Protein AF-A0AAV6TPR7-F1 (afdb_monomer_lite)

InterPro domains:
  IPR000152 EGF-type aspartate/asparagine hydroxylation site [PS00010] (283-294)
  IPR000742 EGF-like domain [PS00022] (335-346)
  IPR000742 EGF-like domain [PS50026] (267-304)
  IPR000742 EGF-like domain [PS50026] (316-347)
  IPR000742 EGF-like domain [SM00181] (1-47)
  IPR000742 EGF-like domain [SM00181] (212-266)
  IPR000742 EGF-like domain [SM00181] (270-312)
  IPR000742 EGF-like domain [SM00181] (314-347)
  IPR001881 EGF-like calcium-binding domain [SM00179] (11-47)
  IPR001881 EGF-like calcium-binding domain [SM00179] (267-304)
  IPR018097 EGF-like calcium-binding, conserved site [PS01187] (267-292)
  IPR049883 NOTCH1, EGF-like calcium-binding domain [PF07645] (267-301)

Sequence (523 aa):
MCTDDNKKKSCSEIAALCEEDLDADNGFKCICDDGYDRDKSKNGTCTHKCNLESNIEKCSPSLSFCELDGDYNSKCTCPPIYLEESTKSCNKLAEYFFIDTFQILKKPYEVFRDPETLTSFVDYTKLGKSFKEAFSSVFKFYKSSKVFNCKEKGEYLNCTVELQFTKSPGEELNLIFTPSVCLPMINSKYCLIPPRLIFRNRQHGVFKKTNICDDIASTSMCGLSTNCELSNSKRDFQCTCKQGFIPSGAYLPFPGNSESVIQTCLDVDECQDDGVCPESTYCVNSIGSYDCYCAKGFRQNIGVDIKIEGCLGICNPNPCKHGSCNLTGSDGFVCNCDPSYTGLKCDELNLLVTDIQSSSRKFSFIIGGTLGSALFVVVLICIILIWKNRKHAFKVEEEGKAYELRRRQWIESKRERLETRNGRKTGGNHETVSNIYTEQENSMQRQYRQKDSKTICPTNLQVYPQDYIQRAHAKGNMGISYQRSPSIMTFSIPMRSSIGKAKNQLMMLTKMKTMKRSKKNIP

Foldseek 3Di:
DCPPPVNVVVLVVLPFGWDQDCPDPVRIDTHADQQWWQAVVVVGRTDRQQPHPVNCVVQVVQCFGWDQALRSHTDTHAPPQFDQDPVSHRFDGFPAKWKFKFWFFQVVQWDQPDPVVSDTDGNVNNVLNQVAVLVVVQADFWDGKDWDPWDDDPRTTGIMMMTGGPDHCPPSVFVCLDCVQFPQDPVSQWTDRPPGTITGRDNDIDTDRDDCQDPVNCCVPQNPQWHKDDDPPRPAIETHGDAQWDFPDKDDPHDPDPRHIHTDIDGDQCQVDPPQFDPQWHWAGDGNGIDTHGFAQWDCDPPDHCSPPNTHGNCVVHQAPAFHWDADPRRDIATDHDQQFDDRRRPHGPPVRVVVVVVVVVVVVVVVVVVVVVVVVVVVVVVVVVVVVVVVVVVPVVVVVVPVVVVVVVVVVVVVVPPPDDDDDDDDDDDDDPPPPPPPVPPPPPPPPPPPPDDDDDDDDDDDDDDDDDDDDDDDDDDDDDDDDDDDDDDDDDDDDDDDDDDDDDDDDDDDDDDDDDDDDDD

Organism: NCBI:txid931172

Structure (mmCIF, N/CA/C/O backbone):
data_AF-A0AAV6TPR7-F1
#
_entry.id   AF-A0AAV6TPR7-F1
#
loop_
_atom_site.group_PDB
_atom_site.id
_atom_site.type_symbol
_atom_site.label_atom_id
_atom_site.label_alt_id
_atom_site.label_comp_id
_atom_site.label_asym_id
_atom_site.label_entity_id
_atom_site.label_seq_id
_atom_site.pdbx_PDB_ins_code
_atom_site.Cartn_x
_atom_site.Cartn_y
_atom_site.Cartn_z
_atom_site.occupancy
_atom_site.B_iso_or_equiv
_atom_site.auth_seq_id
_atom_site.auth_comp_id
_atom_site.auth_asym_id
_atom_site.auth_atom_id
_atom_site.pdbx_PDB_model_num
ATOM 1 N N . MET A 1 1 ? -28.408 -31.308 -0.246 1.00 69.69 1 MET A N 1
ATOM 2 C CA . MET A 1 1 ? -28.870 -30.419 -1.340 1.00 69.69 1 MET A CA 1
ATOM 3 C C . MET A 1 1 ? -27.828 -29.380 -1.743 1.00 69.69 1 MET A C 1
ATOM 5 O O . MET A 1 1 ? -27.679 -29.173 -2.940 1.00 69.69 1 MET A O 1
ATOM 9 N N . CYS A 1 2 ? -27.075 -28.775 -0.818 1.00 72.06 2 CYS A N 1
ATOM 10 C CA . CYS A 1 2 ? -25.971 -27.862 -1.167 1.00 72.06 2 CYS A CA 1
ATOM 11 C C . CYS A 1 2 ? -24.675 -28.575 -1.608 1.00 72.06 2 CYS A C 1
ATOM 13 O O . CYS A 1 2 ? -23.730 -27.934 -2.059 1.00 72.06 2 CYS A O 1
ATOM 15 N N . THR A 1 3 ? -24.649 -29.906 -1.512 1.00 71.12 3 THR A N 1
ATOM 16 C CA . THR A 1 3 ? -23.610 -30.799 -2.050 1.00 71.12 3 THR A CA 1
ATOM 17 C C . THR A 1 3 ? -23.741 -31.071 -3.553 1.00 71.12 3 THR A C 1
ATOM 19 O O . THR A 1 3 ? -22.858 -31.692 -4.131 1.00 71.12 3 THR A O 1
ATOM 22 N N . ASP A 1 4 ? -24.832 -30.631 -4.190 1.00 75.62 4 ASP A N 1
ATOM 23 C CA . ASP A 1 4 ? -25.024 -30.714 -5.641 1.00 75.62 4 ASP A CA 1
ATOM 24 C C . ASP A 1 4 ? -24.296 -29.543 -6.324 1.00 75.62 4 ASP A C 1
ATOM 26 O O . ASP A 1 4 ? -24.625 -28.372 -6.087 1.00 75.62 4 ASP A O 1
ATOM 30 N N . ASP A 1 5 ? -23.315 -29.860 -7.174 1.00 70.12 5 ASP A N 1
ATOM 31 C CA . ASP A 1 5 ? -22.432 -28.894 -7.840 1.00 70.12 5 ASP A CA 1
ATOM 32 C C . ASP A 1 5 ? -23.203 -27.790 -8.570 1.00 70.12 5 ASP A C 1
ATOM 34 O O . ASP A 1 5 ? -22.793 -26.627 -8.560 1.00 70.12 5 ASP A O 1
ATOM 38 N N . ASN A 1 6 ? -24.358 -28.112 -9.157 1.00 71.06 6 ASN A N 1
ATOM 39 C CA . ASN A 1 6 ? -25.154 -27.133 -9.898 1.00 71.06 6 ASN A CA 1
ATOM 40 C C . ASN A 1 6 ? -25.800 -26.086 -8.978 1.00 71.06 6 ASN A C 1
ATOM 42 O O . ASN A 1 6 ? -25.885 -24.908 -9.332 1.00 71.06 6 ASN A O 1
ATOM 46 N N . LYS A 1 7 ? -26.224 -26.488 -7.776 1.00 71.31 7 LYS A N 1
ATOM 47 C CA . LYS A 1 7 ? -26.868 -25.596 -6.798 1.00 71.31 7 LYS A CA 1
ATOM 48 C C . LYS A 1 7 ? -25.837 -24.747 -6.063 1.00 71.31 7 LYS A C 1
ATOM 50 O O . LYS A 1 7 ? -26.025 -23.540 -5.910 1.00 71.31 7 LYS A O 1
ATOM 55 N N . LYS A 1 8 ? -24.694 -25.347 -5.716 1.00 74.25 8 LYS A N 1
ATOM 56 C CA . LYS A 1 8 ? -23.524 -24.633 -5.183 1.00 74.25 8 LYS A CA 1
ATOM 57 C C . LYS A 1 8 ? -23.026 -23.572 -6.169 1.00 74.25 8 LYS A C 1
ATOM 59 O O . LYS A 1 8 ? -22.727 -22.446 -5.765 1.00 74.25 8 LYS A O 1
ATOM 64 N N . LYS A 1 9 ? -23.015 -23.893 -7.467 1.00 79.38 9 LYS A N 1
ATOM 65 C CA . LYS A 1 9 ? -22.664 -22.951 -8.537 1.00 79.38 9 LYS A CA 1
ATOM 66 C C . LYS A 1 9 ? -23.638 -21.772 -8.620 1.00 79.38 9 LYS A C 1
ATOM 68 O O . LYS A 1 9 ? -23.180 -20.640 -8.710 1.00 79.38 9 LYS A O 1
ATOM 73 N N . SER A 1 10 ? -24.943 -22.010 -8.480 1.00 83.56 10 SER A N 1
ATOM 74 C CA . SER A 1 10 ? -25.958 -20.945 -8.497 1.00 83.56 10 SER A CA 1
ATOM 75 C C . SER A 1 10 ? -25.794 -19.923 -7.360 1.00 83.56 10 SER A C 1
ATOM 77 O O . SER A 1 10 ? -25.871 -18.724 -7.614 1.00 83.56 10 SER A O 1
ATOM 79 N N . CYS A 1 11 ? -25.500 -20.348 -6.123 1.00 85.31 11 CYS A N 1
ATOM 80 C CA . CYS A 1 11 ? -25.193 -19.390 -5.048 1.00 85.31 11 CYS A CA 1
ATOM 81 C C . CYS A 1 11 ? -23.829 -18.705 -5.249 1.00 85.31 11 CYS A C 1
ATOM 83 O O . CYS A 1 11 ? -23.677 -17.521 -4.948 1.00 85.31 11 CYS A O 1
ATOM 85 N N . SER A 1 12 ? -22.853 -19.414 -5.825 1.00 83.62 12 SER A N 1
ATOM 86 C CA . SER A 1 12 ? -21.522 -18.857 -6.107 1.00 83.62 12 SER A CA 1
ATOM 87 C C . SER A 1 12 ? -21.556 -17.735 -7.152 1.00 83.62 12 SER A C 1
ATOM 89 O O . SER A 1 12 ? -20.763 -16.801 -7.059 1.00 83.62 12 SER A O 1
ATOM 91 N N . GLU A 1 13 ? -22.489 -17.774 -8.110 1.00 86.44 13 GLU A N 1
ATOM 92 C CA . GLU A 1 13 ? -22.678 -16.717 -9.121 1.00 86.44 13 GLU A CA 1
ATOM 93 C C . GLU A 1 13 ? -23.030 -15.353 -8.508 1.00 86.44 13 GLU A C 1
ATOM 95 O O . GLU A 1 13 ? -22.695 -14.318 -9.080 1.00 86.44 13 GLU A O 1
ATOM 100 N N . ILE A 1 14 ? -23.646 -15.346 -7.324 1.00 88.75 14 ILE A N 1
ATOM 101 C CA . ILE A 1 14 ? -23.961 -14.134 -6.557 1.00 88.75 14 ILE A CA 1
ATOM 102 C C . ILE A 1 14 ? -23.054 -13.962 -5.331 1.00 88.75 14 ILE A C 1
ATOM 104 O O . ILE A 1 14 ? -23.386 -13.187 -4.438 1.00 88.75 14 ILE A O 1
ATOM 108 N N . ALA A 1 15 ? -21.921 -14.672 -5.274 1.00 86.69 15 ALA A N 1
ATOM 109 C CA . ALA A 1 15 ? -20.985 -14.666 -4.147 1.00 86.69 15 ALA A CA 1
ATOM 110 C C . ALA A 1 15 ? -21.640 -14.983 -2.782 1.00 86.69 15 ALA A C 1
ATOM 112 O O . ALA A 1 15 ? -21.244 -14.443 -1.751 1.00 86.69 15 ALA A O 1
ATOM 113 N N . ALA A 1 16 ? -22.655 -15.848 -2.782 1.00 88.00 16 ALA A N 1
ATOM 114 C CA . ALA A 1 16 ? -23.378 -16.290 -1.595 1.00 88.00 16 ALA A CA 1
ATOM 115 C C . ALA A 1 16 ? -23.012 -17.736 -1.227 1.00 88.00 16 ALA A C 1
ATOM 117 O O . ALA A 1 16 ? -22.683 -18.549 -2.096 1.00 88.00 16 ALA A O 1
ATOM 118 N N . LEU A 1 17 ? -23.146 -18.085 0.051 1.00 87.44 17 LEU A N 1
ATOM 119 C CA . LEU A 1 17 ? -23.068 -19.462 0.522 1.00 87.44 17 LEU A CA 1
ATOM 120 C C . LEU A 1 17 ? -24.408 -20.163 0.341 1.00 87.44 17 LEU A C 1
ATOM 122 O O . LEU A 1 17 ? -25.473 -19.580 0.539 1.00 87.44 17 LEU A O 1
ATOM 126 N N . CYS A 1 18 ? -24.337 -21.439 -0.021 1.00 86.56 18 CYS A N 1
ATOM 127 C CA . CYS A 1 18 ? -25.499 -22.311 -0.049 1.00 86.56 18 CYS A CA 1
ATOM 128 C C . CYS A 1 18 ? -25.735 -22.874 1.353 1.00 86.56 18 CYS A C 1
ATOM 130 O O . CYS A 1 18 ? -24.856 -23.539 1.903 1.00 86.56 18 CYS A O 1
ATOM 132 N N . GLU A 1 19 ? -26.924 -22.642 1.897 1.00 88.44 19 GLU A N 1
ATOM 133 C CA . GLU A 1 19 ? -27.398 -23.246 3.138 1.00 88.44 19 GLU A CA 1
ATOM 134 C C . GLU A 1 19 ? -28.613 -24.128 2.839 1.00 88.44 19 GLU A C 1
ATOM 136 O O . GLU A 1 19 ? -29.503 -23.749 2.071 1.00 88.44 19 GLU A O 1
ATOM 141 N N . GLU A 1 20 ? -28.639 -25.328 3.418 1.00 87.56 20 GLU A N 1
ATOM 142 C CA . GLU A 1 20 ? -29.775 -26.234 3.266 1.00 87.56 20 GLU A CA 1
ATOM 143 C C . GLU A 1 20 ? -30.958 -25.707 4.071 1.00 87.56 20 GLU A C 1
ATOM 145 O O . GLU A 1 20 ? -30.835 -25.410 5.256 1.00 87.56 20 GLU A O 1
ATOM 150 N N . ASP A 1 21 ? -32.105 -25.586 3.413 1.00 86.12 21 ASP A N 1
ATOM 151 C CA . ASP A 1 21 ? -33.312 -25.035 4.012 1.00 86.12 21 ASP A CA 1
ATOM 152 C C . ASP A 1 21 ? -34.500 -25.847 3.509 1.00 86.12 21 ASP A C 1
ATOM 154 O O . ASP A 1 21 ? -34.879 -25.751 2.342 1.00 86.12 21 ASP A O 1
ATOM 158 N N . LEU A 1 22 ? -35.031 -26.706 4.381 1.00 84.50 22 LEU A N 1
ATOM 159 C CA . LEU A 1 22 ? -36.103 -27.644 4.042 1.00 84.50 22 LEU A CA 1
ATOM 160 C C . LEU A 1 22 ? -37.443 -26.942 3.795 1.00 84.50 22 LEU A C 1
ATOM 162 O O . LEU A 1 22 ? -38.314 -27.531 3.158 1.00 84.50 22 LEU A O 1
ATOM 166 N N . ASP A 1 23 ? -37.585 -25.702 4.267 1.00 87.94 23 ASP A N 1
ATOM 167 C CA . ASP A 1 23 ? -38.787 -24.890 4.095 1.00 87.94 23 ASP A CA 1
ATOM 168 C C . ASP A 1 23 ? -38.737 -24.056 2.803 1.00 87.94 23 ASP A C 1
ATOM 170 O O . ASP A 1 23 ? -39.748 -23.496 2.378 1.00 87.94 23 ASP A O 1
ATOM 174 N N . ALA A 1 24 ? -37.572 -23.968 2.150 1.00 83.62 24 ALA A N 1
ATOM 175 C CA . ALA A 1 24 ? -37.436 -23.308 0.859 1.00 83.62 24 ALA A CA 1
ATOM 176 C C . ALA A 1 24 ? -37.962 -24.202 -0.276 1.00 83.62 24 ALA A C 1
ATOM 178 O O . ALA A 1 24 ? -37.660 -25.394 -0.324 1.00 83.62 24 ALA A O 1
ATOM 179 N N . ASP A 1 25 ? -38.637 -23.611 -1.270 1.00 80.12 25 ASP A N 1
ATOM 180 C CA . ASP A 1 25 ? -39.218 -24.331 -2.423 1.00 80.12 25 ASP A CA 1
ATOM 181 C C . ASP A 1 25 ? -38.213 -25.246 -3.152 1.00 80.12 25 ASP A C 1
ATOM 183 O O . ASP A 1 25 ? -38.569 -26.287 -3.702 1.00 80.12 25 ASP A O 1
ATOM 187 N N . ASN A 1 26 ? -36.931 -24.866 -3.141 1.00 78.50 26 ASN A N 1
ATOM 188 C CA . ASN A 1 26 ? -35.848 -25.591 -3.806 1.00 78.50 26 ASN A CA 1
ATOM 189 C C . ASN A 1 26 ? -35.004 -26.458 -2.849 1.00 78.50 26 ASN A C 1
ATOM 191 O O . ASN A 1 26 ? -34.043 -27.101 -3.299 1.00 78.50 26 ASN A O 1
ATOM 195 N N . GLY A 1 27 ? -35.341 -26.459 -1.554 1.00 83.19 27 GLY A N 1
ATOM 196 C CA . GLY A 1 27 ? -34.641 -27.148 -0.467 1.00 83.19 27 GLY A CA 1
ATOM 197 C C . GLY A 1 27 ? -33.295 -26.527 -0.060 1.00 83.19 27 GLY A C 1
ATOM 198 O O . GLY A 1 27 ? -32.471 -27.176 0.587 1.00 83.19 27 GLY A O 1
ATOM 199 N N . PHE A 1 28 ? -33.020 -25.297 -0.504 1.00 86.38 28 PHE A N 1
ATOM 200 C CA . PHE A 1 28 ? -31.833 -24.525 -0.136 1.00 86.38 28 PHE A CA 1
ATOM 201 C C . PHE A 1 28 ? -32.090 -23.022 -0.273 1.00 86.38 28 PHE A C 1
ATOM 203 O O . PHE A 1 28 ? -32.953 -22.596 -1.047 1.00 86.38 28 PHE A O 1
ATOM 210 N N . LYS A 1 29 ? -31.278 -22.219 0.416 1.00 90.12 29 LYS A N 1
ATOM 211 C CA . LYS A 1 29 ? -31.204 -20.764 0.252 1.00 90.12 29 LYS A CA 1
ATOM 212 C C . LYS A 1 29 ? -29.762 -20.311 0.049 1.00 90.12 29 LYS A C 1
ATOM 214 O O . LYS A 1 29 ? -28.824 -20.925 0.549 1.00 90.12 29 LYS A O 1
ATOM 219 N N . CYS A 1 30 ? -29.595 -19.209 -0.676 1.00 89.25 30 CYS A N 1
ATOM 220 C CA . CYS A 1 30 ? -28.303 -18.543 -0.795 1.00 89.25 30 CYS A CA 1
ATOM 221 C C . CYS A 1 30 ? -28.224 -17.398 0.224 1.00 89.25 30 CYS A C 1
ATOM 223 O O . CYS A 1 30 ? -28.998 -16.436 0.129 1.00 89.25 30 CYS A O 1
ATOM 225 N N . ILE A 1 31 ? -27.300 -17.491 1.172 1.00 90.62 31 ILE A N 1
ATOM 226 C CA . ILE A 1 31 ? -27.058 -16.490 2.216 1.00 90.62 31 ILE A CA 1
ATOM 227 C C . ILE A 1 31 ? -25.721 -15.790 1.978 1.00 90.62 31 ILE A C 1
ATOM 229 O O . ILE A 1 31 ? -24.752 -16.410 1.554 1.00 90.62 31 ILE A O 1
ATOM 233 N N . CYS A 1 32 ? -25.669 -14.481 2.208 1.00 90.56 32 CYS A N 1
ATOM 234 C CA . CYS A 1 32 ? -24.403 -13.761 2.145 1.00 90.56 32 CYS A CA 1
ATOM 235 C C . CYS A 1 32 ? -23.557 -14.072 3.382 1.00 90.56 32 CYS A C 1
ATOM 237 O O . CYS A 1 32 ? -24.106 -14.269 4.465 1.00 90.56 32 CYS A O 1
ATOM 239 N N . ASP A 1 33 ? -22.236 -14.076 3.205 1.00 88.31 33 ASP A N 1
ATOM 240 C CA . ASP A 1 33 ? -21.279 -14.123 4.313 1.00 88.31 33 ASP A CA 1
ATOM 241 C C . ASP A 1 33 ? -21.510 -12.973 5.309 1.00 88.31 33 ASP A C 1
ATOM 243 O O . ASP A 1 33 ? -22.004 -11.896 4.952 1.00 88.31 33 ASP A O 1
ATOM 247 N N . ASP A 1 34 ? -21.073 -13.169 6.554 1.00 88.69 34 ASP A N 1
ATOM 248 C CA . ASP A 1 34 ? -21.067 -12.115 7.565 1.00 88.69 34 ASP A CA 1
ATOM 249 C C . ASP A 1 34 ? -20.337 -10.862 7.051 1.00 88.69 34 ASP A C 1
ATOM 251 O O . ASP A 1 34 ? -19.226 -10.910 6.519 1.00 88.69 34 ASP A O 1
ATOM 255 N N . GLY A 1 35 ? -20.982 -9.703 7.198 1.00 87.38 35 GLY A N 1
ATOM 256 C CA . GLY A 1 35 ? -20.459 -8.426 6.698 1.00 87.38 35 GLY A CA 1
ATOM 257 C C . GLY A 1 35 ? -20.783 -8.128 5.233 1.00 87.38 35 GLY A C 1
ATOM 258 O O . GLY A 1 35 ? -20.447 -7.044 4.751 1.00 87.38 35 GLY A O 1
ATOM 259 N N . TYR A 1 36 ? -21.484 -9.029 4.545 1.00 91.69 36 TYR A N 1
ATOM 260 C CA . TYR A 1 36 ? -22.011 -8.834 3.198 1.00 91.69 36 TYR A CA 1
ATOM 261 C C . TYR A 1 36 ? -23.538 -8.732 3.234 1.00 91.69 36 TYR A C 1
ATOM 263 O O . TYR A 1 36 ? -24.195 -9.188 4.169 1.00 91.69 36 TYR A O 1
ATOM 271 N N . ASP A 1 37 ? -24.108 -8.082 2.226 1.00 94.25 37 ASP A N 1
ATOM 272 C CA . ASP A 1 37 ? -25.554 -8.015 2.023 1.00 94.25 37 ASP A CA 1
ATOM 273 C C . ASP A 1 37 ? -25.870 -7.964 0.522 1.00 94.25 37 ASP A C 1
ATOM 275 O O . ASP A 1 37 ? -24.991 -7.719 -0.312 1.00 94.25 37 ASP A O 1
ATOM 279 N N . ARG A 1 38 ? -27.127 -8.222 0.165 1.00 92.00 38 ARG A N 1
ATOM 280 C CA . ARG A 1 38 ? -27.572 -8.290 -1.227 1.00 92.00 38 ARG A CA 1
ATOM 281 C C . ARG A 1 38 ? -27.636 -6.901 -1.846 1.00 92.00 38 ARG A C 1
ATOM 283 O O . ARG A 1 38 ? -28.498 -6.084 -1.519 1.00 92.00 38 ARG A O 1
ATOM 290 N N . ASP A 1 39 ? -26.775 -6.671 -2.825 1.00 91.88 39 ASP A N 1
ATOM 291 C CA . ASP A 1 39 ? -26.753 -5.439 -3.595 1.00 91.88 39 ASP A CA 1
ATOM 292 C C . ASP A 1 39 ? -27.812 -5.470 -4.700 1.00 91.88 39 ASP A C 1
ATOM 294 O O . ASP A 1 39 ? -27.667 -6.135 -5.730 1.00 91.88 39 ASP A O 1
ATOM 298 N N . LYS A 1 40 ? -28.899 -4.723 -4.489 1.00 88.62 40 LYS A N 1
ATOM 299 C CA . LYS A 1 40 ? -30.005 -4.618 -5.452 1.00 88.62 40 LYS A CA 1
ATOM 300 C C . LYS A 1 40 ? -29.562 -4.023 -6.792 1.00 88.62 40 LYS A C 1
ATOM 302 O O . LYS A 1 40 ? -30.156 -4.366 -7.809 1.00 88.62 40 LYS A O 1
ATOM 307 N N . SER A 1 41 ? -28.518 -3.189 -6.810 1.00 86.94 41 SER A N 1
ATOM 308 C CA . SER A 1 41 ? -27.973 -2.613 -8.047 1.00 86.94 41 SER A CA 1
ATOM 309 C C . SER A 1 41 ? -27.212 -3.649 -8.887 1.00 86.94 41 SER A C 1
ATOM 311 O O . SER A 1 41 ? -27.137 -3.529 -10.108 1.00 86.94 41 SER A O 1
ATOM 313 N N . LYS A 1 42 ? -26.710 -4.716 -8.249 1.00 87.88 42 LYS A N 1
ATOM 314 C CA . LYS A 1 42 ? -25.941 -5.806 -8.871 1.00 87.88 42 LYS A CA 1
ATOM 315 C C . LYS A 1 42 ? -26.701 -7.128 -8.852 1.00 87.88 42 LYS A C 1
ATOM 317 O O . LYS A 1 42 ? -26.134 -8.171 -8.533 1.00 87.88 42 LYS A O 1
ATOM 322 N N . ASN A 1 43 ? -27.995 -7.090 -9.167 1.00 87.38 43 ASN A N 1
ATOM 323 C CA . ASN A 1 43 ? -28.841 -8.285 -9.274 1.00 87.38 43 ASN A CA 1
ATOM 324 C C . ASN A 1 43 ? -28.840 -9.171 -8.004 1.00 87.38 43 ASN A C 1
ATOM 326 O O . ASN A 1 43 ? -28.917 -10.394 -8.080 1.00 87.38 43 ASN A O 1
ATOM 330 N N . GLY A 1 44 ? -28.708 -8.563 -6.821 1.00 87.56 44 GLY A N 1
ATOM 331 C CA . GLY A 1 44 ? -28.691 -9.279 -5.544 1.00 87.56 44 GLY A CA 1
ATOM 332 C C . GLY A 1 44 ? -27.377 -9.994 -5.219 1.00 87.56 44 GLY A C 1
ATOM 333 O O . GLY A 1 44 ? -27.381 -10.832 -4.319 1.00 87.56 44 GLY A O 1
ATOM 334 N N . THR A 1 45 ? -26.282 -9.670 -5.917 1.00 91.81 45 THR A N 1
ATOM 335 C CA . THR A 1 45 ? -24.925 -10.136 -5.581 1.00 91.81 45 THR A CA 1
ATOM 336 C C . THR A 1 45 ? -24.564 -9.725 -4.154 1.00 91.81 45 THR A C 1
ATOM 338 O O . THR A 1 45 ? -24.834 -8.592 -3.750 1.00 91.81 45 THR A O 1
ATOM 341 N N . CYS A 1 46 ? -23.952 -10.627 -3.390 1.00 92.81 46 CYS A N 1
ATOM 342 C CA . CYS A 1 46 ? -23.448 -10.337 -2.056 1.00 92.81 46 CYS A CA 1
ATOM 343 C C . CYS A 1 46 ? -22.264 -9.373 -2.149 1.00 92.81 46 CYS A C 1
ATOM 345 O O . CYS A 1 46 ? -21.159 -9.732 -2.556 1.00 92.81 46 CYS A O 1
ATOM 347 N N . THR A 1 47 ? -22.507 -8.129 -1.758 1.00 90.75 47 THR A N 1
ATOM 348 C CA . THR A 1 47 ? -21.511 -7.062 -1.727 1.00 90.75 47 THR A CA 1
ATOM 349 C C . THR A 1 47 ? -21.203 -6.738 -0.273 1.00 90.75 47 THR A C 1
ATOM 351 O O . THR A 1 47 ? -22.089 -6.747 0.581 1.00 90.75 47 THR A O 1
ATOM 354 N N . HIS A 1 48 ? -19.938 -6.446 0.025 1.00 91.31 48 HIS A N 1
ATOM 355 C CA . HIS A 1 48 ? -19.532 -6.017 1.360 1.00 91.31 48 HIS A CA 1
ATOM 356 C C . HIS A 1 48 ? -20.394 -4.826 1.801 1.00 91.31 48 HIS A C 1
ATOM 358 O O . HIS A 1 48 ? -20.543 -3.874 1.033 1.00 91.31 48 HIS A O 1
ATOM 364 N N . LYS A 1 49 ? -20.949 -4.845 3.019 1.00 93.19 49 LYS A N 1
ATOM 365 C CA . LYS A 1 49 ? -21.948 -3.853 3.456 1.00 93.19 49 LYS A CA 1
ATOM 366 C C . LYS A 1 49 ? -21.455 -2.414 3.305 1.00 93.19 49 LYS A C 1
ATOM 368 O O . LYS A 1 49 ? -22.239 -1.540 2.955 1.00 93.19 49 LYS A O 1
ATOM 373 N N . CYS A 1 50 ? -20.163 -2.152 3.492 1.00 89.81 50 CYS A N 1
ATOM 374 C CA . CYS A 1 50 ? -19.601 -0.810 3.304 1.00 89.81 50 CYS A CA 1
ATOM 375 C C . CYS A 1 50 ? -19.442 -0.347 1.853 1.00 89.81 50 CYS A C 1
ATOM 377 O O . CYS A 1 50 ? -19.249 0.841 1.623 1.00 89.81 50 CYS A O 1
ATOM 379 N N . ASN A 1 51 ? -19.562 -1.258 0.889 1.00 91.50 51 ASN A N 1
ATOM 380 C CA . ASN A 1 51 ? -19.520 -0.950 -0.540 1.00 91.50 51 ASN A CA 1
ATOM 381 C C . ASN A 1 51 ? -20.927 -0.797 -1.140 1.00 91.50 51 ASN A C 1
ATOM 383 O O . ASN A 1 51 ? -21.053 -0.572 -2.341 1.00 91.50 51 ASN A O 1
ATOM 387 N N . LEU A 1 52 ? -21.978 -0.948 -0.329 1.00 91.38 52 LEU A N 1
ATOM 388 C CA . LEU A 1 52 ? -23.347 -0.680 -0.752 1.00 91.38 52 LEU A CA 1
ATOM 389 C C . LEU A 1 52 ? -23.552 0.827 -0.888 1.00 91.38 52 LEU A C 1
ATOM 391 O O . LEU A 1 52 ? -23.210 1.583 0.024 1.00 91.38 52 LEU A O 1
ATOM 395 N N . GLU A 1 53 ? -24.173 1.244 -1.988 1.00 88.81 53 GLU A N 1
ATOM 396 C CA . GLU A 1 53 ? -24.425 2.653 -2.315 1.00 88.81 53 GLU A CA 1
ATOM 397 C C . GLU A 1 53 ? -25.120 3.398 -1.165 1.00 88.81 53 GLU A C 1
ATOM 399 O O . GLU A 1 53 ? -24.658 4.454 -0.740 1.00 88.81 53 GLU A O 1
ATOM 404 N N . SER A 1 54 ? -26.116 2.770 -0.529 1.00 89.88 54 SER A N 1
ATOM 405 C CA . SER A 1 54 ? -26.826 3.334 0.627 1.00 89.88 54 SER A CA 1
ATOM 406 C C . SER A 1 54 ? -25.926 3.643 1.828 1.00 89.88 54 SER A C 1
ATOM 408 O O . SER A 1 54 ? -26.207 4.560 2.597 1.00 89.88 54 SER A O 1
ATOM 410 N N . ASN A 1 55 ? -24.862 2.862 2.035 1.00 89.00 55 ASN A N 1
ATOM 411 C CA . ASN A 1 55 ? -23.924 3.068 3.137 1.00 89.00 55 ASN A CA 1
ATOM 412 C C . ASN A 1 55 ? -22.821 4.062 2.768 1.00 89.00 55 ASN A C 1
ATOM 414 O O . ASN A 1 55 ? -22.394 4.828 3.632 1.00 89.00 55 ASN A O 1
ATOM 418 N N . ILE A 1 56 ? -22.412 4.099 1.497 1.00 85.06 56 ILE A N 1
ATOM 419 C CA . ILE A 1 56 ? -21.494 5.115 0.973 1.00 85.06 56 ILE A CA 1
ATOM 420 C C . ILE A 1 56 ? -22.134 6.498 1.131 1.00 85.06 56 ILE A C 1
ATOM 422 O O . ILE A 1 56 ? -21.585 7.348 1.830 1.00 85.06 56 ILE A O 1
ATOM 426 N N . GLU A 1 57 ? -23.345 6.690 0.603 1.00 87.25 57 GLU A N 1
ATOM 427 C CA . GLU A 1 57 ? -24.085 7.957 0.696 1.00 87.25 57 GLU A CA 1
ATOM 428 C C . GLU A 1 57 ? -24.339 8.397 2.143 1.00 87.25 57 GLU A C 1
ATOM 430 O O . GLU A 1 57 ? -24.353 9.589 2.446 1.00 87.25 57 GLU A O 1
ATOM 435 N N . LYS A 1 58 ? -24.499 7.438 3.062 1.00 87.81 58 LYS A N 1
ATOM 436 C CA . LYS A 1 58 ? -24.687 7.711 4.489 1.00 87.81 58 LYS A CA 1
ATOM 437 C C . LYS A 1 58 ? -23.417 8.230 5.170 1.00 87.81 58 LYS A C 1
ATOM 439 O O . LYS A 1 58 ? -23.528 9.093 6.038 1.00 87.81 58 LYS A O 1
ATOM 444 N N . CYS A 1 59 ? -22.238 7.701 4.831 1.00 84.50 59 CYS A N 1
ATOM 445 C CA . CYS A 1 59 ? -20.985 8.048 5.514 1.00 84.50 59 CYS A CA 1
ATOM 446 C C . CYS A 1 59 ? -20.219 9.210 4.846 1.00 84.50 59 CYS A C 1
ATOM 448 O O . CYS A 1 59 ? -19.478 9.920 5.537 1.00 84.50 59 CYS A O 1
ATOM 450 N N . SER A 1 60 ? -20.410 9.446 3.539 1.00 80.19 60 SER A N 1
ATOM 451 C CA . SER A 1 60 ? -19.695 10.487 2.779 1.00 80.19 60 SER A CA 1
ATOM 452 C C . SER A 1 60 ? -19.877 11.921 3.309 1.00 80.19 60 SER A C 1
ATOM 454 O O . SER A 1 60 ? -18.866 12.611 3.450 1.00 80.19 60 SER A O 1
ATOM 456 N N . PRO A 1 61 ? -21.090 12.398 3.669 1.00 77.81 61 PRO A N 1
ATOM 457 C CA . PRO A 1 61 ? -21.287 13.774 4.148 1.00 77.81 61 PRO A CA 1
ATOM 458 C C . PRO A 1 61 ? -20.570 14.084 5.471 1.00 77.81 61 PRO A C 1
ATOM 460 O O . PRO A 1 61 ? -20.291 15.239 5.778 1.00 77.81 61 PRO A O 1
ATOM 463 N N . SER A 1 62 ? -20.273 13.046 6.253 1.00 72.56 62 SER A N 1
ATOM 464 C CA . SER A 1 62 ? -19.675 13.129 7.585 1.00 72.56 62 SER A CA 1
ATOM 465 C C . SER A 1 62 ? -18.143 13.104 7.586 1.00 72.56 62 SER A C 1
ATOM 467 O O . SER A 1 62 ? -17.551 13.150 8.665 1.00 72.56 62 SER A O 1
ATOM 469 N N . LEU A 1 63 ? -17.496 12.990 6.414 1.00 72.88 63 LEU A N 1
ATOM 470 C CA . LEU A 1 63 ? -16.058 12.680 6.293 1.00 72.88 63 LEU A CA 1
ATOM 471 C C . LEU A 1 63 ? -15.672 11.432 7.111 1.00 72.88 63 LEU A C 1
ATOM 473 O O . LEU A 1 63 ? -14.605 11.352 7.720 1.00 72.88 63 LEU A O 1
ATOM 477 N N . SER A 1 64 ? -16.587 10.465 7.161 1.00 79.81 64 SER A N 1
ATOM 478 C CA . SER A 1 64 ? -16.454 9.234 7.934 1.00 79.81 64 SER A CA 1
ATOM 479 C C . SER A 1 64 ? -16.237 8.045 7.006 1.00 79.81 64 SER A C 1
ATOM 481 O O . SER A 1 64 ? -16.738 8.025 5.881 1.00 79.81 64 SER A O 1
ATOM 483 N N . PHE A 1 65 ? -15.504 7.045 7.481 1.00 81.62 65 PHE A N 1
ATOM 484 C CA . PHE A 1 65 ? -15.307 5.789 6.772 1.00 81.62 65 PHE A CA 1
ATOM 485 C C . PHE A 1 65 ? -16.358 4.776 7.214 1.00 81.62 65 PHE A C 1
ATOM 487 O O . PHE A 1 65 ? -16.787 4.772 8.367 1.00 81.62 65 PHE A O 1
ATOM 494 N N . CYS A 1 66 ? -16.793 3.915 6.298 1.00 86.75 66 CYS A N 1
ATOM 495 C CA . CYS A 1 66 ? -17.619 2.782 6.683 1.00 86.75 66 CYS A CA 1
ATOM 496 C C . CYS A 1 66 ? -16.725 1.626 7.130 1.00 86.75 66 CYS A C 1
ATOM 498 O O . CYS A 1 66 ? -15.866 1.168 6.376 1.00 86.75 66 CYS A O 1
ATOM 500 N N . GLU A 1 67 ? -16.982 1.124 8.332 1.00 88.00 67 GLU A N 1
ATOM 501 C CA . GLU A 1 67 ? -16.385 -0.089 8.882 1.00 88.00 67 GLU A CA 1
ATOM 502 C C . GLU A 1 67 ? -17.493 -1.043 9.344 1.00 88.00 67 GLU A C 1
ATOM 504 O O . GLU A 1 67 ? -18.637 -0.636 9.567 1.00 88.00 67 GLU A O 1
ATOM 509 N N . LEU A 1 68 ? -17.169 -2.326 9.497 1.00 88.31 68 LEU A N 1
ATOM 510 C CA . LEU A 1 68 ? -18.067 -3.277 10.146 1.00 88.31 68 LEU A CA 1
ATOM 511 C C . LEU A 1 68 ? -17.891 -3.195 11.666 1.00 88.31 68 LEU A C 1
ATOM 513 O O . LEU A 1 68 ? -16.768 -3.194 12.173 1.00 88.31 68 LEU A O 1
ATOM 517 N N . ASP A 1 69 ? -18.996 -3.125 12.405 1.00 85.25 69 ASP A N 1
ATOM 518 C CA . ASP A 1 69 ? -18.972 -3.262 13.858 1.00 85.25 69 ASP A CA 1
ATOM 519 C C . ASP A 1 69 ? -18.824 -4.728 14.293 1.00 85.25 69 ASP A C 1
ATOM 521 O O . ASP A 1 69 ? -18.819 -5.643 13.477 1.00 85.25 69 ASP A O 1
ATOM 525 N N . GLY A 1 70 ? -18.713 -4.969 15.602 1.00 77.88 70 GLY A N 1
ATOM 526 C CA . GLY A 1 70 ? -18.525 -6.315 16.153 1.00 77.88 70 GLY A CA 1
ATOM 527 C C . GLY A 1 70 ? -19.679 -7.299 15.909 1.00 77.88 70 GLY A C 1
ATOM 528 O O . GLY A 1 70 ? -19.552 -8.453 16.315 1.00 77.88 70 GLY A O 1
ATOM 529 N N . ASP A 1 71 ? -20.778 -6.856 15.300 1.00 86.06 71 ASP A N 1
ATOM 530 C CA . ASP A 1 71 ? -21.925 -7.672 14.896 1.00 86.06 71 ASP A CA 1
ATOM 531 C C . ASP A 1 71 ? -22.090 -7.660 13.358 1.00 86.06 71 ASP A C 1
ATOM 533 O O . ASP A 1 71 ? -23.158 -7.958 12.827 1.00 86.06 71 ASP A O 1
ATOM 537 N N . TYR A 1 72 ? -21.014 -7.313 12.637 1.00 88.12 72 TYR A N 1
ATOM 538 C CA . TYR A 1 72 ? -20.915 -7.250 11.177 1.00 88.12 72 TYR A CA 1
ATOM 539 C C . TYR A 1 72 ? -21.933 -6.316 10.521 1.00 88.12 72 TYR A C 1
ATOM 541 O O . TYR A 1 72 ? -22.348 -6.524 9.374 1.00 88.12 72 TYR A O 1
ATOM 549 N N . ASN A 1 73 ? -22.346 -5.264 11.225 1.00 90.31 73 ASN A N 1
ATOM 550 C CA . ASN A 1 73 ? -23.181 -4.211 10.666 1.00 90.31 73 ASN A CA 1
ATOM 551 C C . ASN A 1 73 ? -22.321 -3.036 10.213 1.00 90.31 73 ASN A C 1
ATOM 553 O O . ASN A 1 73 ? -21.351 -2.660 10.865 1.00 90.31 73 ASN A O 1
ATOM 557 N N . SER A 1 74 ? -22.692 -2.435 9.085 1.00 90.00 74 SER A N 1
ATOM 558 C CA . SER A 1 74 ? -22.028 -1.234 8.584 1.00 90.00 74 SER A CA 1
ATOM 559 C C . SER A 1 74 ? -22.243 -0.068 9.543 1.00 90.00 74 SER A C 1
ATOM 561 O O . SER A 1 74 ? -23.381 0.349 9.796 1.00 90.00 74 SER A O 1
ATOM 563 N N . LYS A 1 75 ? -21.144 0.507 10.016 1.00 90.12 75 LYS A N 1
ATOM 564 C CA . LYS A 1 75 ? -21.122 1.672 10.884 1.00 90.12 75 LYS A CA 1
ATOM 565 C C . LYS A 1 75 ? -20.182 2.721 10.305 1.00 90.12 75 LYS A C 1
ATOM 567 O O . LYS A 1 75 ? -19.037 2.430 9.982 1.00 90.12 75 LYS A O 1
ATOM 572 N N . CYS A 1 76 ? -20.665 3.956 10.221 1.00 87.81 76 CYS A N 1
ATOM 573 C CA . CYS A 1 76 ? -19.811 5.091 9.907 1.00 87.81 76 CYS A CA 1
ATOM 574 C C . CYS A 1 76 ? -18.951 5.409 11.134 1.00 87.81 76 CYS A C 1
ATOM 576 O O . CYS A 1 76 ? -19.479 5.663 12.222 1.00 87.81 76 CYS A O 1
ATOM 578 N N . THR A 1 77 ? -17.637 5.360 10.976 1.00 82.56 77 THR A N 1
ATOM 579 C CA . THR A 1 77 ? -16.659 5.693 12.005 1.00 82.56 77 THR A CA 1
ATOM 580 C C . THR A 1 77 ? -15.768 6.810 11.484 1.00 82.56 77 THR A C 1
ATOM 582 O O . THR A 1 77 ? -15.420 6.877 10.306 1.00 82.56 77 THR A O 1
ATOM 585 N N . CYS A 1 78 ? -15.405 7.745 12.360 1.00 78.69 78 CYS A N 1
ATOM 586 C CA . CYS A 1 78 ? -14.422 8.749 11.977 1.00 78.69 78 CYS A CA 1
ATOM 587 C C . CYS A 1 78 ? -13.089 8.082 11.641 1.00 78.69 78 CYS A C 1
ATOM 589 O O . CYS A 1 78 ? -12.827 7.003 12.169 1.00 78.69 78 CYS A O 1
ATOM 591 N N . PRO A 1 79 ? -12.223 8.698 10.827 1.00 72.75 79 PRO A N 1
ATOM 592 C CA . PRO A 1 79 ? -10.864 8.205 10.632 1.00 72.75 79 PRO A CA 1
ATOM 593 C C . PRO A 1 79 ? -10.086 8.140 11.965 1.00 72.75 79 PRO A C 1
ATOM 595 O O . PRO A 1 79 ? -10.534 8.702 12.974 1.00 72.75 79 PRO A O 1
ATOM 598 N N . PRO A 1 80 ? -8.959 7.406 12.041 1.00 70.69 80 PRO A N 1
ATOM 599 C CA . PRO A 1 80 ? -8.045 7.470 13.187 1.00 70.69 80 PRO A CA 1
ATOM 600 C C . PRO A 1 80 ? -7.763 8.922 13.596 1.00 70.69 80 PRO A C 1
ATOM 602 O O . PRO A 1 80 ? -7.762 9.805 12.743 1.00 70.69 80 PRO A O 1
ATOM 605 N N . ILE A 1 81 ? -7.558 9.176 14.890 1.00 70.56 81 ILE A N 1
ATOM 606 C CA . ILE A 1 81 ? -7.330 10.517 15.473 1.00 70.56 81 ILE A CA 1
ATOM 607 C C . ILE A 1 81 ? -8.572 11.438 15.505 1.00 70.56 81 ILE A C 1
ATOM 609 O O . ILE A 1 81 ? -8.611 12.364 16.315 1.00 70.56 81 ILE A O 1
ATOM 613 N N . TYR A 1 82 ? -9.630 11.178 14.732 1.00 74.19 82 TYR A N 1
ATOM 614 C CA . TYR A 1 82 ? -10.819 12.041 14.696 1.00 74.19 82 TYR A CA 1
ATOM 615 C C . TYR A 1 82 ? -11.951 11.583 15.607 1.00 74.19 82 TYR A C 1
ATOM 617 O O . TYR A 1 82 ? -12.178 10.393 15.837 1.00 74.19 82 TYR A O 1
ATOM 625 N N . LEU A 1 83 ? -12.693 12.572 16.098 1.00 75.00 83 LEU A N 1
ATOM 626 C CA . LEU A 1 83 ? -13.897 12.426 16.893 1.00 75.00 83 LEU A CA 1
ATOM 627 C C . LEU A 1 83 ? -15.104 12.955 16.124 1.00 75.00 83 LEU A C 1
ATOM 629 O O . LEU A 1 83 ? -15.034 13.989 15.465 1.00 75.00 83 LEU A O 1
ATOM 633 N N . GLU A 1 84 ? -16.221 12.256 16.289 1.00 74.75 84 GLU A N 1
ATOM 634 C CA . GLU A 1 84 ? -17.528 12.695 15.815 1.00 74.75 84 GLU A CA 1
ATOM 635 C C . GLU A 1 84 ? -18.043 13.837 16.708 1.00 74.75 84 GLU A C 1
ATOM 637 O O . GLU A 1 84 ? -18.081 13.704 17.939 1.00 74.75 84 GLU A O 1
ATOM 642 N N . GLU A 1 85 ? -18.412 14.966 16.100 1.00 70.88 85 GLU A N 1
ATOM 643 C CA . GLU A 1 85 ? -19.120 16.059 16.777 1.00 70.88 85 GLU A CA 1
ATOM 644 C C . GLU A 1 85 ? -20.640 15.825 16.821 1.00 70.88 85 GLU A C 1
ATOM 646 O O . GLU A 1 85 ? -21.180 14.913 16.198 1.00 70.88 85 GLU A O 1
ATOM 651 N N . SER A 1 86 ? -21.371 16.680 17.544 1.00 65.56 86 SER A N 1
ATOM 652 C CA . SER A 1 86 ? -22.843 16.639 17.615 1.00 65.56 86 SER A CA 1
ATOM 653 C C . SER A 1 86 ? -23.527 16.759 16.246 1.00 65.56 86 SER A C 1
ATOM 655 O O . SER A 1 86 ? -24.658 16.309 16.077 1.00 65.56 86 SER A O 1
ATOM 657 N N . THR A 1 87 ? -22.834 17.332 15.262 1.00 63.19 87 THR A N 1
ATOM 658 C CA . THR A 1 87 ? -23.258 17.470 13.863 1.00 63.19 87 THR A CA 1
ATOM 659 C C . THR A 1 87 ? -23.045 16.200 13.030 1.00 63.19 87 THR A C 1
ATOM 661 O O . THR A 1 87 ? -23.342 16.214 11.838 1.00 63.19 87 THR A O 1
ATOM 664 N N . LYS A 1 88 ? -22.549 15.104 13.633 1.00 71.00 88 LYS A N 1
ATOM 665 C CA . LYS A 1 88 ? -22.115 13.861 12.967 1.00 71.00 88 LYS A CA 1
ATOM 666 C C . LYS A 1 88 ? -20.979 14.055 11.959 1.00 71.00 88 LYS A C 1
ATOM 668 O O . LYS A 1 88 ? -20.833 13.248 11.050 1.00 71.00 88 LYS A O 1
ATOM 673 N N . SER A 1 89 ? -20.189 15.119 12.085 1.00 76.69 89 SER A N 1
ATOM 674 C CA . SER A 1 89 ? -19.012 15.366 11.243 1.00 76.69 89 SER A CA 1
ATOM 675 C C . SER A 1 89 ? -17.724 14.987 11.978 1.00 76.69 89 SER A C 1
ATOM 677 O O . SER A 1 89 ? -17.621 15.177 13.192 1.00 76.69 89 SER A O 1
ATOM 679 N N . CYS A 1 90 ? -16.751 14.438 11.249 1.00 75.56 90 CYS A N 1
ATOM 680 C CA . CYS A 1 90 ? -15.449 14.002 11.760 1.00 75.56 90 CYS A CA 1
ATOM 681 C C . CYS A 1 90 ? -14.377 15.092 11.611 1.00 75.56 90 CYS A C 1
ATOM 683 O O . CYS A 1 90 ? -13.360 14.906 10.951 1.00 75.56 90 CYS A O 1
ATOM 685 N N . ASN A 1 91 ? -14.617 16.253 12.212 1.00 70.06 91 ASN A N 1
ATOM 686 C CA . ASN A 1 91 ? -13.797 17.464 12.074 1.00 70.06 91 ASN A CA 1
ATOM 687 C C . ASN A 1 91 ? -12.987 17.815 13.339 1.00 70.06 91 ASN A C 1
ATOM 689 O O . ASN A 1 91 ? -12.206 18.766 13.319 1.00 70.06 91 ASN A O 1
ATOM 693 N N . LYS A 1 92 ? -13.153 17.071 14.442 1.00 74.88 92 LYS A N 1
ATOM 694 C CA . LYS A 1 92 ? -12.481 17.347 15.719 1.00 74.88 92 LYS A CA 1
ATOM 695 C C . LYS A 1 92 ? -11.385 16.330 16.012 1.00 74.88 92 LYS A C 1
ATOM 697 O O . LYS A 1 92 ? -11.643 15.132 16.057 1.00 74.88 92 LYS A O 1
ATOM 702 N N . LEU A 1 93 ? -10.176 16.805 16.297 1.00 71.69 93 LEU A N 1
ATOM 703 C CA . LEU A 1 93 ? -9.071 15.949 16.735 1.00 71.69 93 LEU A CA 1
ATOM 704 C C . LEU A 1 93 ? -9.302 15.434 18.163 1.00 71.69 93 LEU A C 1
ATOM 706 O O . LEU A 1 93 ? -9.719 16.177 19.059 1.00 71.69 93 LEU A O 1
ATOM 710 N N . ALA A 1 94 ? -8.999 14.157 18.385 1.00 74.38 94 ALA A N 1
ATOM 711 C CA . ALA A 1 94 ? -8.948 13.564 19.708 1.00 74.38 94 ALA A CA 1
ATOM 712 C C . ALA A 1 94 ? -7.843 14.237 20.531 1.00 74.38 94 ALA A C 1
ATOM 714 O O . ALA A 1 94 ? -6.740 14.475 20.054 1.00 74.38 94 ALA A O 1
ATOM 715 N N . GLU A 1 95 ? -8.133 14.558 21.789 1.00 76.12 95 GLU A N 1
ATOM 716 C CA . GLU A 1 95 ? -7.160 15.211 22.673 1.00 76.12 95 GLU A CA 1
ATOM 717 C C . GLU A 1 95 ? -6.222 14.192 23.346 1.00 76.12 95 GLU A C 1
ATOM 719 O O . GLU A 1 95 ? -5.028 14.449 23.529 1.00 76.12 95 GLU A O 1
ATOM 724 N N . TYR A 1 96 ? -6.760 13.008 23.662 1.00 83.75 96 TYR A N 1
ATOM 725 C CA . TYR A 1 96 ? -6.071 11.915 24.349 1.00 83.75 96 TYR A CA 1
ATOM 726 C C . TYR A 1 96 ? -6.152 10.641 23.512 1.00 83.75 96 TYR A C 1
ATOM 728 O O . TYR A 1 96 ? -7.131 9.896 23.568 1.00 83.75 96 TYR A O 1
ATOM 736 N N . PHE A 1 97 ? -5.116 10.411 22.715 1.00 83.44 97 PHE A N 1
ATOM 737 C CA . PHE A 1 97 ? -5.031 9.298 21.782 1.00 83.44 97 PHE A CA 1
ATOM 738 C C . PHE A 1 97 ? -3.605 8.745 21.768 1.00 83.44 97 PHE A C 1
ATOM 740 O O . PHE A 1 97 ? -2.627 9.496 21.838 1.00 83.44 97 PHE A O 1
ATOM 747 N N . PHE A 1 98 ? -3.501 7.420 21.749 1.00 85.69 98 PHE A N 1
ATOM 748 C CA . PHE A 1 98 ? -2.251 6.695 21.938 1.00 85.69 98 PHE A CA 1
ATOM 749 C C . PHE A 1 98 ? -2.184 5.517 20.980 1.00 85.69 98 PHE A C 1
ATOM 751 O O . PHE A 1 98 ? -3.187 4.839 20.761 1.00 85.69 98 PHE A O 1
ATOM 758 N N . ILE A 1 99 ? -0.996 5.250 20.449 1.00 85.50 99 ILE A N 1
ATOM 759 C CA . ILE A 1 99 ? -0.745 4.116 19.563 1.00 85.50 99 ILE A CA 1
ATOM 760 C C . ILE A 1 99 ? 0.333 3.213 20.156 1.00 85.50 99 ILE A C 1
ATOM 762 O O . ILE A 1 99 ? 1.314 3.679 20.740 1.00 85.50 99 ILE A O 1
ATOM 766 N N . ASP A 1 100 ? 0.148 1.908 19.971 1.00 86.44 100 ASP A N 1
ATOM 767 C CA . ASP A 1 100 ? 1.169 0.884 20.190 1.00 86.44 100 ASP A CA 1
ATOM 768 C C . ASP A 1 100 ? 0.955 -0.293 19.216 1.00 86.44 100 ASP A C 1
ATOM 770 O O . ASP A 1 100 ? -0.102 -0.440 18.600 1.00 86.44 100 ASP A O 1
ATOM 774 N N . THR A 1 101 ? 1.972 -1.133 19.045 1.00 87.75 101 THR A N 1
ATOM 775 C CA . THR A 1 101 ? 1.918 -2.340 18.213 1.00 87.75 101 THR A CA 1
ATOM 776 C C . THR A 1 101 ? 1.843 -3.586 19.083 1.00 87.75 101 THR A C 1
ATOM 778 O O . THR A 1 101 ? 2.677 -3.800 19.960 1.00 87.75 101 THR A O 1
ATOM 781 N N . PHE A 1 102 ? 0.877 -4.455 18.802 1.00 89.31 102 PHE A N 1
ATOM 782 C CA . PHE A 1 102 ? 0.643 -5.692 19.537 1.00 89.31 102 PHE A CA 1
ATOM 783 C C . PHE A 1 102 ? 0.972 -6.913 18.678 1.00 89.31 102 PHE A C 1
ATOM 785 O O . PHE A 1 102 ? 0.671 -6.949 17.486 1.00 89.31 102 PHE A O 1
ATOM 792 N N . GLN A 1 103 ? 1.569 -7.931 19.307 1.00 92.12 103 GLN A N 1
ATOM 793 C CA . GLN A 1 103 ? 1.723 -9.266 18.722 1.00 92.12 103 GLN A CA 1
ATOM 794 C C . GLN A 1 103 ? 0.579 -10.151 19.217 1.00 92.12 103 GLN A C 1
ATOM 796 O O . GLN A 1 103 ? 0.650 -10.716 20.311 1.00 92.12 103 GLN A O 1
ATOM 801 N N . ILE A 1 104 ? -0.493 -10.219 18.439 1.00 93.44 104 ILE A N 1
ATOM 802 C CA . ILE A 1 104 ? -1.736 -10.899 18.808 1.00 93.44 104 ILE A CA 1
ATOM 803 C C . ILE A 1 104 ? -1.688 -12.341 18.314 1.00 93.44 104 ILE A C 1
ATOM 805 O O . ILE A 1 104 ? -1.180 -12.608 17.225 1.00 93.44 104 ILE A O 1
ATOM 809 N N . LEU A 1 105 ? -2.219 -13.274 19.103 1.00 92.06 105 LEU A N 1
ATOM 810 C CA . LEU A 1 105 ? -2.354 -14.660 18.664 1.00 92.06 105 LEU A CA 1
ATOM 811 C C . LEU A 1 105 ? -3.407 -14.744 17.549 1.00 92.06 105 LEU A C 1
ATOM 813 O O . LEU A 1 105 ? -4.542 -14.318 17.753 1.00 92.06 105 LEU A O 1
ATOM 817 N N . LYS A 1 106 ? -3.043 -15.296 16.386 1.00 92.12 106 LYS A N 1
ATOM 818 C CA . LYS A 1 106 ? -3.910 -15.345 15.195 1.00 92.12 106 LYS A CA 1
ATOM 819 C C . LYS A 1 106 ? -5.105 -16.296 15.370 1.00 92.12 106 LYS A C 1
ATOM 821 O O . LYS A 1 106 ? -6.235 -15.937 15.057 1.00 92.12 106 LYS A O 1
ATOM 826 N N . LYS A 1 107 ? -4.862 -17.470 15.959 1.00 89.38 107 LYS A N 1
ATOM 827 C CA . LYS A 1 107 ? -5.795 -18.610 16.049 1.00 89.38 107 LYS A CA 1
ATOM 828 C C . LYS A 1 107 ? -7.241 -18.295 16.498 1.00 89.38 107 LYS A C 1
ATOM 830 O O . LYS A 1 107 ? -8.161 -18.822 15.884 1.00 89.38 107 LYS A O 1
ATOM 835 N N . PRO A 1 108 ? -7.512 -17.458 17.523 1.00 90.88 108 PRO A N 1
ATOM 836 C CA . PRO A 1 108 ? -8.888 -17.142 17.944 1.00 90.88 108 PRO A CA 1
ATOM 837 C C . PRO A 1 108 ? -9.728 -16.396 16.892 1.00 90.88 108 PRO A C 1
ATOM 839 O O . PRO A 1 108 ? -10.960 -16.334 17.008 1.00 90.88 108 PRO A O 1
ATOM 842 N N . TYR A 1 109 ? -9.060 -15.812 15.897 1.00 92.19 109 TYR A N 1
ATOM 843 C CA . TYR A 1 109 ? -9.637 -14.970 14.853 1.00 92.19 109 TYR A CA 1
ATOM 844 C C . TYR A 1 109 ? -9.567 -15.620 13.468 1.00 92.19 109 TYR A C 1
ATOM 846 O O . TYR A 1 109 ? -9.981 -14.997 12.499 1.00 92.19 109 TYR A O 1
ATOM 854 N N . GLU A 1 110 ? -9.050 -16.846 13.354 1.00 88.75 110 GLU A N 1
ATOM 855 C CA . GLU A 1 110 ? -9.045 -17.576 12.087 1.00 88.75 110 GLU A CA 1
ATOM 856 C C . GLU A 1 110 ? -10.433 -18.143 11.791 1.00 88.75 110 GLU A C 1
ATOM 858 O O . GLU A 1 110 ? -11.049 -18.800 12.634 1.00 88.75 110 GLU A O 1
ATOM 863 N N . VAL A 1 111 ? -10.903 -17.893 10.573 1.00 84.38 111 VAL A N 1
ATOM 864 C CA . VAL A 1 111 ? -12.132 -18.454 10.019 1.00 84.38 111 VAL A CA 1
ATOM 865 C C . VAL A 1 111 ? -11.748 -19.306 8.816 1.00 84.38 111 VAL A C 1
ATOM 867 O O . VAL A 1 111 ? -11.054 -18.845 7.907 1.00 84.38 111 VAL A O 1
ATOM 870 N N . PHE A 1 112 ? -12.162 -20.571 8.835 1.00 79.50 112 PHE A N 1
ATOM 871 C CA . PHE A 1 112 ? -11.917 -21.521 7.753 1.00 79.50 112 PHE A CA 1
ATOM 872 C C . PHE A 1 112 ? -13.046 -21.416 6.737 1.00 79.50 112 PHE A C 1
ATOM 874 O O . PHE A 1 112 ? -14.209 -21.596 7.090 1.00 79.50 112 PHE A O 1
ATOM 881 N N . ARG A 1 113 ? -12.700 -21.099 5.486 1.00 64.69 113 ARG A N 1
ATOM 882 C CA . ARG A 1 113 ? -13.686 -20.898 4.413 1.00 64.69 113 ARG A CA 1
ATOM 883 C C . ARG A 1 113 ? -14.087 -22.207 3.744 1.00 64.69 113 ARG A C 1
ATOM 885 O O . ARG A 1 113 ? -15.203 -22.338 3.258 1.00 64.69 113 ARG A O 1
ATOM 892 N N . ASP A 1 114 ? -13.168 -23.163 3.729 1.00 61.97 114 ASP A N 1
ATOM 893 C CA . ASP A 1 114 ? -13.359 -24.467 3.119 1.00 61.97 114 ASP A CA 1
ATOM 894 C C . ASP A 1 114 ? -12.528 -25.519 3.881 1.00 61.97 114 ASP A C 1
ATOM 896 O O . ASP A 1 114 ? -11.297 -25.394 3.958 1.00 61.97 114 ASP A O 1
ATOM 900 N N . PRO A 1 115 ? -13.178 -26.538 4.476 1.00 59.25 115 PRO A N 1
ATOM 901 C CA . PRO A 1 115 ? -12.497 -27.618 5.184 1.00 59.25 115 PRO A CA 1
ATOM 902 C C . PRO A 1 115 ? -11.528 -28.412 4.298 1.00 59.25 115 PRO A C 1
ATOM 904 O O . PRO A 1 115 ? -10.567 -28.974 4.819 1.00 59.25 115 PRO A O 1
ATOM 907 N N . GLU A 1 116 ? -11.764 -28.467 2.983 1.00 63.84 116 GLU A N 1
ATOM 908 C CA . GLU A 1 116 ? -10.988 -29.291 2.049 1.00 63.84 116 GLU A CA 1
ATOM 909 C C . GLU A 1 116 ? -9.697 -28.599 1.601 1.00 63.84 116 GLU A C 1
ATOM 911 O O . GLU A 1 116 ? -8.653 -29.242 1.486 1.00 63.84 116 GLU A O 1
ATOM 916 N N . THR A 1 117 ? -9.736 -27.279 1.390 1.00 67.38 117 THR A N 1
ATOM 917 C CA . THR A 1 117 ? -8.563 -26.503 0.948 1.00 67.38 117 THR A CA 1
ATOM 918 C C . THR A 1 117 ? -7.714 -25.962 2.099 1.00 67.38 117 THR A C 1
ATOM 920 O O . THR A 1 117 ? -6.647 -25.402 1.844 1.00 67.38 117 THR A O 1
ATOM 923 N N . LEU A 1 118 ? -8.158 -26.122 3.358 1.00 68.00 118 LEU A N 1
ATOM 924 C CA . LEU A 1 118 ? -7.491 -25.600 4.567 1.00 68.00 118 LEU A CA 1
ATOM 925 C C . LEU A 1 118 ? -7.200 -24.087 4.492 1.00 68.00 118 LEU A C 1
ATOM 927 O O . LEU A 1 118 ? -6.319 -23.570 5.181 1.00 68.00 118 LEU A O 1
ATOM 931 N N . THR A 1 119 ? -7.945 -23.355 3.660 1.00 71.31 119 THR A N 1
ATOM 932 C CA . THR A 1 119 ? -7.764 -21.915 3.486 1.00 71.31 119 THR A CA 1
ATOM 933 C C . THR A 1 119 ? -8.462 -21.166 4.621 1.00 71.31 119 THR A C 1
ATOM 935 O O . THR A 1 119 ? -9.689 -21.166 4.756 1.00 71.31 119 THR A O 1
ATOM 938 N N . SER A 1 120 ? -7.660 -20.531 5.476 1.00 80.00 120 SER A N 1
ATOM 939 C CA . SER A 1 120 ? -8.132 -19.704 6.589 1.00 80.00 120 SER A CA 1
ATOM 940 C C . SER A 1 120 ? -7.820 -18.234 6.347 1.00 80.00 120 SER A C 1
ATOM 942 O O . SER A 1 120 ? -6.717 -17.902 5.908 1.00 80.00 120 SER A O 1
ATOM 944 N N . PHE A 1 121 ? -8.739 -17.353 6.719 1.00 85.69 121 PHE A N 1
ATOM 945 C CA . PHE A 1 121 ? -8.507 -15.912 6.765 1.00 85.69 121 PHE A CA 1
ATOM 946 C C . PHE A 1 121 ? -8.702 -15.387 8.187 1.00 85.69 121 PHE A C 1
ATOM 948 O O . PHE A 1 121 ? -9.262 -16.067 9.047 1.00 85.69 121 PHE A O 1
ATOM 955 N N . VAL A 1 122 ? -8.210 -14.178 8.442 1.00 88.12 122 VAL A N 1
ATOM 956 C CA . VAL A 1 122 ? -8.342 -13.516 9.741 1.00 88.12 122 VAL A CA 1
ATOM 957 C C . VAL A 1 122 ? -9.576 -12.632 9.746 1.00 88.12 122 VAL A C 1
ATOM 959 O O . VAL A 1 122 ? -9.721 -11.740 8.910 1.00 88.12 122 VAL A O 1
ATOM 962 N N . ASP A 1 123 ? -10.428 -12.834 10.740 1.00 90.06 123 ASP A N 1
ATOM 963 C CA . ASP A 1 123 ? -11.568 -11.980 11.011 1.00 90.06 123 ASP A CA 1
ATOM 964 C C . ASP A 1 123 ? -11.160 -10.765 11.857 1.00 90.06 123 ASP A C 1
ATOM 966 O O . ASP A 1 123 ? -11.103 -10.794 13.095 1.00 90.06 123 ASP A O 1
ATOM 970 N N . TYR A 1 124 ? -10.861 -9.670 11.160 1.00 88.75 124 TYR A N 1
ATOM 971 C CA . TYR A 1 124 ? -10.477 -8.403 11.779 1.00 88.75 124 TYR A CA 1
ATOM 972 C C . TYR A 1 124 ? -11.629 -7.717 12.524 1.00 88.75 124 TYR A C 1
ATOM 974 O O . TYR A 1 124 ? -11.378 -6.974 13.476 1.00 88.75 124 TYR A O 1
ATOM 982 N N . THR A 1 125 ? -12.881 -8.003 12.163 1.00 89.50 125 THR A N 1
ATOM 983 C CA . THR A 1 125 ? -14.072 -7.481 12.844 1.00 89.50 125 THR A CA 1
ATOM 984 C C . THR A 1 125 ? -14.169 -8.065 14.254 1.00 89.50 125 THR A C 1
ATOM 986 O O . THR A 1 125 ? -14.283 -7.337 15.248 1.00 89.50 125 THR A O 1
ATOM 989 N N . LYS A 1 126 ? -14.001 -9.387 14.369 1.00 90.94 126 LYS A N 1
ATOM 990 C CA . LYS A 1 126 ? -13.941 -10.104 15.650 1.00 90.94 126 LYS A CA 1
ATOM 991 C C . LYS A 1 126 ? -12.741 -9.675 16.499 1.00 90.94 126 LYS A C 1
ATOM 993 O O . LYS A 1 126 ? -12.854 -9.554 17.727 1.00 90.94 126 LYS A O 1
ATOM 998 N N . LEU A 1 127 ? -11.600 -9.414 15.858 1.00 93.00 127 LEU A N 1
ATOM 999 C CA . LEU A 1 127 ? -10.412 -8.878 16.521 1.00 93.00 127 LEU A CA 1
ATOM 1000 C C . LEU A 1 127 ? -10.668 -7.485 17.109 1.00 93.00 127 LEU A C 1
ATOM 1002 O O . LEU A 1 127 ? -10.423 -7.267 18.297 1.00 93.00 127 LEU A O 1
ATOM 1006 N N . GLY A 1 128 ? -11.216 -6.565 16.313 1.00 91.00 128 GLY A N 1
ATOM 1007 C CA . GLY A 1 128 ? -11.573 -5.217 16.757 1.00 91.00 128 GLY A CA 1
ATOM 1008 C C . GLY A 1 128 ? -12.558 -5.225 17.929 1.00 91.00 128 GLY A C 1
ATOM 1009 O O . GLY A 1 128 ? -12.356 -4.505 18.911 1.00 91.00 128 GLY A O 1
ATOM 1010 N N . LYS A 1 129 ? -13.571 -6.104 17.886 1.00 91.19 129 LYS A N 1
ATOM 1011 C CA . LYS A 1 129 ? -14.514 -6.315 18.998 1.00 91.19 129 LYS A CA 1
ATOM 1012 C C . LYS A 1 129 ? -13.802 -6.753 20.279 1.00 91.19 129 LYS A C 1
ATOM 1014 O O . LYS A 1 129 ? -14.044 -6.176 21.335 1.00 91.19 129 LYS A O 1
ATOM 1019 N N . SER A 1 130 ? -12.881 -7.711 20.175 1.00 93.44 130 SER A N 1
ATOM 1020 C CA . SER A 1 130 ? -12.138 -8.237 21.329 1.00 93.44 130 SER A CA 1
ATOM 1021 C C . SER A 1 130 ? -11.261 -7.170 21.985 1.00 93.44 130 SER A C 1
ATOM 1023 O O . SER A 1 130 ? -11.200 -7.098 23.209 1.00 93.44 130 SER A O 1
ATOM 1025 N N . PHE A 1 131 ? -10.637 -6.296 21.190 1.00 93.06 131 PHE A N 1
ATOM 1026 C CA . PHE A 1 131 ? -9.916 -5.127 21.700 1.00 93.06 131 PHE A CA 1
ATOM 1027 C C . PHE A 1 131 ? -10.829 -4.146 22.431 1.00 93.06 131 PHE A C 1
ATOM 1029 O O . PHE A 1 131 ? -10.490 -3.678 23.520 1.00 93.06 131 PHE A O 1
ATOM 1036 N N . LYS A 1 132 ? -11.996 -3.858 21.848 1.00 91.69 132 LYS A N 1
ATOM 1037 C CA . LYS A 1 132 ? -12.969 -2.941 22.434 1.00 91.69 132 LYS A CA 1
ATOM 1038 C C . LYS A 1 132 ? -13.481 -3.442 23.780 1.00 91.69 132 LYS A C 1
ATOM 1040 O O . LYS A 1 132 ? -13.458 -2.695 24.753 1.00 91.69 132 LYS A O 1
ATOM 1045 N N . GLU A 1 133 ? -13.905 -4.700 23.841 1.00 92.62 133 GLU A N 1
ATOM 1046 C CA . GLU A 1 133 ? -14.392 -5.334 25.068 1.00 92.62 133 GLU A CA 1
ATOM 1047 C C . GLU A 1 133 ? -13.297 -5.372 26.137 1.00 92.62 133 GLU A C 1
ATOM 1049 O O . GLU A 1 133 ? -13.508 -4.873 27.244 1.00 92.62 133 GLU A O 1
ATOM 1054 N N . ALA A 1 134 ? -12.104 -5.858 25.777 1.00 93.19 134 ALA A N 1
ATOM 1055 C CA . ALA A 1 134 ? -10.969 -5.942 26.685 1.00 93.19 134 ALA A CA 1
ATOM 1056 C C . ALA A 1 134 ? -10.630 -4.581 27.301 1.00 93.19 134 ALA A C 1
ATOM 1058 O O . ALA A 1 134 ? -10.656 -4.422 28.519 1.00 93.19 134 ALA A O 1
ATOM 1059 N N . PHE A 1 135 ? -10.384 -3.559 26.484 1.00 91.94 135 PHE A N 1
ATOM 1060 C CA . PHE A 1 135 ? -9.947 -2.262 26.998 1.00 91.94 135 PHE A CA 1
ATOM 1061 C C . PHE A 1 135 ? -11.053 -1.435 27.651 1.00 91.94 135 PHE A C 1
ATOM 1063 O O . PHE A 1 135 ? -10.752 -0.682 28.576 1.00 91.94 135 PHE A O 1
ATOM 1070 N N . SER A 1 136 ? -12.319 -1.627 27.270 1.00 92.06 136 SER A N 1
ATOM 1071 C CA . SER A 1 136 ? -13.444 -1.025 27.996 1.00 92.06 136 SER A CA 1
ATOM 1072 C C . SER A 1 136 ? -13.560 -1.524 29.441 1.00 92.06 136 SER A C 1
ATOM 1074 O O . SER A 1 136 ? -14.026 -0.782 30.301 1.00 92.06 136 SER A O 1
ATOM 1076 N N . SER A 1 137 ? -13.103 -2.753 29.716 1.00 89.38 137 SER A N 1
ATOM 1077 C CA . SER A 1 137 ? -13.080 -3.324 31.069 1.00 89.38 137 SER A CA 1
ATOM 1078 C C .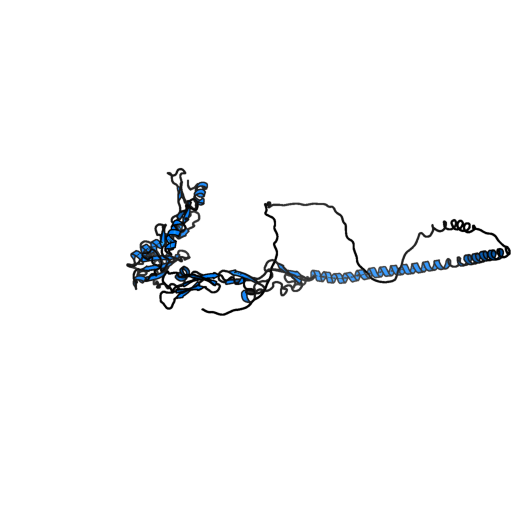 SER A 1 137 ? -11.872 -2.877 31.898 1.00 89.38 137 SER A C 1
ATOM 1080 O O . SER A 1 137 ? -11.945 -2.840 33.124 1.00 89.38 137 SER A O 1
ATOM 1082 N N . VAL A 1 138 ? -10.770 -2.514 31.235 1.00 89.81 138 VAL A N 1
ATOM 1083 C CA . VAL A 1 138 ? -9.511 -2.129 31.890 1.00 89.81 138 VAL A CA 1
ATOM 1084 C C . VAL A 1 138 ? -9.484 -0.644 32.237 1.00 89.81 138 VAL A C 1
ATOM 1086 O O . VAL A 1 138 ? -9.015 -0.267 33.308 1.00 89.81 138 VAL A O 1
ATOM 1089 N N . PHE A 1 139 ? -9.969 0.212 31.339 1.00 90.50 139 PHE A N 1
ATOM 1090 C CA . PHE A 1 139 ? -9.766 1.654 31.434 1.00 90.50 139 PHE A CA 1
ATOM 1091 C C . PHE A 1 139 ? -11.076 2.410 31.655 1.00 90.50 139 PHE A C 1
ATOM 1093 O O . PHE A 1 139 ? -12.006 2.335 30.854 1.00 90.50 139 PHE A O 1
ATOM 1100 N N . LYS A 1 140 ? -11.114 3.256 32.689 1.00 86.88 140 LYS A N 1
ATOM 1101 C CA . LYS A 1 140 ? -12.319 4.002 33.085 1.00 86.88 140 LYS A CA 1
ATOM 1102 C C . LYS A 1 140 ? -12.765 5.066 32.074 1.00 86.88 140 LYS A C 1
ATOM 1104 O O . LYS A 1 140 ? -13.958 5.289 31.901 1.00 86.88 140 LYS A O 1
ATOM 1109 N N . PHE A 1 141 ? -11.817 5.749 31.430 1.00 88.19 141 PHE A N 1
ATOM 1110 C CA . PHE A 1 141 ? -12.085 6.845 30.483 1.00 88.19 141 PHE A CA 1
ATOM 1111 C C . PHE A 1 141 ? -11.936 6.426 29.017 1.00 88.19 141 PHE A C 1
ATOM 1113 O O . PHE A 1 141 ? -11.806 7.288 28.140 1.00 88.19 141 PHE A O 1
ATOM 1120 N N . TYR A 1 142 ? -11.937 5.116 28.758 1.00 90.56 142 TYR A N 1
ATOM 1121 C CA . TYR A 1 142 ? -11.866 4.548 27.420 1.00 90.56 142 TYR A CA 1
ATOM 1122 C C . TYR A 1 142 ? -13.024 5.029 26.548 1.00 90.56 142 TYR A C 1
ATOM 1124 O O . TYR A 1 142 ? -14.180 5.036 26.969 1.00 90.56 142 TYR A O 1
ATOM 1132 N N . LYS A 1 143 ? -12.701 5.429 25.318 1.00 88.19 143 LYS A N 1
ATOM 1133 C CA . LYS A 1 143 ? -13.680 5.858 24.317 1.00 88.19 143 LYS A CA 1
ATOM 1134 C C . LYS A 1 143 ? -13.805 4.835 23.193 1.00 88.19 143 LYS A C 1
ATOM 1136 O O . LYS A 1 143 ? -14.908 4.396 22.878 1.00 88.19 143 LYS A O 1
ATOM 1141 N N . SER A 1 144 ? -12.682 4.466 22.584 1.00 86.69 144 SER A N 1
ATOM 1142 C CA . SER A 1 144 ? -12.648 3.529 21.460 1.00 86.69 144 SER A CA 1
ATOM 1143 C C . SER A 1 144 ? -11.250 2.971 21.230 1.00 86.69 144 SER A C 1
ATOM 1145 O O . SER A 1 144 ? -10.252 3.545 21.666 1.00 86.69 144 SER A O 1
ATOM 1147 N N . SER A 1 145 ? -11.189 1.865 20.493 1.00 88.25 145 SER A N 1
ATOM 1148 C CA . SER A 1 145 ? -9.959 1.264 19.998 1.00 88.25 145 SER A CA 1
ATOM 1149 C C . SER A 1 145 ? -10.120 0.898 18.536 1.00 88.25 145 SER A C 1
ATOM 1151 O O . SER A 1 145 ? -11.173 0.384 18.154 1.00 88.25 145 SER A O 1
ATOM 1153 N N . LYS A 1 146 ? -9.072 1.109 17.747 1.00 86.44 146 LYS A N 1
ATOM 1154 C CA . LYS A 1 146 ? -9.018 0.696 16.345 1.00 86.44 146 LYS A CA 1
ATOM 1155 C C . LYS A 1 146 ? -7.799 -0.159 16.102 1.00 86.44 146 LYS A C 1
ATOM 1157 O O . LYS A 1 146 ? -6.727 0.141 16.616 1.00 86.44 146 LYS A O 1
ATOM 1162 N N . VAL A 1 147 ? -7.982 -1.207 15.313 1.00 87.69 147 VAL A N 1
ATOM 1163 C CA . VAL A 1 147 ? -6.931 -2.151 14.947 1.00 87.69 147 VAL A CA 1
ATOM 1164 C C . VAL A 1 147 ? -6.702 -2.020 13.453 1.00 87.69 147 VAL A C 1
ATOM 1166 O O . VAL A 1 147 ? -7.643 -2.150 12.678 1.00 87.69 147 VAL A O 1
ATOM 1169 N N . PHE A 1 148 ? -5.469 -1.751 13.047 1.00 84.31 148 PHE A N 1
ATOM 1170 C CA . PHE A 1 148 ? -5.116 -1.571 11.642 1.00 84.31 148 PHE A CA 1
ATOM 1171 C C . PHE A 1 148 ? -3.654 -1.977 11.395 1.00 84.31 148 PHE A C 1
ATOM 1173 O O . PHE A 1 148 ? -2.920 -2.336 12.320 1.00 84.31 148 PHE A O 1
ATOM 1180 N N . ASN A 1 149 ? -3.226 -1.956 10.128 1.00 83.19 149 ASN A N 1
ATOM 1181 C CA . ASN A 1 149 ? -1.873 -2.336 9.691 1.00 83.19 149 ASN A CA 1
ATOM 1182 C C . ASN A 1 149 ? -1.409 -3.716 10.195 1.00 83.19 149 ASN A C 1
ATOM 1184 O O . ASN A 1 149 ? -0.226 -3.927 10.464 1.00 83.19 149 ASN A O 1
ATOM 1188 N N . CYS A 1 150 ? -2.338 -4.664 10.316 1.00 89.00 150 CYS A N 1
ATOM 1189 C CA . CYS A 1 150 ? -2.031 -6.027 10.718 1.00 89.00 150 CYS A CA 1
ATOM 1190 C C . CYS A 1 150 ? -1.200 -6.748 9.654 1.00 89.00 150 CYS A C 1
ATOM 1192 O O . CYS A 1 150 ? -1.603 -6.851 8.498 1.00 89.00 150 CYS A O 1
ATOM 1194 N N . LYS A 1 151 ? -0.046 -7.278 10.063 1.00 91.50 151 LYS A N 1
ATOM 1195 C CA . LYS A 1 151 ? 0.805 -8.134 9.230 1.00 91.50 151 LYS A CA 1
ATOM 1196 C C . LYS A 1 151 ? 0.894 -9.523 9.841 1.00 91.50 151 LYS A C 1
ATOM 1198 O O . LYS A 1 151 ? 1.268 -9.659 11.009 1.00 91.50 151 LYS A O 1
ATOM 1203 N N . GLU A 1 152 ? 0.595 -10.541 9.045 1.00 90.56 152 GLU A N 1
ATOM 1204 C CA . GLU A 1 152 ? 0.761 -11.932 9.460 1.00 90.56 152 GLU A CA 1
ATOM 1205 C C . GLU A 1 152 ? 2.250 -12.287 9.571 1.00 90.56 152 GLU A C 1
ATOM 1207 O O . GLU A 1 152 ? 3.052 -11.992 8.683 1.00 90.56 152 GLU A O 1
ATOM 1212 N N . LYS A 1 153 ? 2.633 -12.910 10.688 1.00 87.38 153 LYS A N 1
ATOM 1213 C CA . LYS A 1 153 ? 3.979 -13.434 10.945 1.00 87.38 153 LYS A CA 1
ATOM 1214 C C . LYS A 1 153 ? 3.876 -14.783 11.650 1.00 87.38 153 LYS A C 1
ATOM 1216 O O . LYS A 1 153 ? 3.941 -14.856 12.878 1.00 87.38 153 LYS A O 1
ATOM 1221 N N . GLY A 1 154 ? 3.721 -15.852 10.871 1.00 86.94 154 GLY A N 1
ATOM 1222 C CA . GLY A 1 154 ? 3.503 -17.197 11.409 1.00 86.94 154 GLY A CA 1
ATOM 1223 C C . GLY A 1 154 ? 2.195 -17.259 12.201 1.00 86.94 154 GLY A C 1
ATOM 1224 O O . GLY A 1 154 ? 1.142 -16.925 11.672 1.00 86.94 154 GLY A O 1
ATOM 1225 N N . GLU A 1 155 ? 2.264 -17.625 13.482 1.00 88.44 155 GLU A N 1
ATOM 1226 C CA . GLU A 1 155 ? 1.093 -17.720 14.376 1.00 88.44 155 GLU A CA 1
ATOM 1227 C C . GLU A 1 155 ? 0.591 -16.364 14.914 1.00 88.44 155 GLU A C 1
ATOM 1229 O O . GLU A 1 155 ? -0.354 -16.315 15.710 1.00 88.44 155 GLU A O 1
ATOM 1234 N N . TYR A 1 156 ? 1.232 -15.258 14.523 1.00 90.19 156 TYR A N 1
ATOM 1235 C CA . TYR A 1 156 ? 0.984 -13.934 15.087 1.00 90.19 156 TYR A CA 1
ATOM 1236 C C . TYR A 1 156 ? 0.464 -12.937 14.062 1.00 90.19 156 TYR A C 1
ATOM 1238 O O . TYR A 1 156 ? 0.853 -12.941 12.894 1.00 90.19 156 TYR A O 1
ATOM 1246 N N . LEU A 1 157 ? -0.329 -11.999 14.568 1.00 93.06 157 LEU A N 1
ATOM 1247 C CA . LEU A 1 157 ? -0.680 -10.763 13.892 1.00 93.06 157 LEU A CA 1
ATOM 1248 C C . LEU A 1 157 ? 0.079 -9.623 14.560 1.00 93.06 157 LEU A C 1
ATOM 1250 O O . LEU A 1 157 ? -0.131 -9.328 15.737 1.00 93.06 157 LEU A O 1
ATOM 1254 N N . ASN A 1 158 ? 0.971 -8.987 13.808 1.00 91.94 158 ASN A N 1
ATOM 1255 C CA . ASN A 1 158 ? 1.572 -7.726 14.212 1.00 91.94 158 ASN A CA 1
ATOM 1256 C C . ASN A 1 158 ? 0.624 -6.604 13.793 1.00 91.94 158 ASN A C 1
ATOM 1258 O O . ASN A 1 158 ? 0.672 -6.182 12.640 1.00 91.94 158 ASN A O 1
ATOM 1262 N N . CYS A 1 159 ? -0.229 -6.154 14.708 1.00 91.75 159 CYS A N 1
ATOM 1263 C CA . CYS A 1 159 ? -1.207 -5.100 14.451 1.00 91.75 159 CYS A CA 1
ATOM 1264 C C . CYS A 1 159 ? -0.860 -3.829 15.208 1.00 91.75 159 CYS A C 1
ATOM 1266 O O . CYS A 1 159 ? -0.434 -3.880 16.364 1.00 91.75 159 CYS A O 1
ATOM 1268 N N . THR A 1 160 ? -1.120 -2.689 14.586 1.00 87.94 160 THR A N 1
ATOM 1269 C CA . THR A 1 160 ? -1.120 -1.409 15.281 1.00 87.94 160 THR A CA 1
ATOM 1270 C C . THR A 1 160 ? -2.499 -1.164 15.875 1.00 87.94 160 THR A C 1
ATOM 1272 O O . THR A 1 160 ? -3.520 -1.407 15.231 1.00 87.94 160 THR A O 1
ATOM 1275 N N . VAL A 1 161 ? -2.518 -0.702 17.121 1.00 88.00 161 VAL A N 1
ATOM 1276 C CA . VAL A 1 161 ? -3.743 -0.410 17.854 1.00 88.00 161 VAL A CA 1
ATOM 1277 C C . VAL A 1 161 ? -3.724 1.045 18.287 1.00 88.00 161 VAL A C 1
ATOM 1279 O O . VAL A 1 161 ? -2.804 1.482 18.977 1.00 88.00 161 VAL A O 1
ATOM 1282 N N . GLU A 1 162 ? -4.755 1.782 17.891 1.00 86.25 162 GLU A N 1
ATOM 1283 C CA . GLU A 1 162 ? -5.055 3.112 18.411 1.00 86.25 162 GLU A CA 1
ATOM 1284 C C . GLU A 1 162 ? -6.032 2.987 19.576 1.00 86.25 162 GLU A C 1
ATOM 1286 O O . GLU A 1 162 ? -7.057 2.316 19.454 1.00 86.25 162 GLU A O 1
ATOM 1291 N N . LEU A 1 163 ? -5.736 3.670 20.680 1.00 88.19 163 LEU A N 1
ATOM 1292 C CA . LEU A 1 163 ? -6.626 3.866 21.817 1.00 88.19 163 LEU A CA 1
ATOM 1293 C C . LEU A 1 163 ? -6.986 5.338 21.943 1.00 88.19 163 LEU A C 1
ATOM 1295 O O . LEU A 1 163 ? -6.112 6.203 21.933 1.00 88.19 163 LEU A O 1
ATOM 1299 N N . GLN A 1 164 ? -8.273 5.609 22.124 1.00 87.06 164 GLN A N 1
ATOM 1300 C CA . GLN A 1 164 ? -8.788 6.948 22.371 1.00 87.06 164 GLN A CA 1
ATOM 1301 C C . GLN A 1 164 ? -9.445 7.017 23.746 1.00 87.06 164 GLN A C 1
ATOM 1303 O O . GLN A 1 164 ? -10.175 6.107 24.153 1.00 87.06 164 GLN A O 1
ATOM 1308 N N . PHE A 1 165 ? -9.233 8.137 24.430 1.00 87.69 165 PHE A N 1
ATOM 1309 C CA . PHE A 1 165 ? -9.754 8.394 25.764 1.00 87.69 165 PHE A CA 1
ATOM 1310 C C . PHE A 1 165 ? -10.484 9.735 25.822 1.00 87.69 165 PHE A C 1
ATOM 1312 O O . PHE A 1 165 ? -10.201 10.669 25.073 1.00 87.69 165 PHE A O 1
ATOM 1319 N N . THR A 1 166 ? -11.435 9.839 26.747 1.00 86.31 166 THR A N 1
ATOM 1320 C CA . THR A 1 166 ? -12.119 11.109 27.050 1.00 86.31 166 THR A CA 1
ATOM 1321 C C . THR A 1 166 ? -11.289 12.027 27.951 1.00 86.31 166 THR A C 1
ATOM 1323 O O . THR A 1 166 ? -11.523 13.232 27.970 1.00 86.31 166 THR A O 1
ATOM 1326 N N . LYS A 1 167 ? -10.316 11.470 28.682 1.00 86.88 167 LYS A N 1
ATOM 1327 C CA . LYS A 1 167 ? -9.373 12.171 29.567 1.00 86.88 167 LYS A CA 1
ATOM 1328 C C . LYS A 1 167 ? -7.992 11.530 29.464 1.00 86.88 167 LYS A C 1
ATOM 1330 O O . LYS A 1 167 ? -7.892 10.382 29.040 1.00 86.88 167 LYS A O 1
ATOM 1335 N N . SER A 1 168 ? -6.945 12.244 29.880 1.00 83.75 168 SER A N 1
ATOM 1336 C CA . SER A 1 168 ? -5.593 11.675 29.928 1.00 83.75 168 SER A CA 1
ATOM 1337 C C . SER A 1 168 ? -5.567 10.428 30.821 1.00 83.75 168 SER A C 1
ATOM 1339 O O . SER A 1 168 ? -5.924 10.545 31.995 1.00 83.75 168 SER A O 1
ATOM 1341 N N . PRO A 1 169 ? -5.140 9.261 30.309 1.00 82.75 169 PRO A N 1
ATOM 1342 C CA . PRO A 1 169 ? -5.014 8.045 31.110 1.00 82.75 169 PRO A CA 1
ATOM 1343 C C . PRO A 1 169 ? -3.777 8.061 32.030 1.00 82.75 169 PRO A C 1
ATOM 1345 O O . PRO A 1 169 ? -3.670 7.229 32.921 1.00 82.75 169 PRO A O 1
ATOM 1348 N N . GLY A 1 170 ? -2.839 9.002 31.854 1.00 80.19 170 GLY A N 1
ATOM 1349 C CA . GLY A 1 170 ? -1.645 9.105 32.703 1.00 80.19 170 GLY A CA 1
ATOM 1350 C C . GLY A 1 170 ? -0.841 7.799 32.751 1.00 80.19 170 GLY A C 1
ATOM 1351 O O . GLY A 1 170 ? -0.571 7.194 31.715 1.00 80.19 170 GLY A O 1
ATOM 1352 N N . GLU A 1 171 ? -0.478 7.357 33.957 1.00 75.06 171 GLU A N 1
ATOM 1353 C CA . GLU A 1 171 ? 0.254 6.102 34.186 1.00 75.06 171 GLU A CA 1
ATOM 1354 C C . GLU A 1 171 ? -0.613 4.843 34.008 1.00 75.06 171 GLU A C 1
ATOM 1356 O O . GLU A 1 171 ? -0.071 3.744 33.872 1.00 75.06 171 GLU A O 1
ATOM 1361 N N . GLU A 1 172 ? -1.946 4.980 33.938 1.00 79.94 172 GLU A N 1
ATOM 1362 C CA . GLU A 1 172 ? -2.864 3.842 33.801 1.00 79.94 172 GLU A CA 1
ATOM 1363 C C . GLU A 1 172 ? -2.618 3.058 32.505 1.00 79.94 172 GLU A C 1
ATOM 1365 O O . GLU A 1 172 ? -2.870 1.859 32.466 1.00 79.94 172 GLU A O 1
ATOM 1370 N N . LEU A 1 173 ? -2.049 3.682 31.463 1.00 80.44 173 LEU A N 1
ATOM 1371 C CA . LEU A 1 173 ? -1.687 3.010 30.205 1.00 80.44 173 LEU A CA 1
ATOM 1372 C C . LEU A 1 173 ? -0.778 1.794 30.405 1.00 80.44 173 LEU A C 1
ATOM 1374 O O . LEU A 1 173 ? -0.859 0.841 29.633 1.00 80.44 173 LEU A O 1
ATOM 1378 N N . ASN A 1 174 ? 0.059 1.799 31.443 1.00 78.88 174 ASN A N 1
ATOM 1379 C CA . ASN A 1 174 ? 0.964 0.689 31.731 1.00 78.88 174 ASN A CA 1
ATOM 1380 C C . ASN A 1 174 ? 0.275 -0.469 32.470 1.00 78.88 174 ASN A C 1
ATOM 1382 O O . ASN A 1 174 ? 0.849 -1.556 32.561 1.00 78.88 174 ASN A O 1
ATOM 1386 N N . LEU A 1 175 ? -0.964 -0.285 32.949 1.00 82.06 175 LEU A N 1
ATOM 1387 C CA . LEU A 1 175 ? -1.709 -1.318 33.677 1.00 82.06 175 LEU A CA 1
ATOM 1388 C C . LEU A 1 175 ? -1.903 -2.587 32.849 1.00 82.06 175 LEU A C 1
ATOM 1390 O O . LEU A 1 175 ? -1.908 -3.675 33.417 1.00 82.06 175 LEU A O 1
ATOM 1394 N N . ILE A 1 176 ? -1.983 -2.483 31.518 1.00 83.94 176 ILE A N 1
ATOM 1395 C CA . ILE A 1 176 ? -2.181 -3.640 30.629 1.00 83.94 176 ILE A CA 1
ATOM 1396 C C . ILE A 1 176 ? -1.002 -4.620 30.607 1.00 83.94 176 ILE A C 1
ATOM 1398 O O . ILE A 1 176 ? -1.143 -5.712 30.066 1.00 83.94 176 ILE A O 1
ATOM 1402 N N . PHE A 1 177 ? 0.150 -4.240 31.168 1.00 81.44 177 PHE A N 1
ATOM 1403 C CA . PHE A 1 177 ? 1.323 -5.108 31.322 1.00 81.44 177 PHE A CA 1
ATOM 1404 C C . PHE A 1 177 ? 1.462 -5.651 32.747 1.00 81.44 177 PHE A C 1
ATOM 1406 O O . PHE A 1 177 ? 2.373 -6.428 33.030 1.00 81.44 177 PHE A O 1
ATOM 1413 N N . THR A 1 178 ? 0.567 -5.262 33.658 1.00 83.25 178 THR A N 1
ATOM 1414 C CA . THR A 1 178 ? 0.594 -5.750 35.036 1.00 83.25 178 THR A CA 1
ATOM 1415 C C . THR A 1 178 ? -0.117 -7.104 35.138 1.00 83.25 178 THR A C 1
ATOM 1417 O O . THR A 1 178 ? -1.121 -7.312 34.454 1.00 83.25 178 THR A O 1
ATOM 1420 N N . PRO A 1 179 ? 0.333 -8.023 36.014 1.00 81.50 179 PRO A N 1
ATOM 1421 C CA . PRO A 1 179 ? -0.275 -9.351 36.155 1.00 81.50 179 PRO A CA 1
ATOM 1422 C C . PRO A 1 179 ? -1.756 -9.354 36.566 1.00 81.50 179 PRO A C 1
ATOM 1424 O O . PRO A 1 179 ? -2.417 -10.379 36.428 1.00 81.50 179 PRO A O 1
ATOM 1427 N N . SER A 1 180 ? -2.281 -8.242 37.094 1.00 83.62 180 SER A N 1
ATOM 1428 C CA . SER A 1 180 ? -3.691 -8.116 37.487 1.00 83.62 180 SER A CA 1
ATOM 1429 C C . SER A 1 180 ? -4.630 -7.909 36.297 1.00 83.62 180 SER A C 1
ATOM 1431 O O . SER A 1 180 ? -5.781 -8.331 36.354 1.00 83.62 180 SER A O 1
ATOM 1433 N N . VAL A 1 181 ? -4.148 -7.286 35.220 1.00 88.44 181 VAL A N 1
ATOM 1434 C CA . VAL A 1 181 ? -4.896 -7.100 33.965 1.00 88.44 181 VAL A CA 1
ATOM 1435 C C . VAL A 1 181 ? -4.506 -8.167 32.948 1.00 88.44 181 VAL A C 1
ATOM 1437 O O . VAL A 1 181 ? -5.346 -8.723 32.244 1.00 88.44 181 VAL A O 1
ATOM 1440 N N . CYS A 1 182 ? -3.210 -8.448 32.884 1.00 88.06 182 CYS A N 1
ATOM 1441 C CA . CYS A 1 182 ? -2.592 -9.364 31.956 1.00 88.06 182 CYS A CA 1
ATOM 1442 C C . CYS A 1 182 ? -2.456 -10.750 32.586 1.00 88.06 182 CYS A C 1
ATOM 1444 O O . CYS A 1 182 ? -1.418 -11.084 33.161 1.00 88.06 182 CYS A O 1
ATOM 1446 N N . LEU A 1 183 ? -3.515 -11.558 32.500 1.00 89.94 183 LEU A N 1
ATOM 1447 C CA . LEU A 1 183 ? -3.541 -12.867 33.146 1.00 89.94 183 LEU A CA 1
ATOM 1448 C C . LEU A 1 183 ? -2.575 -13.823 32.422 1.00 89.94 183 LEU A C 1
ATOM 1450 O O . LEU A 1 183 ? -2.772 -14.102 31.231 1.00 89.94 183 LEU A O 1
ATOM 1454 N N . PRO A 1 184 ? -1.524 -14.330 33.096 1.00 86.06 184 PRO A N 1
ATOM 1455 C CA . PRO A 1 184 ? -0.542 -15.195 32.460 1.00 86.06 184 PRO A CA 1
ATOM 1456 C C . PRO A 1 184 ? -1.172 -16.542 32.097 1.00 86.06 184 PRO A C 1
ATOM 1458 O O . PRO A 1 184 ? -1.831 -17.183 32.914 1.00 86.06 184 PRO A O 1
ATOM 1461 N N . MET A 1 185 ? -0.941 -17.000 30.868 1.00 85.94 185 MET A N 1
ATOM 1462 C CA . MET A 1 185 ? -1.338 -18.347 30.443 1.00 85.94 185 MET A CA 1
ATOM 1463 C C . MET A 1 185 ? -0.257 -19.381 30.801 1.00 85.94 185 MET A C 1
ATOM 1465 O O . MET A 1 185 ? 0.875 -19.014 31.112 1.00 85.94 185 MET A O 1
ATOM 1469 N N . ILE A 1 186 ? -0.584 -20.677 30.683 1.00 77.62 186 ILE A N 1
ATOM 1470 C CA . ILE A 1 186 ? 0.264 -21.837 31.056 1.00 77.62 186 ILE A CA 1
ATOM 1471 C C . ILE A 1 186 ? 1.729 -21.699 30.590 1.00 77.62 186 ILE A C 1
ATOM 1473 O O . ILE A 1 186 ? 2.645 -22.087 31.306 1.00 77.62 186 ILE A O 1
ATOM 1477 N N . ASN A 1 187 ? 1.969 -21.082 29.427 1.00 67.06 187 ASN A N 1
ATOM 1478 C CA . ASN A 1 187 ? 3.306 -20.940 28.843 1.00 67.06 187 ASN A CA 1
ATOM 1479 C C . ASN A 1 187 ? 4.068 -19.652 29.224 1.00 67.06 187 ASN A C 1
ATOM 1481 O O . ASN A 1 187 ? 5.124 -19.441 28.632 1.00 67.06 187 ASN A O 1
ATOM 1485 N N . SER A 1 188 ? 3.546 -18.791 30.120 1.00 69.25 188 SER A N 1
ATOM 1486 C CA . SER A 1 188 ? 4.045 -17.462 30.590 1.00 69.25 188 SER A CA 1
ATOM 1487 C C . SER A 1 188 ? 4.418 -16.409 29.523 1.00 69.25 188 SER A C 1
ATOM 1489 O O . SER A 1 188 ? 4.476 -15.209 29.800 1.00 69.25 188 SER A O 1
ATOM 1491 N N . LYS A 1 189 ? 4.589 -16.843 28.272 1.00 82.50 189 LYS A N 1
ATOM 1492 C CA . LYS A 1 189 ? 4.820 -16.071 27.047 1.00 82.50 189 LYS A CA 1
ATOM 1493 C C . LYS A 1 189 ? 3.568 -15.359 26.548 1.00 82.50 189 LYS A C 1
ATOM 1495 O O . LYS A 1 189 ? 3.686 -14.482 25.694 1.00 82.50 189 LYS A O 1
ATOM 1500 N N . TYR A 1 190 ? 2.393 -15.737 27.045 1.00 87.44 190 TYR A N 1
ATOM 1501 C CA . TYR A 1 190 ? 1.110 -15.196 26.613 1.00 87.44 190 TYR A CA 1
ATOM 1502 C C . TYR A 1 190 ? 0.335 -14.630 27.779 1.00 87.44 190 TYR A C 1
ATOM 1504 O O . TYR A 1 190 ? 0.452 -15.081 28.921 1.00 87.44 190 TYR A O 1
ATOM 1512 N N . CYS A 1 191 ? -0.484 -13.666 27.417 1.00 89.62 191 CYS A N 1
ATOM 1513 C CA . CYS A 1 191 ? -1.299 -12.896 28.305 1.00 89.62 191 CYS A CA 1
ATOM 1514 C C . CYS A 1 191 ? -2.720 -12.847 27.760 1.00 89.62 191 CYS A C 1
ATOM 1516 O O . CYS A 1 191 ? -2.911 -12.550 26.578 1.00 89.62 191 CYS A O 1
ATOM 1518 N N . LEU A 1 192 ? -3.691 -13.135 28.623 1.00 91.75 192 LEU A N 1
ATOM 1519 C CA . LEU A 1 192 ? -5.106 -12.940 28.350 1.00 91.75 192 LEU A CA 1
ATOM 1520 C C . LEU A 1 192 ? -5.576 -11.677 29.072 1.00 91.75 192 LEU A C 1
ATOM 1522 O O . LEU A 1 192 ? -5.521 -11.614 30.299 1.00 91.75 192 LEU A O 1
ATOM 1526 N N . ILE A 1 193 ? -6.099 -10.715 28.315 1.00 92.56 193 ILE A N 1
ATOM 1527 C CA . ILE A 1 193 ? -6.982 -9.686 28.865 1.00 92.56 193 ILE A CA 1
ATOM 1528 C C . ILE A 1 193 ? -8.423 -10.155 28.618 1.00 92.56 193 ILE A C 1
ATOM 1530 O O . ILE A 1 193 ? -8.810 -10.364 27.458 1.00 92.56 193 ILE A O 1
ATOM 1534 N N . PRO A 1 194 ? -9.220 -10.370 29.680 1.00 90.12 194 PRO A N 1
ATOM 1535 C CA . PRO A 1 194 ? -10.604 -10.802 29.543 1.00 90.12 194 PRO A CA 1
ATOM 1536 C C . PRO A 1 194 ? -11.432 -9.864 28.642 1.00 90.12 194 PRO A C 1
ATOM 1538 O O . PRO A 1 194 ? -11.205 -8.658 28.657 1.00 90.12 194 PRO A O 1
ATOM 1541 N N . PRO A 1 195 ? -12.405 -10.391 27.873 1.00 87.88 195 PRO A N 1
ATOM 1542 C CA . PRO A 1 195 ? -12.820 -11.794 27.867 1.00 87.88 195 PRO A CA 1
ATOM 1543 C C . PRO A 1 195 ? -12.004 -12.695 26.923 1.00 87.88 195 PRO A C 1
ATOM 1545 O O . PRO A 1 195 ? -11.953 -13.902 27.153 1.00 87.88 195 PRO A O 1
ATOM 1548 N N . ARG A 1 196 ? -11.407 -12.165 25.843 1.00 88.00 196 ARG A N 1
ATOM 1549 C CA . ARG A 1 196 ? -10.875 -12.994 24.735 1.00 88.00 196 ARG A CA 1
ATOM 1550 C C . ARG A 1 196 ? -9.592 -12.475 24.074 1.00 88.00 196 ARG A C 1
ATOM 1552 O O . ARG A 1 196 ? -9.131 -13.076 23.105 1.00 88.00 196 ARG A O 1
ATOM 1559 N N . LEU A 1 197 ? -8.996 -11.385 24.561 1.00 93.00 197 LEU A N 1
ATOM 1560 C CA . LEU A 1 197 ? -7.834 -10.785 23.906 1.00 93.00 197 LEU A CA 1
ATOM 1561 C C . LEU A 1 197 ? -6.538 -11.466 24.363 1.00 93.00 197 LEU A C 1
ATOM 1563 O O . LEU A 1 197 ? -6.082 -11.250 25.483 1.00 93.00 197 LEU A O 1
ATOM 1567 N N . ILE A 1 198 ? -5.929 -12.259 23.476 1.00 91.62 198 ILE A N 1
ATOM 1568 C CA . ILE A 1 198 ? -4.662 -12.953 23.738 1.00 91.62 198 ILE A CA 1
ATOM 1569 C C . ILE A 1 198 ? -3.535 -12.319 22.927 1.00 91.62 198 ILE A C 1
ATOM 1571 O O . ILE A 1 198 ? -3.576 -12.293 21.695 1.00 91.62 198 ILE A O 1
ATOM 1575 N N . PHE A 1 199 ? -2.488 -11.868 23.609 1.00 90.44 199 PHE A N 1
ATOM 1576 C CA . PHE A 1 199 ? -1.282 -11.346 22.970 1.00 90.44 199 PHE A CA 1
ATOM 1577 C C . PHE A 1 199 ? -0.021 -11.826 23.684 1.00 90.44 199 PHE A C 1
ATOM 1579 O O . PHE A 1 199 ? -0.052 -12.362 24.797 1.00 90.44 199 PHE A O 1
ATOM 1586 N N . ARG A 1 200 ? 1.117 -11.671 23.007 1.00 88.69 200 ARG A N 1
ATOM 1587 C CA . ARG A 1 200 ? 2.422 -12.011 23.568 1.00 88.69 200 ARG A CA 1
ATOM 1588 C C . ARG A 1 200 ? 2.713 -11.117 24.771 1.00 88.69 200 ARG A C 1
ATOM 1590 O O . ARG A 1 200 ? 2.670 -9.895 24.655 1.00 88.69 200 ARG A O 1
ATOM 1597 N N . ASN A 1 201 ? 3.045 -11.733 25.899 1.00 84.69 201 ASN A N 1
ATOM 1598 C CA . ASN A 1 201 ? 3.406 -11.025 27.116 1.00 84.69 201 ASN A CA 1
ATOM 1599 C C . ASN A 1 201 ? 4.615 -10.107 26.849 1.00 84.69 201 ASN A C 1
ATOM 1601 O O . ASN A 1 201 ? 5.623 -10.540 26.281 1.00 84.69 201 ASN A O 1
ATOM 1605 N N . ARG A 1 202 ? 4.495 -8.835 27.233 1.00 78.69 202 ARG A N 1
ATOM 1606 C CA . ARG A 1 202 ? 5.536 -7.811 27.114 1.00 78.69 202 ARG A CA 1
ATOM 1607 C C . ARG A 1 202 ? 5.801 -7.255 28.505 1.00 78.69 202 ARG A C 1
ATOM 1609 O O . ARG A 1 202 ? 4.857 -6.921 29.207 1.00 78.69 202 ARG A O 1
ATOM 1616 N N . GLN A 1 203 ? 7.074 -7.117 28.879 1.00 66.94 203 GLN A N 1
ATOM 1617 C CA . GLN A 1 203 ? 7.426 -6.480 30.155 1.00 66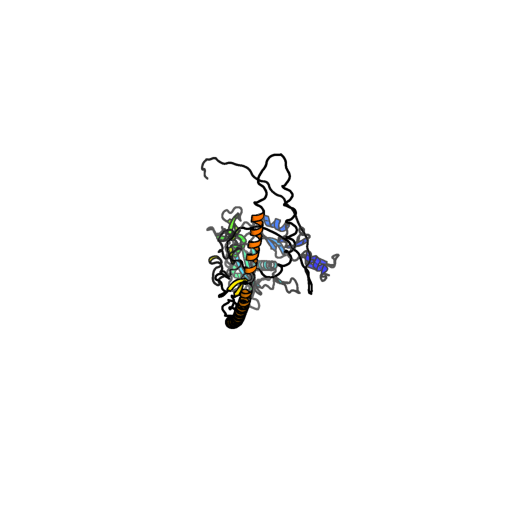.94 203 GLN A CA 1
ATOM 1618 C C . GLN A 1 203 ? 7.239 -4.959 30.123 1.00 66.94 203 GLN A C 1
ATOM 1620 O O . GLN A 1 203 ? 7.044 -4.347 31.163 1.00 66.94 203 GLN A O 1
ATOM 1625 N N . HIS A 1 204 ? 7.281 -4.364 28.928 1.00 63.72 204 HIS A N 1
ATOM 1626 C CA . HIS A 1 204 ? 7.048 -2.945 28.701 1.00 63.72 204 HIS A CA 1
ATOM 1627 C C . HIS A 1 204 ? 6.351 -2.769 27.347 1.00 63.72 204 HIS A C 1
ATOM 1629 O O . HIS A 1 204 ? 6.753 -3.390 26.357 1.00 63.72 204 HIS A O 1
ATOM 1635 N N . GLY A 1 205 ? 5.339 -1.912 27.288 1.00 63.84 205 GLY A N 1
ATOM 1636 C CA . GLY A 1 205 ? 4.882 -1.292 26.048 1.00 63.84 205 GLY A CA 1
ATOM 1637 C C . GLY A 1 205 ? 5.136 0.201 26.116 1.00 63.84 205 GLY A C 1
ATOM 1638 O O . GLY A 1 205 ? 5.140 0.791 27.193 1.00 63.84 205 GLY A O 1
ATOM 1639 N N . VAL A 1 206 ? 5.384 0.807 24.963 1.00 65.56 206 VAL A N 1
ATOM 1640 C CA . VAL A 1 206 ? 5.600 2.248 24.864 1.00 65.56 206 VAL A CA 1
ATOM 1641 C C . VAL A 1 206 ? 4.413 2.791 24.098 1.00 65.56 206 VAL A C 1
ATOM 1643 O O . VAL A 1 206 ? 4.503 3.011 22.893 1.00 65.56 206 VAL A O 1
ATOM 1646 N N . PHE A 1 207 ? 3.279 2.953 24.784 1.00 77.94 207 PHE A N 1
ATOM 1647 C CA . PHE A 1 207 ? 2.195 3.751 24.227 1.00 77.94 207 PHE A CA 1
ATOM 1648 C C . PHE A 1 207 ? 2.742 5.143 23.970 1.00 77.94 207 PHE A C 1
ATOM 1650 O O . PHE A 1 207 ? 3.108 5.870 24.895 1.00 77.94 207 PHE A O 1
ATOM 1657 N N . LYS A 1 208 ? 2.827 5.504 22.697 1.00 76.44 208 LYS A N 1
ATOM 1658 C CA . LYS A 1 208 ? 3.238 6.842 22.305 1.00 76.44 208 LYS A CA 1
ATOM 1659 C C . LYS A 1 208 ? 1.981 7.660 22.117 1.00 76.44 208 LYS A C 1
ATOM 1661 O O . LYS A 1 208 ? 1.018 7.193 21.506 1.00 76.44 208 LYS A O 1
ATOM 1666 N N . LYS A 1 209 ? 1.987 8.884 22.648 1.00 76.50 209 LYS A N 1
ATOM 1667 C CA . LYS A 1 209 ? 1.023 9.883 22.201 1.00 76.50 209 LYS A CA 1
ATOM 1668 C C . LYS A 1 209 ? 1.258 10.054 20.706 1.00 76.50 209 LYS A C 1
ATOM 1670 O O . LYS A 1 209 ? 2.370 10.393 20.308 1.00 76.50 209 LYS A O 1
ATOM 1675 N N . THR A 1 210 ? 0.247 9.752 19.911 1.00 70.69 210 THR A N 1
ATOM 1676 C CA . THR A 1 210 ? 0.397 9.705 18.460 1.00 70.69 210 THR A CA 1
ATOM 1677 C C . THR A 1 210 ? 0.703 11.095 17.919 1.00 70.69 210 THR A C 1
ATOM 1679 O O . THR A 1 210 ? 0.032 12.071 18.266 1.00 70.69 210 THR A O 1
ATOM 1682 N N . ASN A 1 211 ? 1.707 11.178 17.055 1.00 72.62 211 ASN A N 1
ATOM 1683 C CA . ASN A 1 211 ? 1.948 12.340 16.218 1.00 72.62 211 ASN A CA 1
ATOM 1684 C C . ASN A 1 211 ? 1.240 12.114 14.870 1.00 72.62 211 ASN A C 1
ATOM 1686 O O . ASN A 1 211 ? 1.331 11.033 14.294 1.00 72.62 211 ASN A O 1
ATOM 1690 N N . ILE A 1 212 ? 0.512 13.117 14.367 1.00 75.62 212 ILE A N 1
ATOM 1691 C CA . ILE A 1 212 ? -0.211 13.024 13.084 1.00 75.62 212 ILE A CA 1
ATOM 1692 C C . ILE A 1 212 ? 0.729 12.765 11.898 1.00 75.62 212 ILE A C 1
ATOM 1694 O O . ILE A 1 212 ? 0.315 12.164 10.911 1.00 75.62 212 ILE A O 1
ATOM 1698 N N . CYS A 1 213 ? 2.000 13.158 12.029 1.00 80.69 213 CYS A N 1
ATOM 1699 C CA . CYS A 1 213 ? 3.047 12.890 11.053 1.00 80.69 213 CYS A CA 1
ATOM 1700 C C . CYS A 1 213 ? 3.879 11.630 11.339 1.00 80.69 213 CYS A C 1
ATOM 1702 O O . CYS A 1 213 ? 4.811 11.359 10.588 1.00 80.69 213 CYS A O 1
ATOM 1704 N N . ASP A 1 214 ? 3.553 10.830 12.363 1.00 80.06 214 ASP A N 1
ATOM 1705 C CA . ASP A 1 214 ? 4.130 9.483 12.469 1.00 80.06 214 ASP A CA 1
ATOM 1706 C C . ASP A 1 214 ? 3.682 8.646 11.258 1.00 80.06 214 ASP A C 1
ATOM 1708 O O . ASP A 1 214 ? 2.517 8.729 10.862 1.00 80.06 214 ASP A O 1
ATOM 1712 N N . ASP A 1 215 ? 4.575 7.805 10.712 1.00 69.69 215 ASP A N 1
ATOM 1713 C CA . ASP A 1 215 ? 4.395 7.014 9.470 1.00 69.69 215 ASP A CA 1
ATOM 1714 C C . ASP A 1 215 ? 3.007 6.379 9.314 1.00 69.69 215 ASP A C 1
ATOM 1716 O O . ASP A 1 215 ? 2.444 6.275 8.224 1.00 69.69 215 ASP A O 1
ATOM 1720 N N . ILE A 1 216 ? 2.454 5.926 10.432 1.00 66.81 216 ILE A N 1
ATOM 1721 C CA . ILE A 1 216 ? 1.179 5.231 10.506 1.00 66.81 216 ILE A CA 1
ATOM 1722 C C . ILE A 1 216 ? -0.005 6.178 10.272 1.00 66.81 216 ILE A C 1
ATOM 1724 O O . ILE A 1 216 ? -0.906 5.857 9.498 1.00 66.81 216 ILE A O 1
ATOM 1728 N N . ALA A 1 217 ? -0.015 7.326 10.949 1.00 70.88 217 ALA A N 1
ATOM 1729 C CA . ALA A 1 217 ? -1.081 8.314 10.843 1.00 70.88 217 ALA A CA 1
ATOM 1730 C C . ALA A 1 217 ? -0.970 9.090 9.526 1.00 70.88 217 ALA A C 1
ATOM 1732 O O . ALA A 1 217 ? -1.964 9.238 8.808 1.00 70.88 217 ALA A O 1
ATOM 1733 N N . SER A 1 218 ? 0.252 9.488 9.162 1.00 76.56 218 SER A N 1
ATOM 1734 C CA . SER A 1 218 ? 0.540 10.265 7.957 1.00 76.56 218 SER A CA 1
ATOM 1735 C C . SER A 1 218 ? 0.148 9.522 6.684 1.00 76.56 218 SER A C 1
ATOM 1737 O O . SER A 1 218 ? -0.479 10.115 5.813 1.00 76.56 218 SER A O 1
ATOM 1739 N N . THR A 1 219 ? 0.403 8.212 6.597 1.00 75.12 219 THR A N 1
ATOM 1740 C CA . THR A 1 219 ? 0.011 7.408 5.427 1.00 75.12 219 THR A CA 1
ATOM 1741 C C . THR A 1 219 ? -1.503 7.419 5.207 1.00 75.12 219 THR A C 1
ATOM 1743 O O . THR A 1 219 ? -1.954 7.517 4.069 1.00 75.12 219 THR A O 1
ATOM 1746 N N . SER A 1 220 ? -2.295 7.341 6.282 1.00 68.81 220 SER A N 1
ATOM 1747 C CA . SER A 1 220 ? -3.762 7.354 6.184 1.00 68.81 220 SER A CA 1
ATOM 1748 C C . SER A 1 220 ? -4.340 8.733 5.849 1.00 68.81 220 SER A C 1
ATOM 1750 O O . SER A 1 220 ? -5.401 8.822 5.240 1.00 68.81 220 SER A O 1
ATOM 1752 N N . MET A 1 221 ? -3.644 9.800 6.249 1.00 76.44 221 MET A N 1
ATOM 1753 C CA . MET A 1 221 ? -4.108 11.182 6.131 1.00 76.44 221 MET A CA 1
ATOM 1754 C C . MET A 1 221 ? -3.597 11.882 4.875 1.00 76.44 221 MET A C 1
ATOM 1756 O O . MET A 1 221 ? -4.378 12.442 4.116 1.00 76.44 221 MET A O 1
ATOM 1760 N N . CYS A 1 222 ? -2.281 11.872 4.687 1.00 82.62 222 CYS A N 1
ATOM 1761 C CA . CYS A 1 222 ? -1.588 12.539 3.596 1.00 82.62 222 CYS A CA 1
ATOM 1762 C C . CYS A 1 222 ? -1.510 11.656 2.338 1.00 82.62 222 CYS A C 1
ATOM 1764 O O . CYS A 1 222 ? -1.490 12.165 1.220 1.00 82.62 222 CYS A O 1
ATOM 1766 N N . GLY A 1 223 ? -1.511 10.330 2.512 1.00 84.00 223 GLY A N 1
ATOM 1767 C CA . GLY A 1 223 ? -1.276 9.370 1.437 1.00 84.00 223 GLY A CA 1
ATOM 1768 C C . GLY A 1 223 ? 0.205 9.024 1.261 1.00 84.00 223 GLY A C 1
ATOM 1769 O O . GLY A 1 223 ? 1.096 9.563 1.919 1.00 84.00 223 GLY A O 1
ATOM 1770 N N . LEU A 1 224 ? 0.485 8.070 0.369 1.00 87.44 224 LEU A N 1
ATOM 1771 C CA . LEU A 1 224 ? 1.841 7.543 0.165 1.00 87.44 224 LEU A CA 1
ATOM 1772 C C . LEU A 1 224 ? 2.746 8.474 -0.654 1.00 87.44 224 LEU A C 1
ATOM 1774 O O . LEU A 1 224 ? 3.966 8.398 -0.508 1.00 87.44 224 LEU A O 1
ATOM 1778 N N . SER A 1 225 ? 2.173 9.353 -1.477 1.00 91.44 225 SER A N 1
ATOM 1779 C CA . SER A 1 225 ? 2.878 10.271 -2.388 1.00 91.44 225 SER A CA 1
ATOM 1780 C C . SER A 1 225 ? 3.324 11.585 -1.734 1.00 91.44 225 SER A C 1
ATOM 1782 O O . SER A 1 225 ? 3.832 12.476 -2.411 1.00 91.44 225 SER A O 1
ATOM 1784 N N . THR A 1 226 ? 3.129 11.733 -0.425 1.00 91.81 226 THR A N 1
ATOM 1785 C CA . THR A 1 226 ? 3.368 12.981 0.318 1.00 91.81 226 THR A CA 1
ATOM 1786 C C . THR A 1 226 ? 4.221 12.767 1.562 1.00 91.81 226 THR A C 1
ATOM 1788 O O . THR A 1 226 ? 4.123 11.726 2.212 1.00 91.81 226 THR A O 1
ATOM 1791 N N . ASN A 1 227 ? 5.008 13.771 1.931 1.00 91.56 227 ASN A N 1
ATOM 1792 C CA . ASN A 1 227 ? 5.634 13.924 3.238 1.00 91.56 227 ASN A CA 1
ATOM 1793 C C . ASN A 1 227 ? 4.693 14.684 4.180 1.00 91.56 227 ASN A C 1
ATOM 1795 O O . ASN A 1 227 ? 3.916 15.513 3.718 1.00 91.56 227 ASN A O 1
ATOM 1799 N N . CYS A 1 228 ? 4.761 14.408 5.483 1.00 89.19 228 CYS A N 1
ATOM 1800 C CA . CYS A 1 228 ? 3.986 15.113 6.507 1.00 89.19 228 CYS A CA 1
ATOM 1801 C C . CYS A 1 228 ? 4.926 15.904 7.409 1.00 89.19 228 CYS A C 1
ATOM 1803 O O . CYS A 1 228 ? 5.867 15.336 7.965 1.00 89.19 228 CYS A O 1
ATOM 1805 N N . GLU A 1 229 ? 4.634 17.185 7.596 1.00 88.06 229 GLU A N 1
ATOM 1806 C CA . GLU A 1 229 ? 5.368 18.062 8.502 1.00 88.06 229 GLU A CA 1
ATOM 1807 C C . GLU A 1 229 ? 4.415 18.706 9.510 1.00 88.06 229 GLU A C 1
ATOM 1809 O O . GLU A 1 229 ? 3.331 19.176 9.159 1.00 88.06 229 GLU A O 1
ATOM 1814 N N . LEU A 1 230 ? 4.817 18.721 10.783 1.00 80.88 230 LEU A N 1
ATOM 1815 C CA . LEU A 1 230 ? 4.113 19.466 11.822 1.00 80.88 230 LEU A CA 1
ATOM 1816 C C . LEU A 1 230 ? 4.459 20.952 11.710 1.00 80.88 230 LEU A C 1
ATOM 1818 O O . LEU A 1 230 ? 5.632 21.319 11.667 1.00 80.88 230 LEU A O 1
ATOM 1822 N N . SER A 1 231 ? 3.443 21.806 11.755 1.00 70.25 231 SER A N 1
ATOM 1823 C CA . SER A 1 231 ? 3.617 23.238 11.974 1.00 70.25 231 SER A CA 1
ATOM 1824 C C . SER A 1 231 ? 4.102 23.505 13.407 1.00 70.25 231 SER A C 1
ATOM 1826 O O . SER A 1 231 ? 3.925 22.694 14.320 1.00 70.25 231 SER A O 1
ATOM 1828 N N . ASN A 1 232 ? 4.701 24.678 13.637 1.00 64.12 232 ASN A N 1
ATOM 1829 C CA . ASN A 1 232 ? 5.170 25.106 14.964 1.00 64.12 232 ASN A CA 1
ATOM 1830 C C . ASN A 1 232 ? 4.027 25.195 16.004 1.00 64.12 232 ASN A C 1
ATOM 1832 O O . ASN A 1 232 ? 4.267 25.153 17.214 1.00 64.12 232 ASN A O 1
ATOM 1836 N N . SER A 1 233 ? 2.777 25.268 15.540 1.00 60.06 233 SER A N 1
ATOM 1837 C CA . SER A 1 233 ? 1.568 25.054 16.334 1.00 60.06 233 SER A CA 1
ATOM 1838 C C . SER A 1 233 ? 1.337 23.552 16.532 1.00 60.06 233 SER A C 1
ATOM 1840 O O . SER A 1 233 ? 1.215 22.808 15.568 1.00 60.06 233 SER A O 1
ATOM 1842 N N . LYS A 1 234 ? 1.225 23.088 17.789 1.00 57.41 234 LYS A N 1
ATOM 1843 C CA . LYS A 1 234 ? 1.161 21.660 18.206 1.00 57.41 234 LYS A CA 1
ATOM 1844 C C . LYS A 1 234 ? 0.030 20.796 17.597 1.00 57.41 234 LYS A C 1
ATOM 1846 O O . LYS A 1 234 ? -0.205 19.695 18.099 1.00 57.41 234 LYS A O 1
ATOM 1851 N N . ARG A 1 235 ? -0.724 21.281 16.608 1.00 60.62 235 ARG A N 1
ATOM 1852 C CA . ARG A 1 235 ? -1.921 20.635 16.050 1.00 60.62 235 ARG A CA 1
ATOM 1853 C C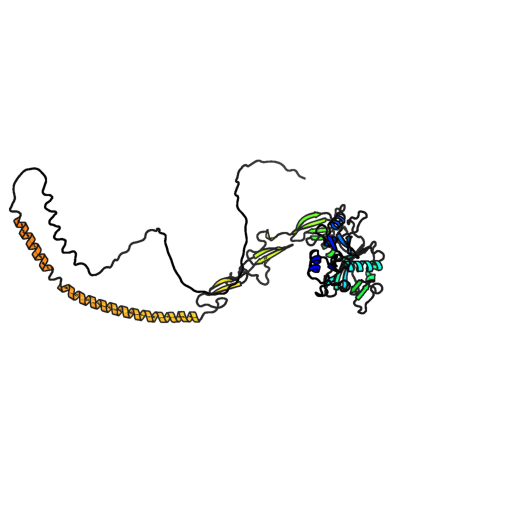 . ARG A 1 235 ? -2.159 20.882 14.556 1.00 60.62 235 ARG A C 1
ATOM 1855 O O . ARG A 1 235 ? -3.108 20.304 14.036 1.00 60.62 235 ARG A O 1
ATOM 1862 N N . ASP A 1 236 ? -1.315 21.660 13.884 1.00 76.56 236 ASP A N 1
ATOM 1863 C CA . ASP A 1 236 ? -1.455 21.937 12.454 1.00 76.56 236 ASP A CA 1
ATOM 1864 C C . ASP A 1 236 ? -0.366 21.191 11.688 1.00 76.56 236 ASP A C 1
ATOM 1866 O O . ASP A 1 236 ? 0.774 21.108 12.146 1.00 76.56 236 ASP A O 1
ATOM 1870 N N . PHE A 1 237 ? -0.727 20.580 10.562 1.00 79.94 237 PHE A N 1
ATOM 1871 C CA . PHE A 1 237 ? 0.190 19.775 9.759 1.00 79.94 237 PHE A CA 1
ATOM 1872 C C . PHE A 1 237 ? 0.013 20.069 8.278 1.00 79.94 237 PHE A C 1
ATOM 1874 O O . PHE A 1 237 ? -1.076 20.413 7.812 1.00 79.94 237 PHE A O 1
ATOM 1881 N N . GLN A 1 238 ? 1.093 19.900 7.532 1.00 87.44 238 GLN A N 1
ATOM 1882 C CA . GLN A 1 238 ? 1.094 20.070 6.095 1.00 87.44 238 GLN A CA 1
ATOM 1883 C C . GLN A 1 238 ? 1.576 18.789 5.429 1.00 87.44 238 GLN A C 1
ATOM 1885 O O . GLN A 1 238 ? 2.628 18.254 5.778 1.00 87.44 238 GLN A O 1
ATOM 1890 N N . CYS A 1 239 ? 0.805 18.315 4.454 1.00 90.38 239 CYS A N 1
ATOM 1891 C CA . CYS A 1 239 ? 1.235 17.250 3.565 1.00 90.38 239 CYS A CA 1
ATOM 1892 C C . CYS A 1 239 ? 1.772 17.865 2.272 1.00 90.38 239 CYS A C 1
ATOM 1894 O O . CYS A 1 239 ? 1.036 18.575 1.581 1.00 90.38 239 CYS A O 1
ATOM 1896 N N . THR A 1 240 ? 3.028 17.586 1.936 1.00 91.94 240 THR A N 1
ATOM 1897 C CA . THR A 1 240 ? 3.696 18.086 0.726 1.00 91.94 240 THR A CA 1
ATOM 1898 C C . THR A 1 240 ? 4.099 16.943 -0.188 1.00 91.94 240 THR A C 1
ATOM 1900 O O . THR A 1 240 ? 4.378 15.849 0.289 1.00 91.94 240 THR A O 1
ATOM 1903 N N . CYS A 1 241 ? 4.119 17.146 -1.505 1.00 95.00 241 CYS A N 1
ATOM 1904 C CA . CYS A 1 241 ? 4.489 16.070 -2.428 1.00 95.00 241 CYS A CA 1
ATOM 1905 C C . CYS A 1 241 ? 5.930 15.582 -2.215 1.00 95.00 241 CYS A C 1
ATOM 1907 O O . CYS A 1 241 ? 6.848 16.373 -1.994 1.00 95.00 241 CYS A O 1
ATOM 1909 N N . LYS A 1 242 ? 6.117 14.259 -2.280 1.00 95.50 242 LYS A N 1
ATOM 1910 C CA . LYS A 1 242 ? 7.442 13.628 -2.298 1.00 95.50 242 LYS A CA 1
ATOM 1911 C C . LYS A 1 242 ? 8.177 13.950 -3.600 1.00 95.50 242 LYS A C 1
ATOM 1913 O O . LYS A 1 242 ? 7.567 14.338 -4.592 1.00 95.50 242 LYS A O 1
ATOM 1918 N N . GLN A 1 243 ? 9.492 13.735 -3.606 1.00 94.19 243 GLN A N 1
ATOM 1919 C CA . GLN A 1 243 ? 10.272 13.731 -4.845 1.00 94.19 243 GLN A CA 1
ATOM 1920 C C . GLN A 1 243 ? 9.712 12.682 -5.822 1.00 94.19 243 GLN A C 1
ATOM 1922 O O . GLN A 1 243 ? 9.266 11.625 -5.380 1.00 94.19 243 GLN A O 1
ATOM 1927 N N . GLY A 1 244 ? 9.714 12.998 -7.121 1.00 93.06 244 GLY A N 1
ATOM 1928 C CA . GLY A 1 244 ? 9.049 12.191 -8.155 1.00 93.06 244 GLY A CA 1
ATOM 1929 C C . GLY A 1 244 ? 7.554 12.496 -8.306 1.00 93.06 244 GLY A C 1
ATOM 1930 O O . GLY A 1 244 ? 6.886 11.896 -9.135 1.00 93.06 244 GLY A O 1
ATOM 1931 N N . PHE A 1 245 ? 7.011 13.445 -7.533 1.00 96.50 245 PHE A N 1
ATOM 1932 C CA . PHE A 1 245 ? 5.620 13.877 -7.641 1.00 96.50 245 PHE A CA 1
ATOM 1933 C C . PHE A 1 245 ? 5.498 15.402 -7.722 1.00 96.50 245 PHE A C 1
ATOM 1935 O O . PHE A 1 245 ? 6.280 16.140 -7.120 1.00 96.50 245 PHE A O 1
ATOM 1942 N N . ILE A 1 246 ? 4.462 15.882 -8.411 1.00 94.00 246 ILE A N 1
ATOM 1943 C CA . ILE A 1 246 ? 4.111 17.303 -8.526 1.00 94.00 246 ILE A CA 1
ATOM 1944 C C . ILE A 1 246 ? 2.734 17.605 -7.915 1.00 94.00 246 ILE A C 1
ATOM 1946 O O . ILE A 1 246 ? 1.822 16.778 -8.008 1.00 94.00 246 ILE A O 1
ATOM 1950 N N . PRO A 1 247 ? 2.530 18.793 -7.313 1.00 93.88 247 PRO A N 1
ATOM 1951 C CA . PRO A 1 247 ? 1.224 19.187 -6.797 1.00 93.88 247 PRO A CA 1
ATOM 1952 C C . PRO A 1 247 ? 0.214 19.390 -7.932 1.00 93.88 247 PRO A C 1
ATOM 1954 O O . PRO A 1 247 ? 0.407 20.232 -8.806 1.00 93.88 247 PRO A O 1
ATOM 1957 N N . SER A 1 248 ? -0.900 18.666 -7.881 1.00 94.00 248 SER A N 1
ATOM 1958 C CA . SER A 1 248 ? -2.052 18.862 -8.773 1.00 94.00 248 SER A CA 1
ATOM 1959 C C . SER A 1 248 ? -3.170 19.674 -8.130 1.00 94.00 248 SER A C 1
ATOM 1961 O O . SER A 1 248 ? -4.057 20.166 -8.825 1.00 94.00 248 SER A O 1
ATOM 1963 N N . GLY A 1 249 ? -3.160 19.795 -6.807 1.00 88.06 249 GLY A N 1
ATOM 1964 C CA . GLY A 1 249 ? -4.169 20.518 -6.053 1.00 88.06 249 GLY A CA 1
ATOM 1965 C C . GLY A 1 249 ? -3.866 20.491 -4.565 1.00 88.06 249 GLY A C 1
ATOM 1966 O O . GLY A 1 249 ? -2.910 19.857 -4.118 1.00 88.06 249 GLY A O 1
ATOM 1967 N N . ALA A 1 250 ? -4.692 21.180 -3.792 1.00 86.31 250 ALA A N 1
ATOM 1968 C CA . ALA A 1 250 ? -4.659 21.112 -2.343 1.00 86.31 250 ALA A CA 1
ATOM 1969 C C . ALA A 1 250 ? -6.068 21.302 -1.793 1.00 86.31 250 ALA A C 1
ATOM 1971 O O . ALA A 1 250 ? -6.876 22.027 -2.378 1.00 86.31 250 ALA A O 1
ATOM 1972 N N . TYR A 1 251 ? -6.350 20.669 -0.663 1.00 81.94 251 TYR A N 1
ATOM 1973 C CA . TYR A 1 251 ? -7.590 20.888 0.065 1.00 81.94 251 TYR A CA 1
ATOM 1974 C C . TYR A 1 251 ? -7.320 21.030 1.560 1.00 81.94 251 TYR A C 1
ATOM 1976 O O . TYR A 1 251 ? -6.322 20.537 2.096 1.00 81.94 251 TYR A O 1
ATOM 1984 N N . LEU A 1 252 ? -8.227 21.740 2.224 1.00 77.31 252 LEU A N 1
ATOM 1985 C CA . LEU A 1 252 ? -8.247 21.844 3.672 1.00 77.31 252 LEU A CA 1
ATOM 1986 C C . LEU A 1 252 ? -9.044 20.650 4.204 1.00 77.31 252 LEU A C 1
ATOM 1988 O O . LEU A 1 252 ? -10.219 20.515 3.853 1.00 77.31 252 LEU A O 1
ATOM 1992 N N . PRO A 1 253 ? -8.453 19.788 5.046 1.00 69.94 253 PRO A N 1
ATOM 1993 C CA . PRO A 1 253 ? -9.187 18.682 5.649 1.00 69.94 253 PRO A CA 1
ATOM 1994 C C . PRO A 1 253 ? -10.258 19.167 6.642 1.00 69.94 253 PRO A C 1
ATOM 1996 O O . PRO A 1 253 ? -11.125 18.387 7.029 1.00 69.94 253 PRO A O 1
ATOM 1999 N N . PHE A 1 254 ? -10.232 20.448 7.037 1.00 68.75 254 PHE A N 1
ATOM 2000 C CA . PHE A 1 254 ? -11.131 21.027 8.033 1.00 68.75 254 PHE A CA 1
ATOM 2001 C C . PHE A 1 254 ? -11.835 22.288 7.518 1.00 68.75 254 PHE A C 1
ATOM 2003 O O . PHE A 1 254 ? -11.170 23.277 7.200 1.00 68.75 254 PHE A O 1
ATOM 2010 N N . PRO A 1 255 ? -13.177 22.334 7.517 1.00 55.84 255 PRO A N 1
ATOM 2011 C CA . PRO A 1 255 ? -13.894 23.588 7.343 1.00 55.84 255 PRO A CA 1
ATOM 2012 C C . PRO A 1 255 ? -13.746 24.440 8.615 1.00 55.84 255 PRO A C 1
ATOM 2014 O O . PRO A 1 255 ? -14.310 24.117 9.658 1.00 55.84 255 PRO A O 1
ATOM 2017 N N . GLY A 1 256 ? -12.964 25.521 8.534 1.00 56.00 256 GLY A N 1
ATOM 2018 C CA . GLY A 1 256 ? -12.787 26.500 9.619 1.00 56.00 256 GLY A CA 1
ATOM 2019 C C . GLY A 1 256 ? -11.447 26.455 10.367 1.00 56.00 256 GLY A C 1
ATOM 2020 O O . GLY A 1 256 ? -11.203 27.348 11.173 1.00 56.00 256 GLY A O 1
ATOM 2021 N N . ASN A 1 257 ? -10.565 25.487 10.085 1.00 59.16 257 ASN A N 1
ATOM 2022 C CA . ASN A 1 257 ? -9.147 25.559 10.464 1.00 59.16 257 ASN A CA 1
ATOM 2023 C C . ASN A 1 257 ? -8.329 25.894 9.204 1.00 59.16 257 ASN A C 1
ATOM 2025 O O . ASN A 1 257 ? -8.365 25.150 8.226 1.00 59.16 257 ASN A O 1
ATOM 2029 N N . SER A 1 258 ? -7.635 27.032 9.216 1.00 59.44 258 SER A N 1
ATOM 2030 C CA . SER A 1 258 ? -6.894 27.572 8.071 1.00 59.44 258 SER A CA 1
ATOM 2031 C C . SER A 1 258 ? -5.429 27.132 7.990 1.00 59.44 258 SER A C 1
ATOM 2033 O O . SER A 1 258 ? -4.736 27.577 7.080 1.00 59.44 258 SER A O 1
ATOM 2035 N N . GLU A 1 259 ? -4.933 26.308 8.918 1.00 70.75 259 GLU A N 1
ATOM 2036 C CA . GLU A 1 259 ? -3.491 26.025 9.020 1.00 70.75 259 GLU A CA 1
ATOM 2037 C C . GLU A 1 259 ? -3.078 24.609 8.583 1.00 70.75 259 GLU A C 1
ATOM 2039 O O . GLU A 1 259 ? -1.898 24.384 8.324 1.00 70.75 259 GLU A O 1
ATOM 2044 N N . SER A 1 260 ? -4.015 23.662 8.434 1.00 78.31 260 SER A N 1
ATOM 2045 C CA . SER A 1 260 ? -3.707 22.311 7.932 1.00 78.31 260 SER A CA 1
ATOM 2046 C C . SER A 1 260 ? -4.020 22.172 6.443 1.00 78.31 260 SER A C 1
ATOM 2048 O O . SER A 1 260 ? -5.131 22.482 6.015 1.00 78.31 260 SER A O 1
ATOM 2050 N N . VAL A 1 261 ? -3.068 21.677 5.649 1.00 82.44 261 VAL A N 1
ATOM 2051 C CA . VAL A 1 261 ? -3.186 21.608 4.180 1.00 82.44 261 VAL A CA 1
ATOM 2052 C C . VAL A 1 261 ? -2.707 20.254 3.671 1.00 82.44 261 VAL A C 1
ATOM 2054 O O . VAL A 1 261 ? -1.595 19.834 3.986 1.00 82.44 261 VAL A O 1
ATOM 2057 N N . ILE A 1 262 ? -3.514 19.597 2.833 1.00 86.06 262 ILE A N 1
ATOM 2058 C CA . ILE A 1 262 ? -3.139 18.341 2.173 1.00 86.06 262 ILE A CA 1
ATOM 2059 C C . ILE A 1 262 ? -2.955 18.595 0.677 1.00 86.06 262 ILE A C 1
ATOM 2061 O O . ILE A 1 262 ? -3.917 18.934 -0.017 1.00 86.06 262 ILE A O 1
ATOM 2065 N N . GLN A 1 263 ? -1.727 18.442 0.172 1.00 90.38 263 GLN A N 1
ATOM 2066 C CA . GLN A 1 263 ? -1.461 18.474 -1.267 1.00 90.38 263 GLN A CA 1
ATOM 2067 C C . GLN A 1 263 ? -1.881 17.159 -1.927 1.00 90.38 263 GLN A C 1
ATOM 2069 O O . GLN A 1 263 ? -1.559 16.072 -1.456 1.00 90.38 263 GLN A O 1
ATOM 2074 N N . THR A 1 264 ? -2.584 17.267 -3.050 1.00 88.12 264 THR A N 1
ATOM 2075 C CA . THR A 1 264 ? -2.831 16.149 -3.962 1.00 88.12 264 THR A CA 1
ATOM 2076 C C . THR A 1 264 ? -1.692 16.090 -4.965 1.00 88.12 264 THR A C 1
ATOM 2078 O O . THR A 1 264 ? -1.389 17.098 -5.606 1.00 88.12 264 THR A O 1
ATOM 2081 N N . CYS A 1 265 ? -1.076 14.921 -5.104 1.00 94.25 265 CYS A N 1
ATOM 2082 C CA . CYS A 1 265 ? 0.145 14.749 -5.880 1.00 94.25 265 CYS A CA 1
ATOM 2083 C C . CYS A 1 265 ? -0.093 13.858 -7.095 1.00 94.25 265 CYS A C 1
ATOM 2085 O O . CYS A 1 265 ? -0.769 12.835 -6.993 1.00 94.25 265 CYS A O 1
ATOM 2087 N N . LEU A 1 266 ? 0.480 14.255 -8.227 1.00 93.75 266 LEU A N 1
ATOM 2088 C CA . LEU A 1 266 ? 0.563 13.445 -9.434 1.00 93.75 266 LEU A CA 1
ATOM 2089 C C . LEU A 1 266 ? 1.997 12.988 -9.634 1.00 93.75 266 LEU A C 1
ATOM 2091 O O . LEU A 1 266 ? 2.933 13.728 -9.344 1.00 93.75 266 LEU A O 1
ATOM 2095 N N . ASP A 1 267 ? 2.132 11.764 -10.114 1.00 96.44 267 ASP A N 1
ATOM 2096 C CA . ASP A 1 267 ? 3.403 11.191 -10.525 1.00 96.44 267 ASP A CA 1
ATOM 2097 C C . ASP A 1 267 ? 4.034 12.017 -11.654 1.00 96.44 267 ASP A C 1
ATOM 2099 O O . ASP A 1 267 ? 3.326 12.483 -12.554 1.00 96.44 267 ASP A O 1
ATOM 2103 N N . VAL A 1 268 ? 5.345 12.232 -11.584 1.00 96.31 268 VAL A N 1
ATOM 2104 C CA . VAL A 1 268 ? 6.108 12.846 -12.672 1.00 96.31 268 VAL A CA 1
ATOM 2105 C C . VAL A 1 268 ? 6.525 11.739 -13.621 1.00 96.31 268 VAL A C 1
ATOM 2107 O O . VAL A 1 268 ? 7.198 10.815 -13.202 1.00 96.31 268 VAL A O 1
ATOM 2110 N N . ASP A 1 269 ? 6.169 11.858 -14.898 1.00 95.50 269 ASP A N 1
ATOM 2111 C CA . ASP A 1 269 ? 6.698 10.963 -15.926 1.00 95.50 269 ASP A CA 1
ATOM 2112 C C . ASP A 1 269 ? 8.052 11.491 -16.403 1.00 95.50 269 ASP A C 1
ATOM 2114 O O . ASP A 1 269 ? 8.120 12.305 -17.330 1.00 95.50 269 ASP A O 1
ATOM 2118 N N . GLU A 1 270 ? 9.138 11.062 -15.753 1.00 95.94 270 GLU A N 1
ATOM 2119 C CA . GLU A 1 270 ? 10.476 11.521 -16.129 1.00 95.94 270 GLU A CA 1
ATOM 2120 C C . GLU A 1 270 ? 10.884 11.049 -17.534 1.00 95.94 270 GLU A C 1
ATOM 2122 O O . GLU A 1 270 ? 11.760 11.653 -18.148 1.00 95.94 270 GLU A O 1
ATOM 2127 N N . CYS A 1 271 ? 10.219 10.031 -18.096 1.00 95.56 271 CYS A N 1
ATOM 2128 C CA . CYS A 1 271 ? 10.480 9.560 -19.456 1.00 95.56 271 CYS A CA 1
ATOM 2129 C C . CYS A 1 271 ? 9.981 10.516 -20.550 1.00 95.56 271 CYS A C 1
ATOM 2131 O O . CYS A 1 271 ? 10.286 10.288 -21.722 1.00 95.56 271 CYS A O 1
ATOM 2133 N N . GLN A 1 272 ? 9.220 11.559 -20.199 1.00 94.69 272 GLN A N 1
ATOM 2134 C CA . GLN A 1 272 ? 8.878 12.640 -21.132 1.00 94.69 272 GLN A CA 1
ATOM 2135 C C . GLN A 1 272 ? 10.024 13.637 -21.329 1.00 94.69 272 GLN A C 1
ATOM 2137 O O . GLN A 1 272 ? 9.996 14.390 -22.302 1.00 94.69 272 GLN A O 1
ATOM 2142 N N . ASP A 1 273 ? 11.011 13.662 -20.428 1.00 91.94 273 ASP A N 1
ATOM 2143 C CA . ASP A 1 273 ? 12.197 14.497 -20.584 1.00 91.94 273 ASP A CA 1
ATOM 2144 C C . ASP A 1 273 ? 13.258 13.767 -21.419 1.00 91.94 273 ASP A C 1
ATOM 2146 O O . ASP A 1 273 ? 13.801 12.719 -21.048 1.00 91.94 273 ASP A O 1
ATOM 2150 N N . ASP A 1 274 ? 13.579 14.357 -22.571 1.00 86.25 274 ASP A N 1
ATOM 2151 C CA . ASP A 1 274 ? 14.621 13.854 -23.457 1.00 86.25 274 ASP A CA 1
ATOM 2152 C C . ASP A 1 274 ? 15.976 13.825 -22.727 1.00 86.25 274 ASP A C 1
ATOM 2154 O O . ASP A 1 274 ? 16.446 14.828 -22.186 1.00 86.25 274 ASP A O 1
ATOM 2158 N N . GLY A 1 275 ? 16.642 12.668 -22.749 1.00 86.88 275 GLY A N 1
ATOM 2159 C CA . GLY A 1 275 ? 17.970 12.492 -22.154 1.00 86.88 275 GLY A CA 1
ATOM 2160 C C . GLY A 1 275 ? 17.982 12.123 -20.669 1.00 86.88 275 GLY A C 1
ATOM 2161 O O . GLY A 1 275 ? 19.064 12.074 -20.086 1.00 86.88 275 GLY A O 1
ATOM 2162 N N . VAL A 1 276 ? 16.828 11.812 -20.062 1.00 93.19 276 VAL A N 1
ATOM 2163 C CA . VAL A 1 276 ? 16.778 11.293 -18.681 1.00 93.19 276 VAL A CA 1
ATOM 2164 C C . VAL A 1 276 ? 17.516 9.953 -18.527 1.00 93.19 276 VAL A C 1
ATOM 2166 O O . VAL A 1 276 ? 18.121 9.674 -17.496 1.00 93.19 276 VAL A O 1
ATOM 2169 N N . CYS A 1 277 ? 17.486 9.133 -19.578 1.00 94.88 277 CYS A N 1
ATOM 2170 C CA . CYS A 1 277 ? 18.179 7.857 -19.667 1.00 94.88 277 CYS A CA 1
ATOM 2171 C C . CYS A 1 277 ? 19.290 7.935 -20.734 1.00 94.88 277 CYS A C 1
ATOM 2173 O O . CYS A 1 277 ? 19.091 8.574 -21.772 1.00 94.88 277 CYS A O 1
ATOM 2175 N N . PRO A 1 278 ? 20.435 7.254 -20.541 1.00 93.50 278 PRO A N 1
ATOM 2176 C CA . PRO A 1 278 ? 21.501 7.187 -21.543 1.00 93.50 278 PRO A CA 1
ATOM 2177 C C . PRO A 1 278 ? 21.033 6.579 -22.876 1.00 93.50 278 PRO A C 1
ATOM 2179 O O . PRO A 1 278 ? 20.185 5.689 -22.891 1.00 93.50 278 PRO A O 1
ATOM 2182 N N . GLU A 1 279 ? 21.650 6.964 -23.999 1.00 90.69 279 GLU A N 1
ATOM 2183 C CA . GLU A 1 279 ? 21.239 6.524 -25.352 1.00 90.69 279 GLU A CA 1
ATOM 2184 C C . GLU A 1 279 ? 21.225 4.995 -25.562 1.00 90.69 279 GLU A C 1
ATOM 2186 O O . GLU A 1 279 ? 20.478 4.480 -26.392 1.00 90.69 279 GLU A O 1
ATOM 2191 N N . SER A 1 280 ? 22.042 4.241 -24.818 1.00 92.56 280 SER A N 1
ATOM 2192 C CA . SER A 1 280 ? 22.091 2.769 -24.868 1.00 92.56 280 SER A CA 1
ATOM 2193 C C . SER A 1 280 ? 20.966 2.084 -24.078 1.00 92.56 280 SER A C 1
ATOM 2195 O O . SER A 1 280 ? 20.953 0.855 -23.931 1.00 92.56 280 SER A O 1
ATOM 2197 N N . THR A 1 281 ? 20.019 2.865 -23.563 1.00 94.38 281 THR A N 1
ATOM 2198 C CA . THR A 1 281 ? 18.911 2.417 -22.721 1.00 94.38 281 THR A CA 1
ATOM 2199 C C . THR A 1 281 ? 17.573 2.973 -23.210 1.00 94.38 281 THR A C 1
ATOM 2201 O O . THR A 1 281 ? 17.521 3.855 -24.063 1.00 94.38 281 THR A O 1
ATOM 2204 N N . TYR A 1 282 ? 16.476 2.435 -22.688 1.00 93.31 282 TYR A N 1
ATOM 2205 C CA . TYR A 1 282 ? 15.136 2.990 -22.828 1.00 93.31 282 TYR A CA 1
ATOM 2206 C C . TYR A 1 282 ? 14.525 3.223 -21.446 1.00 93.31 282 TYR A C 1
ATOM 2208 O O . TYR A 1 282 ? 14.785 2.462 -20.511 1.00 93.31 282 TYR A O 1
ATOM 2216 N N . CYS A 1 283 ? 13.721 4.277 -21.332 1.00 96.12 283 CYS A N 1
ATOM 2217 C CA . CYS A 1 283 ? 13.083 4.689 -20.086 1.00 96.12 283 CYS A CA 1
ATOM 2218 C C . CYS A 1 283 ? 11.733 3.988 -19.889 1.00 96.12 283 CYS A C 1
ATOM 2220 O O . CYS A 1 283 ? 10.986 3.780 -20.850 1.00 96.12 283 CYS A O 1
ATOM 2222 N N . VAL A 1 284 ? 11.414 3.640 -18.645 1.00 95.62 284 VAL A N 1
ATOM 2223 C CA . VAL A 1 284 ? 10.098 3.170 -18.206 1.00 95.62 284 VAL A CA 1
ATOM 2224 C C . VAL A 1 284 ? 9.700 3.958 -16.965 1.00 95.62 284 VAL A C 1
ATOM 2226 O O . VAL A 1 284 ? 10.391 3.892 -15.950 1.00 95.62 284 VAL A O 1
ATOM 2229 N N . ASN A 1 285 ? 8.582 4.678 -17.042 1.00 95.62 285 ASN A N 1
ATOM 2230 C CA . ASN A 1 285 ? 8.072 5.423 -15.902 1.00 95.62 285 ASN A CA 1
ATOM 2231 C C . ASN A 1 285 ? 7.522 4.472 -14.831 1.00 95.62 285 ASN A C 1
ATOM 2233 O O . ASN A 1 285 ? 6.892 3.457 -15.148 1.00 95.62 285 ASN A O 1
ATOM 2237 N N . SER A 1 286 ? 7.732 4.808 -13.567 1.00 93.25 286 SER A N 1
ATOM 2238 C CA . SER A 1 286 ? 7.236 4.069 -12.409 1.00 93.25 286 SER A CA 1
ATOM 2239 C C . SER A 1 286 ? 6.626 5.044 -11.398 1.00 93.25 286 SER A C 1
ATOM 2241 O O . SER A 1 286 ? 6.818 6.244 -11.478 1.00 93.25 286 SER A O 1
ATOM 2243 N N . ILE A 1 287 ? 5.858 4.565 -10.423 1.00 92.56 287 ILE A N 1
ATOM 2244 C CA . ILE A 1 287 ? 5.226 5.493 -9.474 1.00 92.56 287 ILE A CA 1
ATOM 2245 C C . ILE A 1 287 ? 6.291 6.068 -8.525 1.00 92.56 287 ILE A C 1
ATOM 2247 O O . ILE A 1 287 ? 6.824 5.349 -7.677 1.00 92.56 287 ILE A O 1
ATOM 2251 N N . GLY A 1 288 ? 6.541 7.370 -8.633 1.00 92.25 288 GLY A N 1
ATOM 2252 C CA . GLY A 1 288 ? 7.491 8.160 -7.857 1.00 92.25 288 GLY A CA 1
ATOM 2253 C C . GLY A 1 288 ? 8.933 8.108 -8.361 1.00 92.25 288 GLY A C 1
ATOM 2254 O O . GLY A 1 288 ? 9.823 8.568 -7.641 1.00 92.25 288 GLY A O 1
ATOM 2255 N N . SER A 1 289 ? 9.189 7.496 -9.522 1.00 94.94 289 SER A N 1
ATOM 2256 C CA . SER A 1 289 ? 10.516 7.415 -10.143 1.00 94.94 289 SER A CA 1
ATOM 2257 C C . SER A 1 289 ? 10.425 6.878 -11.574 1.00 94.94 289 SER A C 1
ATOM 2259 O O . SER A 1 289 ? 9.373 6.496 -12.050 1.00 94.94 289 SER A O 1
ATOM 2261 N N . TYR A 1 290 ? 11.554 6.626 -12.214 1.00 95.69 290 TYR A N 1
ATOM 2262 C CA . TYR A 1 290 ? 11.636 5.938 -13.501 1.00 95.69 290 TYR A CA 1
ATOM 2263 C C . TYR A 1 290 ? 12.730 4.882 -13.444 1.00 95.69 290 TYR A C 1
ATOM 2265 O O . TYR A 1 290 ? 13.579 4.929 -12.561 1.00 95.69 290 TYR A O 1
ATOM 2273 N N . ASP A 1 291 ? 12.777 3.966 -14.401 1.00 94.81 291 ASP A N 1
ATOM 2274 C CA . ASP A 1 291 ? 13.887 3.032 -14.573 1.00 94.81 291 ASP A CA 1
ATOM 2275 C C . ASP A 1 291 ? 14.393 3.042 -16.015 1.00 94.81 291 ASP A C 1
ATOM 2277 O O . ASP A 1 291 ? 13.616 3.140 -16.966 1.00 94.81 291 ASP A O 1
ATOM 2281 N N . CYS A 1 292 ? 15.710 2.906 -16.177 1.00 95.12 292 CYS A N 1
ATOM 2282 C CA . CYS A 1 292 ? 16.342 2.738 -17.481 1.00 95.12 292 CYS A CA 1
ATOM 2283 C C . CYS A 1 292 ? 16.708 1.266 -17.684 1.00 95.12 292 CYS A C 1
ATOM 2285 O O . CYS A 1 292 ? 17.308 0.639 -16.811 1.00 95.12 292 CYS A O 1
ATOM 2287 N N . TYR A 1 293 ? 16.400 0.728 -18.859 1.00 93.19 293 TYR A N 1
ATOM 2288 C CA . TYR A 1 293 ? 16.694 -0.653 -19.239 1.00 93.19 293 TYR A CA 1
ATOM 2289 C C . TYR A 1 293 ? 17.524 -0.695 -20.515 1.00 93.19 293 TYR A C 1
ATOM 2291 O O . TYR A 1 293 ? 17.371 0.156 -21.384 1.00 93.19 293 TYR A O 1
ATOM 2299 N N . CYS A 1 294 ? 18.397 -1.691 -20.666 1.00 93.00 294 CYS A N 1
ATOM 2300 C CA . CYS A 1 294 ? 19.247 -1.782 -21.852 1.00 93.00 294 CYS A CA 1
ATOM 2301 C C . CYS A 1 294 ? 18.419 -1.941 -23.125 1.00 93.00 294 CYS A C 1
ATOM 2303 O O . CYS A 1 294 ? 17.574 -2.833 -23.228 1.00 93.00 294 CYS A O 1
ATOM 2305 N N . ALA A 1 295 ? 18.718 -1.116 -24.127 1.00 91.19 295 ALA A N 1
ATOM 2306 C CA . ALA A 1 295 ? 18.153 -1.287 -25.451 1.00 91.19 295 ALA A CA 1
ATOM 2307 C C . ALA A 1 295 ? 18.606 -2.622 -26.068 1.00 91.19 295 ALA A C 1
ATOM 2309 O O . ALA A 1 295 ? 19.619 -3.214 -25.688 1.00 91.19 295 ALA A O 1
ATOM 2310 N N . LYS A 1 296 ? 17.861 -3.103 -27.068 1.00 90.00 296 LYS A N 1
ATOM 2311 C CA . LYS A 1 296 ? 18.204 -4.340 -27.778 1.00 90.00 296 LYS A CA 1
ATOM 2312 C C . LYS A 1 296 ? 19.626 -4.263 -28.345 1.00 90.00 296 LYS A C 1
ATOM 2314 O O . LYS A 1 296 ? 19.955 -3.323 -29.063 1.00 90.00 296 LYS A O 1
ATOM 2319 N N . GLY A 1 297 ? 20.437 -5.288 -28.081 1.00 89.06 297 GLY A N 1
ATOM 2320 C CA . GLY A 1 297 ? 21.840 -5.322 -28.509 1.00 89.06 297 GLY A CA 1
ATOM 2321 C C . GLY A 1 297 ? 22.822 -4.729 -27.498 1.00 89.06 297 GLY A C 1
ATOM 2322 O O . GLY A 1 297 ? 24.026 -4.703 -27.769 1.00 89.06 297 GLY A O 1
ATOM 2323 N N . PHE A 1 298 ? 22.328 -4.308 -26.334 1.00 91.25 298 PHE A N 1
ATOM 2324 C CA . PHE A 1 298 ? 23.119 -3.857 -25.201 1.00 91.25 298 PHE A CA 1
ATOM 2325 C C . PHE A 1 298 ? 22.870 -4.744 -23.980 1.00 91.25 298 PHE A C 1
ATOM 2327 O O . PHE A 1 298 ? 21.821 -5.368 -23.843 1.00 91.25 298 PHE A O 1
ATOM 2334 N N . ARG A 1 299 ? 23.848 -4.792 -23.079 1.00 89.44 299 ARG A N 1
ATOM 2335 C CA . ARG A 1 299 ? 23.771 -5.531 -21.815 1.00 89.44 299 ARG A CA 1
ATOM 2336 C C . ARG A 1 299 ? 24.223 -4.665 -20.650 1.00 89.44 299 ARG A C 1
ATOM 2338 O O . ARG A 1 299 ? 25.080 -3.793 -20.816 1.00 89.44 299 ARG A O 1
ATOM 2345 N N . GLN A 1 300 ? 23.671 -4.933 -19.472 1.00 88.50 300 GLN A N 1
ATOM 2346 C CA . GLN A 1 300 ? 24.009 -4.183 -18.271 1.00 88.50 300 GLN A CA 1
ATOM 2347 C C . GLN A 1 300 ? 25.455 -4.469 -17.863 1.00 88.50 300 GLN A C 1
ATOM 2349 O O . GLN A 1 300 ? 25.912 -5.617 -17.899 1.00 88.50 300 GLN A O 1
ATOM 2354 N N . ASN A 1 301 ? 26.179 -3.421 -17.480 1.00 85.31 301 ASN A N 1
ATOM 2355 C CA . ASN A 1 301 ? 27.498 -3.569 -16.888 1.00 85.31 301 ASN A CA 1
ATOM 2356 C C . ASN A 1 301 ? 27.354 -3.894 -15.393 1.00 85.31 301 ASN A C 1
ATOM 2358 O O . ASN A 1 301 ? 26.633 -3.213 -14.667 1.00 85.31 301 ASN A O 1
ATOM 2362 N N . ILE A 1 302 ? 28.005 -4.960 -14.931 1.00 84.88 302 ILE A N 1
ATOM 2363 C CA . ILE A 1 302 ? 27.858 -5.427 -13.548 1.00 84.88 302 ILE A CA 1
ATOM 2364 C C . ILE A 1 302 ? 28.562 -4.439 -12.611 1.00 84.88 302 ILE A C 1
ATOM 2366 O O . ILE A 1 302 ? 29.744 -4.158 -12.788 1.00 84.88 302 ILE A O 1
ATOM 2370 N N . GLY A 1 303 ? 27.848 -3.962 -11.589 1.00 84.31 303 GLY A N 1
ATOM 2371 C CA . GLY A 1 303 ? 28.387 -3.035 -10.585 1.00 84.31 303 GLY A CA 1
ATOM 2372 C C . GLY A 1 303 ? 28.306 -1.555 -10.968 1.00 84.31 303 GLY A C 1
ATOM 2373 O O . GLY A 1 303 ? 28.908 -0.732 -10.287 1.00 84.31 303 GLY A O 1
ATOM 2374 N N . VAL A 1 304 ? 27.565 -1.225 -12.028 1.00 87.00 304 VAL A N 1
ATOM 2375 C CA . VAL A 1 304 ? 27.396 0.137 -12.546 1.00 87.00 304 VAL A CA 1
ATOM 2376 C C . VAL A 1 304 ? 25.919 0.537 -12.546 1.00 87.00 304 VAL A C 1
ATOM 2378 O O . VAL A 1 304 ? 25.046 -0.294 -12.812 1.00 87.00 304 VAL A O 1
ATOM 2381 N N . ASP A 1 305 ? 25.644 1.815 -12.269 1.00 89.69 305 ASP A N 1
ATOM 2382 C CA . ASP A 1 305 ? 24.302 2.391 -12.377 1.00 89.69 305 ASP A CA 1
ATOM 2383 C C . ASP A 1 305 ? 23.922 2.643 -13.847 1.00 89.69 305 ASP A C 1
ATOM 2385 O O . ASP A 1 305 ? 24.511 3.479 -14.541 1.00 89.69 305 ASP A O 1
ATOM 2389 N N . ILE A 1 306 ? 22.901 1.918 -14.305 1.00 91.56 306 ILE A N 1
ATOM 2390 C CA . ILE A 1 306 ? 22.359 1.990 -15.665 1.00 91.56 306 ILE A CA 1
ATOM 2391 C C . ILE A 1 306 ? 21.772 3.366 -16.001 1.00 91.56 306 ILE A C 1
ATOM 2393 O O . ILE A 1 306 ? 21.783 3.750 -17.168 1.00 91.56 306 ILE A O 1
ATOM 2397 N N . LYS A 1 307 ? 21.300 4.125 -15.002 1.00 91.06 307 LYS A N 1
ATOM 2398 C CA . LYS A 1 307 ? 20.756 5.476 -15.204 1.00 91.06 307 LYS A CA 1
ATOM 2399 C C . LYS A 1 307 ? 21.845 6.505 -15.516 1.00 91.06 307 LYS A C 1
ATOM 2401 O O . LYS A 1 307 ? 21.539 7.554 -16.067 1.00 91.06 307 LYS A O 1
ATOM 2406 N N . ILE A 1 308 ? 23.106 6.211 -15.183 1.00 88.12 308 ILE A N 1
ATOM 2407 C CA . ILE A 1 308 ? 24.233 7.141 -15.340 1.00 88.12 308 ILE A CA 1
ATOM 2408 C C . ILE A 1 308 ? 25.118 6.732 -16.520 1.00 88.12 308 ILE A C 1
ATOM 2410 O O . ILE A 1 308 ? 25.357 7.531 -17.421 1.00 88.12 308 ILE A O 1
ATOM 2414 N N . GLU A 1 309 ? 25.610 5.491 -16.530 1.00 89.00 309 GLU A N 1
ATOM 2415 C CA . GLU A 1 309 ? 26.586 5.036 -17.535 1.00 89.00 309 GLU A CA 1
ATOM 2416 C C . GLU A 1 309 ? 25.944 4.280 -18.708 1.00 89.00 309 GLU A C 1
ATOM 2418 O O . GLU A 1 309 ? 26.586 4.046 -19.735 1.00 89.00 309 GLU A O 1
ATOM 2423 N N . GLY A 1 310 ? 24.674 3.895 -18.578 1.00 90.06 310 GLY A N 1
ATOM 2424 C CA . GLY A 1 310 ? 23.956 3.133 -19.591 1.00 90.06 310 GLY A CA 1
ATOM 2425 C C . GLY A 1 310 ? 24.435 1.686 -19.699 1.00 90.06 310 GLY A C 1
ATOM 2426 O O . GLY A 1 310 ? 24.842 1.051 -18.724 1.00 90.06 310 GLY A O 1
ATOM 2427 N N . CYS A 1 311 ? 24.346 1.133 -20.905 1.00 92.06 311 CYS A N 1
ATOM 2428 C CA . CYS A 1 311 ? 24.661 -0.261 -21.192 1.00 92.06 311 CYS A CA 1
ATOM 2429 C C . CYS A 1 311 ? 25.805 -0.426 -22.193 1.00 92.06 311 CYS A C 1
ATOM 2431 O O . CYS A 1 311 ? 26.071 0.428 -23.040 1.00 92.06 311 CYS A O 1
ATOM 2433 N N . LEU A 1 312 ? 26.455 -1.588 -22.126 1.00 90.25 312 LEU A N 1
ATOM 2434 C CA . LEU A 1 312 ? 27.539 -1.967 -23.023 1.00 90.25 312 LEU A CA 1
ATOM 2435 C C . LEU A 1 312 ? 26.981 -2.637 -24.273 1.00 90.25 312 LEU A C 1
ATOM 2437 O O . LEU A 1 312 ? 26.177 -3.566 -24.177 1.00 90.25 312 LEU A O 1
ATOM 2441 N N . GLY A 1 313 ? 27.448 -2.208 -25.444 1.00 89.81 313 GLY A N 1
ATOM 2442 C CA . GLY A 1 313 ? 27.118 -2.868 -26.702 1.00 89.81 313 GLY A CA 1
ATOM 2443 C C . GLY A 1 313 ? 27.632 -4.306 -26.699 1.00 89.81 313 GLY A C 1
ATOM 2444 O O . GLY A 1 313 ? 28.795 -4.565 -26.401 1.00 89.81 313 GLY A O 1
ATOM 2445 N N . ILE A 1 314 ? 26.779 -5.265 -27.048 1.00 91.62 314 ILE A N 1
ATOM 2446 C CA . ILE A 1 314 ? 27.155 -6.686 -27.035 1.00 91.62 314 ILE A CA 1
ATOM 2447 C C . ILE A 1 314 ? 28.180 -6.985 -28.136 1.00 91.62 314 ILE A C 1
ATOM 2449 O O . ILE A 1 314 ? 29.139 -7.718 -27.908 1.00 91.62 314 ILE A O 1
ATOM 2453 N N . CYS A 1 315 ? 28.002 -6.380 -29.313 1.00 91.50 315 CYS A N 1
ATOM 2454 C CA . CYS A 1 315 ? 28.923 -6.496 -30.444 1.00 91.50 315 CYS A CA 1
ATOM 2455 C C . CYS A 1 315 ? 29.888 -5.302 -30.578 1.00 91.50 315 CYS A C 1
ATOM 2457 O O . CYS A 1 315 ? 30.606 -5.231 -31.571 1.00 91.50 315 CYS A O 1
ATOM 2459 N N . ASN A 1 316 ? 29.902 -4.366 -29.619 1.00 88.81 316 ASN A N 1
ATOM 2460 C CA . ASN A 1 316 ? 30.713 -3.147 -29.671 1.00 88.81 316 ASN A CA 1
ATOM 2461 C C . ASN A 1 316 ? 31.399 -2.894 -28.313 1.00 88.81 316 ASN A C 1
ATOM 2463 O O . ASN A 1 316 ? 30.737 -2.414 -27.392 1.00 88.81 316 ASN A O 1
ATOM 2467 N N . PRO A 1 317 ? 32.712 -3.174 -28.185 1.00 88.06 317 PRO A N 1
ATOM 2468 C CA . PRO A 1 317 ? 33.618 -3.667 -29.231 1.00 88.06 317 PRO A CA 1
ATOM 2469 C C . PRO A 1 317 ? 33.319 -5.118 -29.641 1.00 88.06 317 PRO A C 1
ATOM 2471 O O . PRO A 1 317 ? 32.806 -5.894 -28.837 1.00 88.06 317 PRO A O 1
ATOM 2474 N N . ASN A 1 318 ? 33.650 -5.487 -30.886 1.00 90.56 318 ASN A N 1
ATOM 2475 C CA . ASN A 1 318 ? 33.377 -6.826 -31.419 1.00 90.56 318 ASN A CA 1
ATOM 2476 C C . ASN A 1 318 ? 34.035 -7.909 -30.532 1.00 90.56 318 ASN A C 1
ATOM 2478 O O . ASN A 1 318 ? 35.265 -7.929 -30.419 1.00 90.56 318 ASN A O 1
ATOM 2482 N N . PRO A 1 319 ? 33.252 -8.806 -29.898 1.00 91.06 319 PRO A N 1
ATOM 2483 C CA . PRO A 1 319 ? 33.791 -9.864 -29.049 1.00 91.06 319 PRO A CA 1
ATOM 2484 C C . PRO A 1 319 ? 34.476 -10.986 -29.847 1.00 91.06 319 PRO A C 1
ATOM 2486 O O . PRO A 1 319 ? 35.240 -11.757 -29.261 1.00 91.06 319 PRO A O 1
ATOM 2489 N N . CYS A 1 320 ? 34.209 -11.091 -31.152 1.00 94.31 320 CYS A N 1
ATOM 2490 C CA . CYS A 1 320 ? 34.779 -12.091 -32.050 1.00 94.31 320 CYS A CA 1
ATOM 2491 C C . CYS A 1 320 ? 36.160 -11.631 -32.542 1.00 94.31 320 CYS A C 1
ATOM 2493 O O . CYS A 1 320 ? 36.293 -10.527 -33.069 1.00 94.31 320 CYS A O 1
ATOM 2495 N N . LYS A 1 321 ? 37.196 -12.466 -32.384 1.00 93.25 321 LYS A N 1
ATOM 2496 C CA . LYS A 1 321 ? 38.578 -12.122 -32.770 1.00 93.25 321 LYS A CA 1
ATOM 2497 C C . LYS A 1 321 ? 38.797 -12.169 -34.283 1.00 93.25 321 LYS A C 1
ATOM 2499 O O . LYS A 1 321 ? 39.313 -11.205 -34.838 1.00 93.25 321 LYS A O 1
ATOM 2504 N N . HIS A 1 322 ? 38.381 -13.259 -34.926 1.00 92.62 322 HIS A N 1
ATOM 2505 C CA . HIS A 1 322 ? 38.487 -13.469 -36.376 1.00 92.62 322 HIS A CA 1
ATOM 2506 C C . HIS A 1 322 ? 37.106 -13.799 -36.949 1.00 92.62 322 HIS A C 1
ATOM 2508 O O . HIS A 1 322 ? 36.784 -14.959 -37.210 1.00 92.62 322 HIS A O 1
ATOM 2514 N N . GLY A 1 323 ? 36.235 -12.794 -37.019 1.00 92.31 323 GLY A N 1
ATOM 2515 C CA . GLY A 1 323 ? 34.878 -12.972 -37.520 1.00 92.31 323 GLY A CA 1
ATOM 2516 C C . GLY A 1 323 ? 33.935 -11.814 -37.207 1.00 92.31 323 GLY A C 1
ATOM 2517 O O . GLY A 1 323 ? 34.283 -10.846 -36.523 1.00 92.31 323 GLY A O 1
ATOM 2518 N N . SER A 1 324 ? 32.699 -11.929 -37.690 1.00 94.38 324 SER A N 1
ATOM 2519 C CA . SER A 1 324 ? 31.636 -10.940 -37.474 1.00 94.38 324 SER A CA 1
ATOM 2520 C C . SER A 1 324 ? 30.724 -11.329 -36.306 1.00 94.38 324 SER A C 1
ATOM 2522 O O . SER A 1 324 ? 30.330 -12.492 -36.210 1.00 94.38 324 SER A O 1
ATOM 2524 N N . CYS A 1 325 ? 30.318 -10.362 -35.482 1.00 94.50 325 CYS A N 1
ATOM 2525 C CA . CYS A 1 325 ? 29.345 -10.557 -34.402 1.00 94.50 325 CYS A CA 1
ATOM 2526 C C . CYS A 1 325 ? 27.910 -10.305 -34.880 1.00 94.50 325 CYS A C 1
ATOM 2528 O O . CYS A 1 325 ? 27.627 -9.254 -35.451 1.00 94.50 325 CYS A O 1
ATOM 2530 N N . ASN A 1 326 ? 27.005 -11.241 -34.594 1.00 93.25 326 ASN A N 1
ATOM 2531 C CA . ASN A 1 326 ? 25.565 -11.113 -34.809 1.00 93.25 326 ASN A CA 1
ATOM 2532 C C . ASN A 1 326 ? 24.821 -11.229 -33.475 1.00 93.25 326 ASN A C 1
ATOM 2534 O O . ASN A 1 326 ? 25.144 -12.081 -32.654 1.00 93.25 326 ASN A O 1
ATOM 2538 N N . LEU A 1 327 ? 23.795 -10.403 -33.266 1.00 90.62 327 LEU A N 1
ATOM 2539 C CA . LEU A 1 327 ? 22.972 -10.449 -32.054 1.00 90.62 327 LEU A CA 1
ATOM 2540 C C . LEU A 1 327 ? 22.011 -11.646 -32.072 1.00 90.62 327 LEU A C 1
ATOM 2542 O O . LEU A 1 327 ? 21.363 -11.913 -33.086 1.00 90.62 327 LEU A O 1
ATOM 2546 N N . THR A 1 328 ? 21.854 -12.299 -30.922 1.00 87.69 328 THR A N 1
ATOM 2547 C CA . THR A 1 328 ? 20.927 -13.418 -30.705 1.00 87.69 328 THR A CA 1
ATOM 2548 C C . THR A 1 328 ? 20.031 -13.094 -29.510 1.00 87.69 328 THR A C 1
ATOM 2550 O O . THR A 1 328 ? 20.500 -13.040 -28.379 1.00 87.69 328 THR A O 1
ATOM 2553 N N . GLY A 1 329 ? 18.732 -12.888 -29.739 1.00 80.62 329 GLY A N 1
ATOM 2554 C CA . GLY A 1 329 ? 17.794 -12.513 -28.671 1.00 80.62 329 GLY A CA 1
ATOM 2555 C C . GLY A 1 329 ? 17.940 -11.054 -28.210 1.00 80.62 329 GLY A C 1
ATOM 2556 O O . GLY A 1 329 ? 18.159 -10.162 -29.034 1.00 80.62 329 GLY A O 1
ATOM 2557 N N . SER A 1 330 ? 17.745 -10.813 -26.909 1.00 72.38 330 SER A N 1
ATOM 2558 C CA . SER A 1 330 ? 17.859 -9.497 -26.253 1.00 72.38 330 SER A CA 1
ATOM 2559 C C . SER A 1 330 ? 19.281 -9.181 -25.779 1.00 72.38 330 SER A C 1
ATOM 2561 O O . SER A 1 330 ? 19.727 -8.047 -25.934 1.00 72.38 330 SER A O 1
ATOM 2563 N N . ASP A 1 331 ? 19.986 -10.185 -25.255 1.00 74.69 331 ASP A N 1
ATOM 2564 C CA . ASP A 1 331 ? 21.249 -10.072 -24.511 1.00 74.69 331 ASP A CA 1
ATOM 2565 C C . ASP A 1 331 ? 22.347 -11.056 -24.980 1.00 74.69 331 ASP A C 1
ATOM 2567 O O . ASP A 1 331 ? 23.445 -11.081 -24.421 1.00 74.69 331 ASP A O 1
ATOM 2571 N N . GLY A 1 332 ? 22.089 -11.841 -26.033 1.00 84.25 332 GLY A N 1
ATOM 2572 C CA . GLY A 1 332 ? 23.031 -12.811 -26.595 1.00 84.25 332 GLY A CA 1
ATOM 2573 C C . GLY A 1 332 ? 23.700 -12.365 -27.900 1.00 84.25 332 GLY A C 1
ATOM 2574 O O . GLY A 1 332 ? 23.255 -11.443 -28.587 1.00 84.25 332 GLY A O 1
ATOM 2575 N N . PHE A 1 333 ? 24.768 -13.069 -28.280 1.00 92.25 333 PHE A N 1
ATOM 2576 C CA . PHE A 1 333 ? 25.419 -12.936 -29.584 1.00 92.25 333 PHE A CA 1
ATOM 2577 C C . PHE A 1 333 ? 25.946 -14.276 -30.094 1.00 92.25 333 PHE A C 1
ATOM 2579 O O . PHE A 1 333 ? 26.137 -15.222 -29.332 1.00 92.25 333 PHE A O 1
ATOM 2586 N N . VAL A 1 334 ? 26.196 -14.336 -31.396 1.00 93.19 334 VAL A N 1
ATOM 2587 C CA . VAL A 1 334 ? 26.876 -15.430 -32.082 1.00 93.19 334 VAL A CA 1
ATOM 2588 C C . VAL A 1 334 ? 27.966 -14.859 -32.987 1.00 93.19 334 VAL A C 1
ATOM 2590 O O . VAL A 1 334 ? 27.770 -13.833 -33.641 1.00 93.19 334 VAL A O 1
ATOM 2593 N N . CYS A 1 335 ? 29.126 -15.510 -33.012 1.00 95.62 335 CYS A N 1
ATOM 2594 C CA . CYS A 1 335 ? 30.228 -15.152 -33.897 1.00 95.62 335 CYS A CA 1
ATOM 2595 C C . CYS A 1 335 ? 30.191 -15.993 -35.176 1.00 95.62 335 CYS A C 1
ATOM 2597 O O . CYS A 1 335 ? 30.169 -17.220 -35.108 1.00 95.62 335 CYS A O 1
ATOM 2599 N N . ASN A 1 336 ? 30.254 -15.342 -36.338 1.00 95.19 336 ASN A N 1
ATOM 2600 C CA . ASN A 1 336 ? 30.515 -16.019 -37.608 1.00 95.19 336 ASN A CA 1
ATOM 2601 C C . ASN A 1 336 ? 32.017 -15.935 -37.889 1.00 95.19 336 ASN A C 1
ATOM 2603 O O . ASN A 1 336 ? 32.516 -14.850 -38.191 1.00 95.19 336 ASN A O 1
ATOM 2607 N N . CYS A 1 337 ? 32.726 -17.055 -37.756 1.00 95.75 337 CYS A N 1
ATOM 2608 C CA . CYS A 1 337 ? 34.181 -17.082 -37.874 1.00 95.75 337 CYS A CA 1
ATOM 2609 C C . CYS A 1 337 ? 34.670 -17.004 -39.321 1.00 95.75 337 CYS A C 1
ATOM 2611 O O . CYS A 1 337 ? 34.082 -17.604 -40.224 1.00 95.75 337 CYS A O 1
ATOM 2613 N N . ASP A 1 338 ? 35.784 -16.301 -39.511 1.00 93.88 338 ASP A N 1
ATOM 2614 C CA . ASP A 1 338 ? 36.519 -16.264 -40.768 1.00 93.88 338 ASP A CA 1
ATOM 2615 C C . ASP A 1 338 ? 37.070 -17.659 -41.128 1.00 93.88 338 ASP A C 1
ATOM 2617 O O . ASP A 1 338 ? 37.306 -18.496 -40.244 1.00 93.88 338 ASP A O 1
ATOM 2621 N N . PRO A 1 339 ? 37.331 -17.937 -42.421 1.00 85.69 339 PRO A N 1
ATOM 2622 C CA . PRO A 1 339 ? 37.918 -19.203 -42.837 1.00 85.69 339 PRO A CA 1
ATOM 2623 C C . PRO A 1 339 ? 39.244 -19.459 -42.115 1.00 85.69 339 PRO A C 1
ATOM 2625 O O . PRO A 1 339 ? 40.129 -18.606 -42.110 1.00 85.69 339 PRO A O 1
ATOM 2628 N N . SER A 1 340 ? 39.413 -20.672 -41.590 1.00 87.00 340 SER A N 1
ATOM 2629 C CA . SER A 1 340 ? 40.546 -21.102 -40.746 1.00 87.00 340 SER A CA 1
ATOM 2630 C C . SER A 1 340 ? 40.434 -20.766 -39.260 1.00 87.00 340 SER A C 1
ATOM 2632 O O . SER A 1 340 ? 41.355 -21.114 -38.532 1.00 87.00 340 SER A O 1
ATOM 2634 N N . TYR A 1 341 ? 39.328 -20.193 -38.780 1.00 92.25 341 TYR A N 1
ATOM 2635 C CA . TYR A 1 341 ? 39.084 -20.002 -37.347 1.00 92.25 341 TYR A CA 1
ATOM 2636 C C . TYR A 1 341 ? 37.809 -20.714 -36.881 1.00 92.25 341 TYR A C 1
ATOM 2638 O O . TYR A 1 341 ? 36.896 -20.977 -37.662 1.00 92.25 341 TYR A O 1
ATOM 2646 N N . THR A 1 342 ? 37.775 -21.086 -35.606 1.00 89.69 342 THR A N 1
ATOM 2647 C CA . THR A 1 342 ? 36.673 -21.777 -34.928 1.00 89.69 342 THR A CA 1
ATOM 2648 C C . THR A 1 342 ? 36.602 -21.338 -33.459 1.00 89.69 342 THR A C 1
ATOM 2650 O O . THR A 1 342 ? 37.379 -20.492 -33.013 1.00 89.69 342 THR A O 1
ATOM 2653 N N . GLY A 1 343 ? 35.647 -21.884 -32.711 1.00 90.31 343 GLY A N 1
ATOM 2654 C CA . GLY A 1 343 ? 35.393 -21.538 -31.313 1.00 90.31 343 GLY A CA 1
ATOM 2655 C C . GLY A 1 343 ? 34.316 -20.462 -31.153 1.00 90.31 343 GLY A C 1
ATOM 2656 O O . GLY A 1 343 ? 33.921 -19.793 -32.107 1.00 90.31 343 GLY A O 1
ATOM 2657 N N . LEU A 1 344 ? 33.823 -20.286 -29.924 1.00 90.12 344 LEU A N 1
ATOM 2658 C CA . LEU A 1 344 ? 32.704 -19.376 -29.621 1.00 90.12 344 LEU A CA 1
ATOM 2659 C C . LEU A 1 344 ? 33.032 -17.898 -29.889 1.00 90.12 344 LEU A C 1
ATOM 2661 O O . LEU A 1 344 ? 32.123 -17.109 -30.134 1.00 90.12 344 LEU A O 1
ATOM 2665 N N . LYS A 1 345 ? 34.318 -17.525 -29.841 1.00 92.81 345 LYS A N 1
ATOM 2666 C CA . LYS A 1 345 ? 34.812 -16.168 -30.125 1.00 92.81 345 LYS A CA 1
ATOM 2667 C C . LYS A 1 345 ? 35.741 -16.109 -31.341 1.00 92.81 345 LYS A C 1
ATOM 2669 O O . LYS A 1 345 ? 36.364 -15.071 -31.572 1.00 92.81 345 LYS A O 1
ATOM 2674 N N . CYS A 1 346 ? 35.817 -17.180 -32.134 1.00 94.50 346 CYS A N 1
ATOM 2675 C CA . CYS A 1 346 ? 36.704 -17.282 -33.297 1.00 94.50 346 CYS A CA 1
ATOM 2676 C C . CYS A 1 346 ? 38.188 -17.048 -32.959 1.00 94.50 346 CYS A C 1
ATOM 2678 O O . CYS A 1 346 ? 38.918 -16.372 -33.688 1.00 94.50 346 CYS A O 1
ATOM 2680 N N . ASP A 1 347 ? 38.617 -17.542 -31.803 1.00 93.06 347 ASP A N 1
ATOM 2681 C CA . ASP A 1 347 ? 39.968 -17.432 -31.259 1.00 93.06 347 ASP A CA 1
ATOM 2682 C C . ASP A 1 347 ? 40.813 -18.697 -31.473 1.00 93.06 347 ASP A C 1
ATOM 2684 O O . ASP A 1 347 ? 42.031 -18.653 -31.307 1.00 93.06 347 ASP A O 1
ATOM 2688 N N . GLU A 1 348 ? 40.204 -19.794 -31.925 1.00 91.94 348 GLU A N 1
ATOM 2689 C CA . GLU A 1 348 ? 40.887 -21.059 -32.193 1.00 91.94 348 GLU A CA 1
ATOM 2690 C C . GLU A 1 348 ? 41.162 -21.233 -33.692 1.00 91.94 348 GLU A C 1
ATOM 2692 O O . GLU A 1 348 ? 40.311 -20.938 -34.529 1.00 91.94 348 GLU A O 1
ATOM 2697 N N . LEU A 1 349 ? 42.341 -21.739 -34.059 1.00 86.81 349 LEU A N 1
ATOM 2698 C CA . LEU A 1 349 ? 42.689 -22.025 -35.454 1.00 86.81 349 LEU A CA 1
ATOM 2699 C C . LEU A 1 349 ? 42.083 -23.371 -35.889 1.00 86.81 349 LEU A C 1
ATOM 2701 O O . LEU A 1 349 ? 42.312 -24.407 -35.268 1.00 86.81 349 LEU A O 1
ATOM 2705 N N . ASN A 1 350 ? 41.348 -23.378 -36.996 1.00 83.06 350 ASN A N 1
ATOM 2706 C CA . ASN A 1 350 ? 40.792 -24.579 -37.604 1.00 83.06 350 ASN A CA 1
ATOM 2707 C C . ASN A 1 350 ? 41.867 -25.323 -38.417 1.00 83.06 350 ASN A C 1
ATOM 2709 O O . ASN A 1 350 ? 42.042 -25.096 -39.619 1.00 83.06 350 ASN A O 1
ATOM 2713 N N . LEU A 1 351 ? 42.566 -26.236 -37.737 1.00 77.62 351 LEU A N 1
ATOM 2714 C CA . LEU A 1 351 ? 43.698 -27.003 -38.275 1.00 77.62 351 LEU A CA 1
ATOM 2715 C C . LEU A 1 351 ? 43.348 -27.841 -39.518 1.00 77.62 351 LEU A C 1
ATOM 2717 O O . LEU A 1 351 ? 44.195 -28.052 -40.386 1.00 77.62 351 LEU A O 1
ATOM 2721 N N . LEU A 1 352 ? 42.086 -28.261 -39.655 1.00 71.31 352 LEU A N 1
ATOM 2722 C CA . LEU A 1 352 ? 41.619 -29.035 -40.809 1.00 71.31 352 LEU A CA 1
ATOM 2723 C C . LEU A 1 352 ? 41.589 -28.187 -42.089 1.00 71.31 352 LEU A C 1
ATOM 2725 O O . LEU A 1 352 ? 41.936 -28.665 -43.167 1.00 71.31 352 LEU A O 1
ATOM 2729 N N . VAL A 1 353 ? 41.206 -26.911 -41.981 1.00 71.06 353 VAL A N 1
ATOM 2730 C CA . VAL A 1 353 ? 41.156 -25.983 -43.124 1.00 71.06 353 VAL A CA 1
ATOM 2731 C C . VAL A 1 353 ? 42.561 -25.549 -43.537 1.00 71.06 353 VAL A C 1
ATOM 2733 O O . VAL A 1 353 ? 42.861 -25.486 -44.735 1.00 71.06 353 VAL A O 1
ATOM 2736 N N . THR A 1 354 ? 43.448 -25.305 -42.568 1.00 62.84 354 THR A N 1
ATOM 2737 C CA . THR A 1 354 ? 44.837 -24.921 -42.857 1.00 62.84 354 THR A CA 1
ATOM 2738 C C . THR A 1 354 ? 45.599 -26.025 -43.590 1.00 62.84 354 THR A C 1
ATOM 2740 O O . THR A 1 354 ? 46.387 -25.727 -44.493 1.00 62.84 354 THR A O 1
ATOM 2743 N N . ASP A 1 355 ? 45.311 -27.296 -43.293 1.00 61.22 355 ASP A N 1
ATOM 2744 C CA . ASP A 1 355 ? 45.909 -28.433 -44.001 1.00 61.22 355 ASP A CA 1
ATOM 2745 C C . ASP A 1 355 ? 45.396 -28.578 -45.441 1.00 61.22 355 ASP A C 1
ATOM 2747 O O . ASP A 1 355 ? 46.185 -28.849 -46.351 1.00 61.22 355 ASP A O 1
ATOM 2751 N N . ILE A 1 356 ? 44.112 -28.302 -45.698 1.00 62.19 356 ILE A N 1
ATOM 2752 C CA . ILE A 1 356 ? 43.548 -28.310 -47.060 1.00 62.19 356 ILE A CA 1
ATOM 2753 C C . ILE A 1 356 ? 44.190 -27.212 -47.926 1.00 62.19 356 ILE A C 1
ATOM 2755 O O . ILE A 1 356 ? 44.562 -27.466 -49.077 1.00 62.19 356 ILE A O 1
ATOM 2759 N N . GLN A 1 357 ? 44.395 -26.004 -47.387 1.00 58.25 357 GLN A N 1
ATOM 2760 C CA . GLN A 1 357 ? 45.085 -24.926 -48.112 1.00 58.25 357 GLN A CA 1
ATOM 2761 C C . GLN A 1 357 ? 46.580 -25.217 -48.345 1.00 58.25 357 GLN A C 1
ATOM 2763 O O . GLN A 1 357 ? 47.130 -24.827 -49.382 1.00 58.25 357 GLN A O 1
ATOM 2768 N N . SER A 1 358 ? 47.254 -25.912 -47.420 1.00 56.50 358 SER A N 1
ATOM 2769 C CA . SER A 1 358 ? 48.651 -26.342 -47.603 1.00 56.50 358 SER A CA 1
ATOM 2770 C C . SER A 1 358 ? 48.772 -27.428 -48.684 1.00 56.50 358 SER A C 1
ATOM 2772 O O . SER A 1 358 ? 49.676 -27.374 -49.524 1.00 56.50 358 SER A O 1
ATOM 2774 N N . SER A 1 359 ? 47.813 -28.358 -48.727 1.00 55.28 359 SER A N 1
ATOM 2775 C CA . SER A 1 359 ? 47.771 -29.460 -49.691 1.00 55.28 359 SER A CA 1
ATOM 2776 C C . SER A 1 359 ? 47.388 -28.993 -51.105 1.00 55.28 359 SER A C 1
ATOM 2778 O O . SER A 1 359 ? 48.001 -29.412 -52.089 1.00 55.28 359 SER A O 1
ATOM 2780 N N . SER A 1 360 ? 46.471 -28.022 -51.225 1.00 54.69 360 SER A N 1
ATOM 2781 C CA . SER A 1 360 ? 46.100 -27.388 -52.504 1.00 54.69 360 SER A CA 1
ATOM 2782 C C . SER A 1 360 ? 47.290 -26.701 -53.195 1.00 54.69 360 SER A C 1
ATOM 2784 O O . SER A 1 360 ? 47.492 -26.859 -54.402 1.00 54.69 360 SER A O 1
ATOM 2786 N N . ARG A 1 361 ? 48.170 -26.031 -52.429 1.00 57.34 361 ARG A N 1
ATOM 2787 C CA . ARG A 1 361 ? 49.409 -25.450 -52.982 1.00 57.34 361 ARG A CA 1
ATOM 2788 C C . ARG A 1 361 ? 50.338 -26.503 -53.589 1.00 57.34 361 ARG A C 1
ATOM 2790 O O . ARG A 1 361 ? 50.979 -26.210 -54.592 1.00 57.34 361 ARG A O 1
ATOM 2797 N N . LYS A 1 362 ? 50.393 -27.721 -53.038 1.00 53.66 362 LYS A N 1
ATOM 2798 C CA . LYS A 1 362 ? 51.215 -28.820 -53.580 1.00 53.66 362 LYS A CA 1
ATOM 2799 C C . LYS A 1 362 ? 50.597 -29.442 -54.840 1.00 53.66 362 LYS A C 1
ATOM 2801 O O . LYS A 1 362 ? 51.332 -29.786 -55.762 1.00 53.66 362 LYS A O 1
ATOM 2806 N N . PHE A 1 363 ? 49.267 -29.524 -54.919 1.00 57.97 363 PHE A N 1
ATOM 2807 C CA . PHE A 1 363 ? 48.557 -30.070 -56.085 1.00 57.97 363 PHE A CA 1
ATOM 2808 C C . PHE A 1 363 ? 48.628 -29.165 -57.330 1.00 57.97 363 PHE A C 1
ATOM 2810 O O . PHE A 1 363 ? 48.788 -29.673 -58.442 1.00 57.97 363 PHE A O 1
ATOM 2817 N N . SER A 1 364 ? 48.595 -27.835 -57.164 1.00 56.19 364 SER A N 1
ATOM 2818 C CA . SER A 1 364 ? 48.671 -26.887 -58.295 1.00 56.19 364 SER A CA 1
ATOM 2819 C C . SER A 1 364 ? 49.980 -26.958 -59.097 1.00 56.19 364 SER A C 1
ATOM 2821 O O . SER A 1 364 ? 49.966 -26.708 -60.302 1.00 56.19 364 SER A O 1
ATOM 2823 N N . PHE A 1 365 ? 51.107 -27.356 -58.492 1.00 57.31 365 PHE A N 1
ATOM 2824 C CA . PHE A 1 365 ? 52.380 -27.498 -59.218 1.00 57.31 365 PHE A CA 1
ATOM 2825 C C . PHE A 1 365 ? 52.417 -28.715 -60.160 1.00 57.31 365 PHE A C 1
ATOM 2827 O O . PHE A 1 365 ? 53.061 -28.662 -61.207 1.00 57.31 365 PHE A O 1
ATOM 2834 N N . ILE A 1 366 ? 51.703 -29.798 -59.836 1.00 60.19 366 ILE A N 1
ATOM 2835 C CA . ILE A 1 366 ? 51.757 -31.063 -60.593 1.00 60.19 366 ILE A CA 1
ATOM 2836 C C . ILE A 1 366 ? 50.932 -30.971 -61.890 1.00 60.19 366 ILE A C 1
ATOM 2838 O O . ILE A 1 366 ? 51.336 -31.476 -62.941 1.00 60.19 366 ILE A O 1
ATOM 2842 N N . ILE A 1 367 ? 49.795 -30.273 -61.845 1.00 58.81 367 ILE A N 1
ATOM 2843 C CA . ILE A 1 367 ? 48.878 -30.149 -62.990 1.00 58.81 367 ILE A CA 1
ATOM 2844 C C . ILE A 1 367 ? 49.402 -29.123 -64.015 1.00 58.81 367 ILE A C 1
ATOM 2846 O O . ILE A 1 367 ? 49.253 -29.318 -65.221 1.00 58.81 367 ILE A O 1
ATOM 2850 N N . GLY A 1 368 ? 50.107 -28.074 -63.569 1.00 62.12 368 GLY A N 1
ATOM 2851 C CA . GLY A 1 368 ? 50.712 -27.081 -64.467 1.00 62.12 368 GLY A CA 1
ATOM 2852 C C . GLY A 1 368 ? 51.859 -27.632 -65.332 1.00 62.12 368 GLY A C 1
ATOM 2853 O O . GLY A 1 368 ? 51.964 -27.292 -66.510 1.00 62.12 368 GLY A O 1
ATOM 2854 N N . GLY A 1 369 ? 52.693 -28.525 -64.785 1.00 66.62 369 GLY A N 1
ATOM 2855 C CA . GLY A 1 369 ? 53.849 -29.089 -65.502 1.00 66.62 369 GLY A CA 1
ATOM 2856 C C . GLY A 1 369 ? 53.492 -30.112 -66.592 1.00 66.62 369 GLY A C 1
ATOM 2857 O O . GLY A 1 369 ? 54.151 -30.187 -67.633 1.00 66.62 369 GLY A O 1
ATOM 2858 N N . THR A 1 370 ? 52.421 -30.881 -66.395 1.00 73.06 370 THR A N 1
ATOM 2859 C CA . THR A 1 370 ? 51.973 -31.923 -67.342 1.00 73.06 370 THR A CA 1
ATOM 2860 C C . THR A 1 370 ? 51.210 -31.342 -68.534 1.00 73.06 370 THR A C 1
ATOM 2862 O O . THR A 1 370 ? 51.419 -31.763 -69.671 1.00 73.06 370 THR A O 1
ATOM 2865 N N . LEU A 1 371 ? 50.396 -30.306 -68.314 1.00 71.94 371 LEU A N 1
ATOM 2866 C CA . LEU A 1 371 ? 49.698 -29.606 -69.397 1.00 71.94 371 LEU A CA 1
ATOM 2867 C C . LEU A 1 371 ? 50.652 -28.756 -70.253 1.00 71.94 371 LEU A C 1
ATOM 2869 O O . LEU A 1 371 ? 50.498 -28.702 -71.474 1.00 71.94 371 LEU A O 1
ATOM 2873 N N . GLY A 1 372 ? 51.676 -28.147 -69.643 1.00 74.06 372 GLY A N 1
ATOM 2874 C CA . GLY A 1 372 ? 52.686 -27.366 -70.368 1.00 74.06 372 GLY A CA 1
ATOM 2875 C C . GLY A 1 372 ? 53.571 -28.213 -71.289 1.00 74.06 372 GLY A C 1
ATOM 2876 O O . GLY A 1 372 ? 53.851 -27.817 -72.421 1.00 74.06 372 GLY A O 1
ATOM 2877 N N . SER A 1 373 ? 53.962 -29.411 -70.845 1.00 76.62 373 SER A N 1
ATOM 2878 C CA . SER A 1 373 ? 54.765 -30.342 -71.652 1.00 76.62 373 SER A CA 1
ATOM 2879 C C . SER A 1 373 ? 53.975 -30.935 -72.824 1.00 76.62 373 SER A C 1
ATOM 2881 O O . SER A 1 373 ? 54.498 -31.003 -73.937 1.00 76.62 373 SER A O 1
ATOM 2883 N N . ALA A 1 374 ? 52.696 -31.272 -72.626 1.00 78.25 374 ALA A N 1
ATOM 2884 C CA . ALA A 1 374 ? 51.823 -31.738 -73.704 1.00 78.25 374 ALA A CA 1
ATOM 2885 C C . ALA A 1 374 ? 51.613 -30.668 -74.796 1.00 78.25 374 ALA A C 1
ATOM 2887 O O . ALA A 1 374 ? 51.692 -30.973 -75.987 1.00 78.25 374 ALA A O 1
ATOM 2888 N N . LEU A 1 375 ? 51.420 -29.402 -74.406 1.00 83.00 375 LEU A N 1
ATOM 2889 C CA . LEU A 1 375 ? 51.291 -28.279 -75.345 1.00 83.00 375 LEU A CA 1
ATOM 2890 C C . LEU A 1 375 ? 52.562 -28.057 -76.174 1.00 83.00 375 LEU A C 1
ATOM 2892 O O . LEU A 1 375 ? 52.471 -27.811 -77.376 1.00 83.00 375 LEU A O 1
ATOM 2896 N N . PHE A 1 376 ? 53.745 -28.198 -75.572 1.00 82.25 376 PHE A N 1
ATOM 2897 C CA . PHE A 1 376 ? 55.015 -28.041 -76.285 1.00 82.25 376 PHE A CA 1
ATOM 2898 C C . PHE A 1 376 ? 55.210 -29.110 -77.372 1.00 82.25 376 PHE A C 1
ATOM 2900 O O . PHE A 1 376 ? 55.636 -28.801 -78.486 1.00 82.25 376 PHE A O 1
ATOM 2907 N N . VAL A 1 377 ? 54.821 -30.358 -77.088 1.00 84.38 377 VAL A N 1
ATOM 2908 C CA . VAL A 1 377 ? 54.857 -31.458 -78.067 1.00 84.38 377 VAL A CA 1
ATOM 2909 C C . VAL A 1 377 ? 53.898 -31.191 -79.232 1.00 84.38 377 VAL A C 1
ATOM 2911 O O . VAL A 1 377 ? 54.278 -31.367 -80.389 1.00 84.38 377 VAL A O 1
ATOM 2914 N N . VAL A 1 378 ? 52.686 -30.698 -78.958 1.00 86.00 378 VAL A N 1
ATOM 2915 C CA . VAL A 1 378 ? 51.713 -30.339 -80.005 1.00 86.00 378 VAL A CA 1
ATOM 2916 C C . VAL A 1 378 ? 52.236 -29.203 -80.890 1.00 86.00 378 VAL A C 1
ATOM 2918 O O . VAL A 1 378 ? 52.128 -29.281 -82.114 1.00 86.00 378 VAL A O 1
ATOM 2921 N N . VAL A 1 379 ? 52.865 -28.178 -80.306 1.00 86.00 379 VAL A N 1
ATOM 2922 C CA . VAL A 1 379 ? 53.465 -27.068 -81.066 1.00 86.00 379 VAL A CA 1
ATOM 2923 C C . VAL A 1 379 ? 54.612 -27.555 -81.957 1.00 86.00 379 VAL A C 1
ATOM 2925 O O . VAL A 1 379 ? 54.667 -27.176 -83.129 1.00 86.00 379 VAL A O 1
ATOM 2928 N N . LEU A 1 380 ? 55.482 -28.442 -81.462 1.00 85.50 380 LEU A N 1
ATOM 2929 C CA . LEU A 1 380 ? 56.550 -29.043 -82.271 1.00 85.50 380 LEU A CA 1
ATOM 2930 C C . LEU A 1 380 ? 55.996 -29.847 -83.456 1.00 85.50 380 LEU A C 1
ATOM 2932 O O . LEU A 1 380 ? 56.491 -29.707 -84.577 1.00 85.50 380 LEU A O 1
ATOM 2936 N N . ILE A 1 381 ? 54.936 -30.633 -83.243 1.00 85.62 381 ILE A N 1
ATOM 2937 C CA . ILE A 1 381 ? 54.264 -31.382 -84.315 1.00 85.62 381 ILE A CA 1
ATOM 2938 C C . ILE A 1 381 ? 53.682 -30.421 -85.364 1.00 85.62 381 ILE A C 1
ATOM 2940 O O . ILE A 1 381 ? 53.879 -30.626 -86.563 1.00 85.62 381 ILE A O 1
ATOM 2944 N N . CYS A 1 382 ? 53.027 -29.336 -84.939 1.00 83.38 382 CYS A N 1
ATOM 2945 C CA . CYS A 1 382 ? 52.496 -28.315 -85.846 1.00 83.38 382 CYS A CA 1
ATOM 2946 C C . CYS A 1 382 ? 53.593 -27.652 -86.696 1.00 83.38 382 CYS A C 1
ATOM 2948 O O . CYS A 1 382 ? 53.408 -27.473 -87.901 1.00 83.38 382 CYS A O 1
ATOM 2950 N N . ILE A 1 383 ? 54.755 -27.338 -86.111 1.00 83.88 383 ILE A N 1
ATOM 2951 C CA . ILE A 1 383 ? 55.892 -26.750 -86.840 1.00 83.88 383 ILE A CA 1
ATOM 2952 C C . ILE A 1 383 ? 56.400 -27.706 -87.932 1.00 83.88 383 ILE A C 1
ATOM 2954 O O . ILE A 1 383 ? 56.625 -27.279 -89.070 1.00 83.88 383 ILE A O 1
ATOM 2958 N N . ILE A 1 384 ? 56.511 -29.005 -87.628 1.00 80.25 384 ILE A N 1
ATOM 2959 C CA . ILE A 1 384 ? 56.929 -30.036 -88.594 1.00 80.25 384 ILE A CA 1
ATOM 2960 C C . ILE A 1 384 ? 55.933 -30.135 -89.764 1.00 80.25 384 ILE A C 1
ATOM 2962 O O . ILE A 1 384 ? 56.338 -30.214 -90.929 1.00 80.25 384 ILE A O 1
ATOM 2966 N N . LEU A 1 385 ? 54.626 -30.086 -89.484 1.00 78.00 385 LEU A N 1
ATOM 2967 C CA . LEU A 1 385 ? 53.582 -30.139 -90.515 1.00 78.00 385 LEU A CA 1
ATOM 2968 C C . LEU A 1 385 ? 53.605 -28.909 -91.439 1.00 78.00 385 LEU A C 1
ATOM 2970 O O . LEU A 1 385 ? 53.460 -29.050 -92.657 1.00 78.00 385 LEU A O 1
ATOM 2974 N N . ILE A 1 386 ? 53.858 -27.716 -90.894 1.00 79.00 386 ILE A N 1
ATOM 2975 C CA . ILE A 1 386 ? 53.972 -26.473 -91.676 1.00 79.00 386 ILE A CA 1
ATOM 2976 C C . ILE A 1 386 ? 55.181 -26.526 -92.626 1.00 79.00 386 ILE A C 1
ATOM 2978 O O . ILE A 1 386 ? 55.074 -26.130 -93.790 1.00 79.00 386 ILE A O 1
ATOM 2982 N N . TRP A 1 387 ? 56.317 -27.067 -92.174 1.00 72.12 387 TRP A N 1
ATOM 2983 C CA . TRP A 1 387 ? 57.505 -27.258 -93.016 1.00 72.12 387 TRP A CA 1
ATOM 2984 C C . TRP A 1 387 ? 57.254 -28.219 -94.183 1.00 72.12 387 TRP A C 1
ATOM 2986 O O . TRP A 1 387 ? 57.672 -27.950 -95.313 1.00 72.12 387 TRP A O 1
ATOM 2996 N N . LYS A 1 388 ? 56.515 -29.309 -93.943 1.00 69.25 388 LYS A N 1
ATOM 2997 C CA . LYS A 1 388 ? 56.155 -30.280 -94.986 1.00 69.25 388 LYS A CA 1
ATOM 2998 C C . LYS A 1 388 ? 55.238 -29.670 -96.054 1.00 69.25 388 LYS A C 1
ATOM 3000 O O . LYS A 1 388 ? 55.442 -29.920 -97.241 1.00 69.25 388 LYS A O 1
ATOM 3005 N N . ASN A 1 389 ? 54.289 -28.821 -95.652 1.00 63.50 389 ASN A N 1
ATOM 3006 C CA . ASN A 1 389 ? 53.382 -28.141 -96.583 1.00 63.50 389 ASN A CA 1
ATOM 3007 C C . ASN A 1 389 ? 54.070 -27.053 -97.419 1.00 63.50 389 ASN A C 1
ATOM 3009 O O . ASN A 1 389 ? 53.774 -26.920 -98.606 1.00 63.50 389 ASN A O 1
ATOM 3013 N N . ARG A 1 390 ? 55.042 -26.320 -96.860 1.00 65.94 390 ARG A N 1
ATOM 3014 C CA . ARG A 1 390 ? 55.807 -25.316 -97.625 1.00 65.94 390 ARG A CA 1
ATOM 3015 C C . ARG A 1 390 ? 56.592 -25.916 -98.796 1.00 65.94 390 ARG A C 1
ATOM 3017 O O . ARG A 1 390 ? 56.730 -25.262 -99.825 1.00 65.94 390 ARG A O 1
ATOM 3024 N N . LYS A 1 391 ? 57.027 -27.177 -98.693 1.00 57.59 391 LYS A N 1
ATOM 3025 C CA . LYS A 1 391 ? 57.743 -27.882 -99.771 1.00 57.59 391 LYS A CA 1
ATOM 3026 C C . LYS A 1 391 ? 56.852 -28.225 -100.979 1.00 57.59 391 LYS A C 1
ATOM 3028 O O . LYS A 1 391 ? 57.369 -28.370 -102.081 1.00 57.59 391 LYS A O 1
ATOM 3033 N N . HIS A 1 392 ? 55.531 -28.319 -100.801 1.00 52.91 392 HIS A N 1
ATOM 3034 C CA . HIS A 1 392 ? 54.582 -28.589 -101.891 1.00 52.91 392 HIS A CA 1
ATOM 3035 C C . HIS A 1 392 ? 54.123 -27.325 -102.639 1.00 52.91 392 HIS A C 1
ATOM 3037 O O . HIS A 1 392 ? 53.811 -27.410 -103.824 1.00 52.91 392 HIS A O 1
ATOM 3043 N N . ALA A 1 393 ? 54.129 -26.154 -101.994 1.00 52.00 393 ALA A N 1
ATOM 3044 C CA . ALA A 1 393 ? 53.676 -24.899 -102.605 1.00 52.00 393 ALA A CA 1
ATOM 3045 C C . ALA A 1 393 ? 54.632 -24.354 -103.689 1.00 52.00 393 ALA A C 1
ATOM 3047 O O . ALA A 1 393 ? 54.181 -23.740 -104.649 1.00 52.00 393 ALA A O 1
ATOM 3048 N N . PHE A 1 394 ? 55.936 -24.644 -103.597 1.00 51.94 394 PHE A N 1
ATOM 3049 C CA . PHE A 1 394 ? 56.945 -24.159 -104.552 1.00 51.94 394 PHE A CA 1
ATOM 3050 C C . PHE A 1 394 ? 56.837 -24.795 -105.955 1.00 51.94 394 PHE A C 1
ATOM 3052 O O . PHE A 1 394 ? 57.329 -24.235 -106.925 1.00 51.94 394 PHE A O 1
ATOM 3059 N N . LYS A 1 395 ? 56.156 -25.943 -106.097 1.00 48.19 395 LYS A N 1
ATOM 3060 C CA . LYS A 1 395 ? 56.050 -26.676 -107.375 1.00 48.19 395 LYS A CA 1
ATOM 3061 C C . LYS A 1 395 ? 54.882 -26.219 -108.269 1.00 48.19 395 LYS A C 1
ATOM 3063 O O . LYS A 1 395 ? 54.803 -26.641 -109.413 1.00 48.19 395 LYS A O 1
ATOM 3068 N N . VAL A 1 396 ? 53.974 -25.379 -107.760 1.00 54.34 396 VAL A N 1
ATOM 3069 C CA . VAL A 1 396 ? 52.746 -24.942 -108.469 1.00 54.34 396 VAL A CA 1
ATOM 3070 C C . VAL A 1 396 ? 52.903 -23.547 -109.105 1.00 54.34 396 VAL A C 1
ATOM 3072 O O . VAL A 1 396 ? 52.168 -23.190 -110.021 1.00 54.34 396 VAL A O 1
ATOM 3075 N N . GLU A 1 397 ? 53.894 -22.759 -108.680 1.00 51.78 397 GLU A N 1
ATOM 3076 C CA . GLU A 1 397 ? 54.092 -21.372 -109.138 1.00 51.78 397 GLU A CA 1
ATOM 3077 C C . GLU A 1 397 ? 54.795 -21.252 -110.511 1.00 51.78 397 GLU A C 1
ATOM 3079 O O . GLU A 1 397 ? 54.734 -20.204 -111.158 1.00 51.78 397 GLU A O 1
ATOM 3084 N N . GLU A 1 398 ? 55.435 -22.322 -110.990 1.00 52.47 398 GLU A N 1
ATOM 3085 C CA . GLU A 1 398 ? 56.203 -22.328 -112.245 1.00 52.47 398 GLU A CA 1
ATOM 3086 C C . GLU A 1 398 ? 55.323 -22.561 -113.493 1.00 52.47 398 GLU A C 1
ATOM 3088 O O . GLU A 1 398 ? 55.610 -22.031 -114.565 1.00 52.47 398 GLU A O 1
ATOM 3093 N N . GLU A 1 399 ? 54.182 -23.252 -113.358 1.00 51.62 399 GLU A N 1
ATOM 3094 C CA . GLU A 1 399 ? 53.269 -23.544 -114.480 1.00 51.62 399 GLU A CA 1
ATOM 3095 C C . GLU A 1 399 ? 52.265 -22.403 -114.766 1.00 51.62 399 GLU A C 1
ATOM 3097 O O . GLU A 1 399 ? 51.807 -22.238 -115.899 1.00 51.62 399 GLU A O 1
ATOM 3102 N N . GLY A 1 400 ? 51.970 -21.543 -113.780 1.00 55.06 400 GLY A N 1
ATOM 3103 C CA . GLY A 1 400 ? 51.037 -20.413 -113.930 1.00 55.06 400 GLY A CA 1
ATOM 3104 C C . GLY A 1 400 ? 51.585 -19.239 -114.756 1.00 55.06 400 GLY A C 1
ATOM 3105 O O . GLY A 1 400 ? 50.837 -18.572 -115.475 1.00 55.06 400 GLY A O 1
ATOM 3106 N N . LYS A 1 401 ? 52.906 -19.013 -114.729 1.00 55.31 401 LYS A N 1
ATOM 3107 C CA . LYS A 1 401 ? 53.564 -17.896 -115.439 1.00 55.31 401 LYS A CA 1
ATOM 3108 C C . LYS A 1 401 ? 53.647 -18.118 -116.965 1.00 55.31 401 LYS A C 1
ATOM 3110 O O . LYS A 1 401 ? 53.788 -17.156 -117.716 1.00 55.31 401 LYS A O 1
ATOM 3115 N N . ALA A 1 402 ? 53.453 -19.352 -117.447 1.00 57.12 402 ALA A N 1
ATOM 3116 C CA . ALA A 1 402 ? 53.471 -19.716 -118.872 1.00 57.12 402 ALA A CA 1
ATOM 3117 C C . ALA A 1 402 ? 52.119 -19.534 -119.612 1.00 57.12 402 ALA A C 1
ATOM 3119 O O . ALA A 1 402 ? 52.072 -19.600 -120.847 1.00 57.12 402 ALA A O 1
ATOM 3120 N N . TYR A 1 403 ? 51.017 -19.311 -118.884 1.00 55.22 403 TYR A N 1
ATOM 3121 C CA . TYR A 1 403 ? 49.667 -19.127 -119.443 1.00 55.22 403 TYR A CA 1
ATOM 3122 C C . TYR A 1 403 ? 49.334 -17.645 -119.716 1.00 55.22 403 TYR A C 1
ATOM 3124 O O . TYR A 1 403 ? 48.759 -17.311 -120.753 1.00 55.22 403 TYR A O 1
ATOM 3132 N N . GLU A 1 404 ? 49.781 -16.732 -118.848 1.00 59.28 404 GLU A N 1
ATOM 3133 C CA . GLU A 1 404 ? 49.569 -15.280 -118.990 1.00 59.28 404 GLU A CA 1
ATOM 3134 C C . GLU A 1 404 ? 50.314 -14.662 -120.194 1.00 59.28 404 GLU A C 1
ATOM 3136 O O . GLU A 1 404 ? 49.791 -13.751 -120.841 1.00 59.28 404 GLU A O 1
ATOM 3141 N N . LEU A 1 405 ? 51.493 -15.186 -120.563 1.00 63.50 405 LEU A N 1
ATOM 3142 C CA . LEU A 1 405 ? 52.305 -14.656 -121.671 1.00 63.50 405 LEU A CA 1
A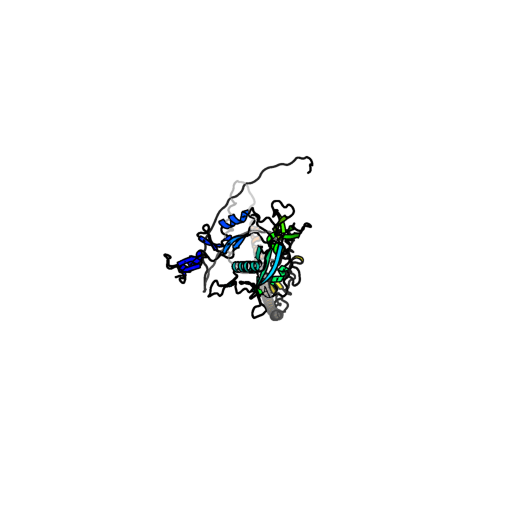TOM 3143 C C . LEU A 1 405 ? 51.697 -14.964 -123.058 1.00 63.50 405 LEU A C 1
ATOM 3145 O O . LEU A 1 405 ? 51.705 -14.112 -123.945 1.00 63.50 405 LEU A O 1
ATOM 3149 N N . ARG A 1 406 ? 51.076 -16.143 -123.225 1.00 58.06 406 ARG A N 1
ATOM 3150 C CA . ARG A 1 406 ? 50.356 -16.530 -124.459 1.00 58.06 406 ARG A CA 1
ATOM 3151 C C . ARG A 1 406 ? 49.043 -15.764 -124.650 1.00 58.06 406 ARG A C 1
ATOM 3153 O O . ARG A 1 406 ? 48.626 -15.525 -125.780 1.00 58.06 406 ARG A O 1
ATOM 3160 N N . ARG A 1 407 ? 48.409 -15.330 -123.555 1.00 59.19 407 ARG A N 1
ATOM 3161 C CA . ARG A 1 407 ? 47.163 -14.548 -123.578 1.00 59.19 407 ARG A CA 1
ATOM 3162 C C . ARG A 1 407 ? 47.374 -13.111 -124.072 1.00 59.19 407 ARG A C 1
ATOM 3164 O O . ARG A 1 407 ? 46.523 -12.599 -124.796 1.00 59.19 407 ARG A O 1
ATOM 3171 N N . ARG A 1 408 ? 48.505 -12.473 -123.739 1.00 60.06 408 ARG A N 1
ATOM 3172 C CA . ARG A 1 408 ? 48.819 -11.105 -124.204 1.00 60.06 408 ARG A CA 1
ATOM 3173 C C . ARG A 1 408 ? 49.109 -11.040 -125.710 1.00 60.06 408 ARG A C 1
ATOM 3175 O O . ARG A 1 408 ? 48.597 -10.148 -126.376 1.00 60.06 408 ARG A O 1
ATOM 3182 N N . GLN A 1 409 ? 49.790 -12.046 -126.265 1.00 64.06 409 GLN A N 1
ATOM 3183 C CA . GLN A 1 409 ? 50.102 -12.124 -127.703 1.00 64.06 409 GLN A CA 1
ATOM 3184 C C . GLN A 1 409 ? 48.858 -12.312 -128.600 1.00 64.06 409 GLN A C 1
ATOM 3186 O O . GLN A 1 409 ? 48.834 -11.857 -129.743 1.00 64.06 409 GLN A O 1
ATOM 3191 N N . TRP A 1 410 ? 47.785 -12.931 -128.090 1.00 57.03 410 TRP A N 1
ATOM 3192 C CA . TRP A 1 410 ? 46.532 -13.115 -128.840 1.00 57.03 410 TRP A CA 1
ATOM 3193 C C . TRP A 1 410 ? 45.711 -11.820 -128.971 1.00 57.03 410 TRP A C 1
ATOM 3195 O O . TRP A 1 410 ? 45.102 -11.576 -130.015 1.00 57.03 410 TRP A O 1
ATOM 3205 N N . ILE A 1 411 ? 45.723 -10.970 -127.936 1.00 58.19 411 ILE A N 1
ATOM 3206 C CA . ILE A 1 411 ? 44.948 -9.718 -127.878 1.00 58.19 411 ILE A CA 1
ATOM 3207 C C . ILE A 1 411 ? 45.568 -8.630 -128.773 1.00 58.19 411 ILE A C 1
ATOM 3209 O O . ILE A 1 411 ? 44.832 -7.885 -129.421 1.00 58.19 411 ILE A O 1
ATOM 3213 N N . GLU A 1 412 ? 46.898 -8.573 -128.887 1.00 59.47 412 GLU A N 1
ATOM 3214 C CA . GLU A 1 412 ? 47.589 -7.593 -129.742 1.00 59.47 412 GLU A CA 1
ATOM 3215 C C . GLU A 1 412 ? 47.422 -7.888 -131.245 1.00 59.47 412 GLU A C 1
ATOM 3217 O O . GLU A 1 412 ? 47.127 -6.970 -132.009 1.00 59.47 412 GLU A O 1
ATOM 3222 N N . SER A 1 413 ? 47.423 -9.160 -131.677 1.00 56.47 413 SER A N 1
ATOM 3223 C CA . SER A 1 413 ? 47.233 -9.516 -133.104 1.00 56.47 413 SER A CA 1
ATOM 3224 C C . SER A 1 413 ? 45.830 -9.207 -133.667 1.00 56.47 413 SER A C 1
ATOM 3226 O O . SER A 1 413 ? 45.618 -9.200 -134.887 1.00 56.47 413 SER A O 1
ATOM 3228 N N . LYS A 1 414 ? 44.849 -8.963 -132.785 1.00 55.53 414 LYS A N 1
ATOM 3229 C CA . LYS A 1 414 ? 43.492 -8.529 -133.153 1.00 55.53 414 LYS A CA 1
ATOM 3230 C C . LYS A 1 414 ? 43.336 -7.009 -133.197 1.00 55.53 414 LYS A C 1
ATOM 3232 O O . LYS A 1 414 ? 42.397 -6.542 -133.840 1.00 55.53 414 LYS A O 1
ATOM 3237 N N . ARG A 1 415 ? 44.239 -6.249 -132.568 1.00 51.75 415 ARG A N 1
ATOM 3238 C CA . ARG A 1 415 ? 44.190 -4.780 -132.524 1.00 51.75 415 ARG A CA 1
ATOM 3239 C C . ARG A 1 415 ? 44.691 -4.146 -133.829 1.00 51.75 415 ARG A C 1
ATOM 3241 O O . ARG A 1 415 ? 44.101 -3.176 -134.280 1.00 51.75 415 ARG A O 1
ATOM 3248 N N . GLU A 1 416 ? 45.646 -4.775 -134.516 1.00 54.59 416 GLU A N 1
ATOM 3249 C CA . GLU A 1 416 ? 46.163 -4.310 -135.821 1.00 54.59 416 GLU A CA 1
ATOM 3250 C C . GLU A 1 416 ? 45.244 -4.607 -137.028 1.00 54.59 416 GLU A C 1
ATOM 3252 O O . GLU A 1 416 ? 45.438 -4.051 -138.108 1.00 54.59 416 GLU A O 1
ATOM 3257 N N . ARG A 1 417 ? 44.194 -5.432 -136.878 1.00 52.28 417 ARG A N 1
ATOM 3258 C CA . ARG A 1 417 ? 43.224 -5.722 -137.963 1.00 52.28 417 ARG A CA 1
ATOM 3259 C C . ARG A 1 417 ? 41.984 -4.819 -137.978 1.00 52.28 417 ARG A C 1
ATOM 3261 O O . ARG A 1 417 ? 41.139 -4.988 -138.854 1.00 52.28 417 ARG A O 1
ATOM 3268 N N . LEU A 1 418 ? 41.858 -3.875 -137.041 1.00 51.56 418 LEU A N 1
ATOM 3269 C CA . LEU A 1 418 ? 40.693 -2.983 -136.924 1.00 51.56 418 LEU A CA 1
ATOM 3270 C C . LEU A 1 418 ? 40.968 -1.511 -137.285 1.00 51.56 418 LEU A C 1
ATOM 3272 O O . LEU A 1 418 ? 40.020 -0.737 -137.354 1.00 51.56 418 LEU A O 1
ATOM 3276 N N . GLU A 1 419 ? 42.203 -1.132 -137.629 1.00 53.34 419 GLU A N 1
ATOM 3277 C CA . GLU A 1 419 ? 42.538 0.244 -138.056 1.00 53.34 419 GLU A CA 1
ATOM 3278 C C . GLU A 1 419 ? 42.706 0.426 -139.580 1.00 53.34 419 GLU A C 1
ATOM 3280 O O . GLU A 1 419 ? 42.936 1.534 -140.056 1.00 53.34 419 GLU A O 1
ATOM 3285 N N . THR A 1 420 ? 42.487 -0.617 -140.391 1.00 51.22 420 THR A N 1
ATOM 3286 C CA . THR A 1 420 ? 42.527 -0.540 -141.872 1.00 51.22 420 THR A CA 1
ATOM 3287 C C . THR A 1 420 ? 41.151 -0.556 -142.554 1.00 51.22 420 THR A C 1
ATOM 3289 O O . THR A 1 420 ? 41.065 -0.709 -143.773 1.00 51.22 420 THR A O 1
ATOM 3292 N N . ARG A 1 421 ? 40.044 -0.355 -141.819 1.00 48.69 421 ARG A N 1
ATOM 3293 C CA . ARG A 1 421 ? 38.693 -0.336 -142.415 1.00 48.69 421 ARG A CA 1
ATOM 3294 C C . ARG A 1 421 ? 37.698 0.584 -141.695 1.00 48.69 421 ARG A C 1
ATOM 3296 O O . ARG A 1 421 ? 36.718 0.103 -141.146 1.00 48.69 421 ARG A O 1
ATOM 3303 N N . ASN A 1 422 ? 37.957 1.895 -141.696 1.00 39.78 422 ASN A N 1
ATOM 3304 C CA . ASN A 1 422 ? 36.972 2.949 -142.020 1.00 39.78 422 ASN A CA 1
ATOM 3305 C C . ASN A 1 422 ? 37.492 4.341 -141.635 1.00 39.78 422 ASN A C 1
ATOM 3307 O O . ASN A 1 422 ? 37.278 4.836 -140.532 1.00 39.78 422 ASN A O 1
ATOM 3311 N N . GLY A 1 423 ? 38.096 5.011 -142.615 1.00 36.06 423 GLY A N 1
ATOM 3312 C CA . GLY A 1 423 ? 37.936 6.451 -142.763 1.00 36.06 423 GLY A CA 1
ATOM 3313 C C . GLY A 1 423 ? 36.688 6.759 -143.603 1.00 36.06 423 GLY A C 1
ATOM 3314 O O . GLY A 1 423 ? 36.336 5.979 -144.483 1.00 36.06 423 GLY A O 1
ATOM 3315 N N . ARG A 1 424 ? 36.108 7.950 -143.376 1.00 35.28 424 ARG A N 1
ATOM 3316 C CA . ARG A 1 424 ? 35.133 8.686 -144.222 1.00 35.28 424 ARG A CA 1
ATOM 3317 C C . ARG A 1 424 ? 33.668 8.196 -144.267 1.00 35.28 424 ARG A C 1
ATOM 3319 O O . ARG A 1 424 ? 33.344 7.309 -145.041 1.00 35.28 424 ARG A O 1
ATOM 3326 N N . LYS A 1 425 ? 32.763 8.946 -143.604 1.00 35.84 425 LYS A N 1
ATOM 3327 C CA . LYS A 1 425 ? 31.868 10.006 -144.166 1.00 35.84 425 LYS A CA 1
ATOM 3328 C C . LYS A 1 425 ? 30.452 10.060 -143.530 1.00 35.84 425 LYS A C 1
ATOM 3330 O O . LYS A 1 425 ? 29.712 9.093 -143.576 1.00 35.84 425 LYS A O 1
ATOM 3335 N N . THR A 1 426 ? 30.125 11.263 -143.032 1.00 33.75 426 THR A N 1
ATOM 3336 C CA . THR A 1 426 ? 28.868 12.058 -143.124 1.00 33.75 426 THR A CA 1
ATOM 3337 C C . THR A 1 426 ? 27.481 11.468 -142.811 1.00 33.75 426 THR A C 1
ATOM 3339 O O . THR A 1 426 ? 26.970 10.669 -143.582 1.00 33.75 426 THR A O 1
ATOM 3342 N N . GLY A 1 427 ? 26.808 12.113 -141.841 1.00 30.73 427 GLY A N 1
ATOM 3343 C CA . GLY A 1 427 ? 25.473 12.728 -141.992 1.00 30.73 427 GLY A CA 1
ATOM 3344 C C . GLY A 1 427 ? 24.231 11.849 -141.787 1.00 30.73 427 GLY A C 1
ATOM 3345 O O . GLY A 1 427 ? 23.955 10.983 -142.605 1.00 30.73 427 GLY A O 1
ATOM 3346 N N . GLY A 1 428 ? 23.416 12.167 -140.773 1.00 31.64 428 GLY A N 1
ATOM 3347 C CA . GLY A 1 428 ? 22.040 11.662 -140.633 1.00 31.64 428 GLY A CA 1
ATOM 3348 C C . GLY A 1 428 ? 21.636 11.324 -139.194 1.00 31.64 428 GLY A C 1
ATOM 3349 O O . GLY A 1 428 ? 22.428 10.778 -138.441 1.00 31.64 428 GLY A O 1
ATOM 3350 N N . ASN A 1 429 ? 20.409 11.694 -138.830 1.00 35.81 429 ASN A N 1
ATOM 3351 C CA . ASN A 1 429 ? 19.803 11.673 -137.493 1.00 35.81 429 ASN A CA 1
ATOM 3352 C C . ASN A 1 429 ? 19.491 10.280 -136.898 1.00 35.81 429 ASN A C 1
ATOM 3354 O O . ASN A 1 429 ? 19.324 9.308 -137.624 1.00 35.81 429 ASN A O 1
ATOM 3358 N N . HIS A 1 430 ? 19.218 10.326 -135.586 1.00 34.38 430 HIS A N 1
ATOM 3359 C CA . HIS A 1 430 ? 18.447 9.406 -134.732 1.00 34.38 430 HIS A CA 1
ATOM 3360 C C . HIS A 1 430 ? 19.089 8.088 -134.256 1.00 34.38 430 HIS A C 1
ATOM 3362 O O . HIS A 1 430 ? 19.425 7.197 -135.024 1.00 34.38 430 HIS A O 1
ATOM 3368 N N . GLU A 1 431 ? 19.191 8.003 -132.922 1.00 37.22 431 GLU A N 1
ATOM 3369 C CA . GLU A 1 431 ? 18.840 6.853 -132.076 1.00 37.22 431 GLU A CA 1
ATOM 3370 C C . GLU A 1 431 ? 18.841 5.469 -132.735 1.00 37.22 431 GLU A C 1
ATOM 3372 O O . GLU A 1 431 ? 17.916 5.154 -133.471 1.00 37.22 431 GLU A O 1
ATOM 3377 N N . THR A 1 432 ? 19.813 4.618 -132.366 1.00 40.41 432 THR A N 1
ATOM 3378 C CA . THR A 1 432 ? 19.657 3.205 -131.919 1.00 40.41 432 THR A CA 1
ATOM 3379 C C . THR A 1 432 ? 20.917 2.366 -132.180 1.00 40.41 432 THR A C 1
ATOM 3381 O O . THR A 1 432 ? 20.946 1.555 -133.091 1.00 40.41 432 THR A O 1
ATOM 3384 N N . VAL A 1 433 ? 21.956 2.468 -131.336 1.00 42.88 433 VAL A N 1
ATOM 3385 C CA . VAL A 1 433 ? 22.936 1.362 -131.146 1.00 42.88 433 VAL A CA 1
ATOM 3386 C C . VAL A 1 433 ? 23.464 1.328 -129.696 1.00 42.88 433 VAL A C 1
ATOM 3388 O O . VAL A 1 433 ? 24.619 1.017 -129.435 1.00 42.88 433 VAL A O 1
ATOM 3391 N N . SER A 1 434 ? 22.613 1.664 -128.718 1.00 46.62 434 SER A N 1
ATOM 3392 C CA . SER A 1 434 ? 22.905 1.472 -127.282 1.00 46.62 434 SER A CA 1
ATOM 3393 C C . SER A 1 434 ? 22.397 0.123 -126.742 1.00 46.62 434 SER A C 1
ATOM 3395 O O . SER A 1 434 ? 22.529 -0.138 -125.553 1.00 46.62 434 SER A O 1
ATOM 3397 N N . ASN A 1 435 ? 21.848 -0.753 -127.594 1.00 47.81 435 ASN A N 1
ATOM 3398 C CA . ASN A 1 435 ? 21.165 -1.989 -127.179 1.00 47.81 435 ASN A CA 1
ATOM 3399 C C . ASN A 1 435 ? 21.680 -3.262 -127.885 1.00 47.81 435 ASN A C 1
ATOM 3401 O O . ASN A 1 435 ? 20.911 -4.183 -128.127 1.00 47.81 435 ASN A O 1
ATOM 3405 N N . ILE A 1 436 ? 22.974 -3.338 -128.227 1.00 49.16 436 ILE A N 1
ATOM 3406 C CA . ILE A 1 436 ? 23.589 -4.576 -128.770 1.00 49.16 436 ILE A CA 1
ATOM 3407 C C . ILE A 1 436 ? 24.810 -5.052 -127.946 1.00 49.16 436 ILE A C 1
ATOM 3409 O O . ILE A 1 436 ? 25.345 -6.127 -128.190 1.00 49.16 436 ILE A O 1
ATOM 3413 N N . TYR A 1 437 ? 25.208 -4.337 -126.885 1.00 44.69 437 TYR A N 1
ATOM 3414 C CA . TYR A 1 437 ? 26.361 -4.720 -126.044 1.00 44.69 437 TYR A CA 1
ATOM 3415 C C . TYR A 1 437 ? 26.017 -5.181 -124.619 1.00 44.69 437 TYR A C 1
ATOM 3417 O O . TYR A 1 437 ? 26.914 -5.369 -123.806 1.00 44.69 437 TYR A O 1
ATOM 3425 N N . THR A 1 438 ? 24.745 -5.445 -124.321 1.00 46.81 438 THR A N 1
ATOM 3426 C CA . THR A 1 438 ? 24.276 -5.824 -122.971 1.00 46.81 438 THR A CA 1
ATOM 3427 C C . THR A 1 438 ? 23.525 -7.158 -122.917 1.00 46.81 438 THR A C 1
ATOM 3429 O O . THR A 1 438 ? 22.812 -7.427 -121.956 1.00 46.81 438 THR A O 1
ATOM 3432 N N . GLU A 1 439 ? 23.731 -8.044 -123.899 1.00 45.81 439 GLU A N 1
ATOM 3433 C CA . GLU A 1 439 ? 23.113 -9.385 -123.902 1.00 45.81 439 GLU A CA 1
ATOM 3434 C C . GLU A 1 439 ? 24.041 -10.540 -124.334 1.00 45.81 439 GLU A C 1
ATOM 3436 O O . GLU A 1 439 ? 23.590 -11.665 -124.535 1.00 45.81 439 GLU A O 1
ATOM 3441 N N . GLN A 1 440 ? 25.364 -10.313 -124.386 1.00 48.09 440 GLN A N 1
ATOM 3442 C CA . GLN A 1 440 ? 26.373 -11.381 -124.550 1.00 48.09 440 GLN A CA 1
ATOM 3443 C C . GLN A 1 440 ? 27.404 -11.494 -123.406 1.00 48.09 440 GLN A C 1
ATOM 3445 O O . GLN A 1 440 ? 28.170 -12.454 -123.383 1.00 48.09 440 GLN A O 1
ATOM 3450 N N . GLU A 1 441 ? 27.375 -10.621 -122.389 1.00 47.59 441 GLU A N 1
ATOM 3451 C CA . GLU A 1 441 ? 28.190 -10.783 -121.162 1.00 47.59 441 GLU A CA 1
ATOM 3452 C C . GLU A 1 441 ? 27.571 -11.742 -120.124 1.00 47.59 441 GLU A C 1
ATOM 3454 O O . GLU A 1 441 ? 28.251 -12.194 -119.203 1.00 47.59 441 GLU A O 1
ATOM 3459 N N . ASN A 1 442 ? 26.310 -12.151 -120.297 1.00 47.69 442 ASN A N 1
ATOM 3460 C CA . ASN A 1 442 ? 25.574 -12.930 -119.293 1.00 47.69 442 ASN A CA 1
ATOM 3461 C C . ASN A 1 442 ? 25.557 -14.460 -119.500 1.00 47.69 442 ASN A C 1
ATOM 3463 O O . ASN A 1 442 ? 24.891 -15.161 -118.734 1.00 47.69 442 ASN A O 1
ATOM 3467 N N . SER A 1 443 ? 26.325 -15.017 -120.449 1.00 42.38 443 SER A N 1
ATOM 3468 C CA . SER A 1 443 ? 26.477 -16.483 -120.593 1.00 42.38 443 SER A CA 1
ATOM 3469 C C . SER A 1 443 ? 27.846 -17.047 -120.173 1.00 42.38 443 SER A C 1
ATOM 3471 O O . SER A 1 443 ? 27.986 -18.263 -120.067 1.00 42.38 443 SER A O 1
ATOM 3473 N N . MET A 1 444 ? 28.821 -16.203 -119.796 1.00 46.31 444 MET A N 1
ATOM 3474 C CA . MET A 1 444 ? 30.162 -16.634 -119.345 1.00 46.31 444 MET A CA 1
ATOM 3475 C C . MET A 1 444 ? 30.441 -16.407 -117.841 1.00 46.31 444 MET A C 1
ATOM 3477 O O . MET A 1 444 ? 31.572 -16.556 -117.392 1.00 46.31 444 MET A O 1
ATOM 3481 N N . GLN A 1 445 ? 29.419 -16.085 -117.035 1.00 53.94 445 GLN A N 1
ATOM 3482 C CA . GLN A 1 445 ? 29.524 -15.931 -115.567 1.00 53.94 445 GLN A CA 1
ATOM 3483 C C . GLN A 1 445 ? 28.779 -17.013 -114.755 1.00 53.94 445 GLN A C 1
ATOM 3485 O O . GLN A 1 445 ? 28.701 -16.934 -113.527 1.00 53.94 445 GLN A O 1
ATOM 3490 N N . ARG A 1 446 ? 28.264 -18.071 -115.401 1.00 46.44 446 ARG A N 1
ATOM 3491 C CA . ARG A 1 446 ? 27.566 -19.182 -114.715 1.00 46.44 446 ARG A CA 1
ATOM 3492 C C . ARG A 1 446 ? 28.396 -20.455 -114.511 1.00 46.44 446 ARG A C 1
ATOM 3494 O O . ARG A 1 446 ? 27.892 -21.387 -113.899 1.00 46.44 446 ARG A O 1
ATOM 3501 N N . GLN A 1 447 ? 29.669 -20.487 -114.916 1.00 47.72 447 GLN A N 1
ATOM 3502 C CA . GLN A 1 447 ? 30.520 -21.684 -114.776 1.00 47.72 447 GLN A CA 1
ATOM 3503 C C . GLN A 1 447 ? 31.639 -21.588 -113.719 1.00 47.72 447 GLN A C 1
ATOM 3505 O O . GLN A 1 447 ? 32.393 -22.540 -113.557 1.00 47.72 447 GLN A O 1
ATOM 3510 N N . TYR A 1 448 ? 31.712 -20.500 -112.939 1.00 37.44 448 TYR A N 1
ATOM 3511 C CA . TYR A 1 448 ? 32.726 -20.328 -111.879 1.00 37.44 448 TYR A CA 1
ATOM 3512 C C . TYR A 1 448 ? 32.165 -20.210 -110.450 1.00 37.44 448 TYR A C 1
ATOM 3514 O O . TYR A 1 448 ? 32.908 -19.936 -109.516 1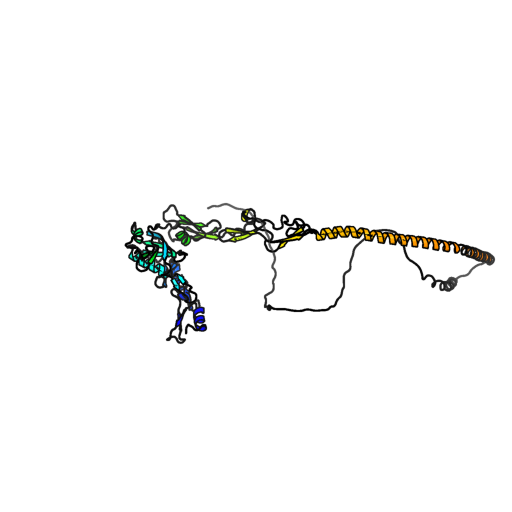.00 37.44 448 TYR A O 1
ATOM 3522 N N . ARG A 1 449 ? 30.863 -20.460 -110.239 1.00 39.91 449 ARG A N 1
ATOM 3523 C CA . ARG A 1 449 ? 30.210 -20.331 -108.919 1.00 39.91 449 ARG A CA 1
ATOM 3524 C C . ARG A 1 449 ? 29.990 -21.662 -108.178 1.00 39.91 449 ARG A C 1
ATOM 3526 O O . ARG A 1 449 ? 29.104 -21.751 -107.337 1.00 39.91 449 ARG A O 1
ATOM 3533 N N . GLN A 1 450 ? 30.779 -22.698 -108.479 1.00 39.72 450 GLN A N 1
ATOM 3534 C CA . GLN A 1 450 ? 30.607 -24.030 -107.872 1.00 39.72 450 GLN A CA 1
ATOM 3535 C C . GLN A 1 450 ? 31.894 -24.681 -107.333 1.00 39.72 450 GLN A C 1
ATOM 3537 O O . GLN A 1 450 ? 31.879 -25.872 -107.031 1.00 39.72 450 GLN A O 1
ATOM 3542 N N . LYS A 1 451 ? 33.001 -23.936 -107.171 1.00 37.22 451 LYS A N 1
ATOM 3543 C CA . LYS A 1 451 ? 34.280 -24.526 -106.725 1.00 37.22 451 LYS A CA 1
ATOM 3544 C C . LYS A 1 451 ? 35.020 -23.837 -105.572 1.00 37.22 451 LYS A C 1
ATOM 3546 O O . LYS A 1 451 ? 36.104 -24.295 -105.243 1.00 37.22 451 LYS A O 1
ATOM 3551 N N . ASP A 1 452 ? 34.402 -22.871 -104.890 1.00 35.50 452 ASP A N 1
ATOM 3552 C CA . ASP A 1 452 ? 34.963 -22.236 -103.680 1.00 35.50 452 ASP A CA 1
ATOM 3553 C C . ASP A 1 452 ? 34.138 -22.561 -102.423 1.00 35.50 452 ASP A C 1
ATOM 3555 O O . ASP A 1 452 ? 33.760 -21.706 -101.628 1.00 35.50 452 ASP A O 1
ATOM 3559 N N . SER A 1 453 ? 33.843 -23.850 -102.245 1.00 35.41 453 SER A N 1
ATOM 3560 C CA . SER A 1 453 ? 33.410 -24.420 -100.968 1.00 35.41 453 SER A CA 1
ATOM 3561 C C . SER A 1 453 ? 34.483 -25.389 -100.501 1.00 35.41 453 SER A C 1
ATOM 3563 O O . SER A 1 453 ? 34.462 -26.571 -100.845 1.00 35.41 453 SER A O 1
ATOM 3565 N N . LYS A 1 454 ? 35.461 -24.850 -99.771 1.00 30.20 454 LYS A N 1
ATOM 3566 C CA . LYS A 1 454 ? 36.110 -25.452 -98.598 1.00 30.20 454 LYS A CA 1
ATOM 3567 C C . LYS A 1 454 ? 37.335 -24.614 -98.236 1.00 30.20 454 LYS A C 1
ATOM 3569 O O . LYS A 1 454 ? 38.216 -24.424 -99.067 1.00 30.20 454 LYS A O 1
ATOM 3574 N N . THR A 1 455 ? 37.426 -24.297 -96.941 1.00 30.20 455 THR A N 1
ATOM 3575 C CA . THR A 1 455 ? 38.660 -24.058 -96.163 1.00 30.20 455 THR A CA 1
ATOM 3576 C C . THR A 1 455 ? 38.937 -22.598 -95.733 1.00 30.20 455 THR A C 1
ATOM 3578 O O . THR A 1 455 ? 39.630 -21.854 -96.410 1.00 30.20 455 THR A O 1
ATOM 3581 N N . ILE A 1 456 ? 38.471 -22.302 -94.504 1.00 30.08 456 ILE A N 1
ATOM 3582 C CA . ILE A 1 456 ? 39.122 -21.526 -93.418 1.00 30.08 456 ILE A CA 1
ATOM 3583 C C . ILE A 1 456 ? 38.963 -19.985 -93.374 1.00 30.08 456 ILE A C 1
ATOM 3585 O O . ILE A 1 456 ? 39.509 -19.235 -94.173 1.00 30.08 456 ILE A O 1
ATOM 3589 N N . CYS A 1 457 ? 38.311 -19.544 -92.289 1.00 25.95 457 CYS A N 1
ATOM 3590 C CA . CYS A 1 457 ? 38.478 -18.271 -91.566 1.00 25.95 457 CYS A CA 1
ATOM 3591 C C . CYS A 1 457 ? 39.227 -18.557 -90.236 1.00 25.95 457 CYS A C 1
ATOM 3593 O O . CYS A 1 457 ? 39.265 -19.725 -89.842 1.00 25.95 457 CYS A O 1
ATOM 3595 N N . PRO A 1 458 ? 39.601 -17.568 -89.394 1.00 40.62 458 PRO A N 1
ATOM 3596 C CA . PRO A 1 458 ? 40.016 -16.172 -89.627 1.00 40.62 458 PRO A CA 1
ATOM 3597 C C . PRO A 1 458 ? 41.255 -15.780 -88.772 1.00 40.62 458 PRO A C 1
ATOM 3599 O O . PRO A 1 458 ? 41.639 -16.500 -87.857 1.00 40.62 458 PRO A O 1
ATOM 3602 N N . THR A 1 459 ? 41.787 -14.566 -88.943 1.00 29.50 459 THR A N 1
ATOM 3603 C CA . THR A 1 459 ? 42.330 -13.806 -87.798 1.00 29.50 459 THR A CA 1
ATOM 3604 C C . THR A 1 459 ? 42.189 -12.306 -88.030 1.00 29.50 459 THR A C 1
ATOM 3606 O O . THR A 1 459 ? 42.786 -11.739 -88.939 1.00 29.50 459 THR A O 1
ATOM 3609 N N . ASN A 1 460 ? 41.390 -11.679 -87.167 1.00 28.06 460 ASN A N 1
ATOM 3610 C CA . ASN A 1 460 ? 41.338 -10.239 -86.960 1.00 28.06 460 ASN A CA 1
ATOM 3611 C C . ASN A 1 460 ? 42.360 -9.851 -85.887 1.00 28.06 460 ASN A C 1
ATOM 3613 O O . ASN A 1 460 ? 42.444 -10.503 -84.846 1.00 28.06 460 ASN A O 1
ATOM 3617 N N . LEU A 1 461 ? 43.044 -8.730 -86.100 1.00 25.27 461 LEU A N 1
ATOM 3618 C CA . LEU A 1 461 ? 43.609 -7.910 -85.037 1.00 25.27 461 LEU A CA 1
ATOM 3619 C C . LEU A 1 461 ? 43.349 -6.447 -85.407 1.00 25.27 461 LEU A C 1
ATOM 3621 O O . LEU A 1 461 ? 43.886 -5.987 -86.407 1.00 25.27 461 LEU A O 1
ATOM 3625 N N . GLN A 1 462 ? 42.518 -5.752 -84.627 1.00 25.91 462 GLN A N 1
ATOM 3626 C CA . GLN A 1 462 ? 42.819 -4.447 -84.017 1.00 25.91 462 GLN A CA 1
ATOM 3627 C C . GLN A 1 462 ? 41.557 -3.782 -83.432 1.00 25.91 462 GLN A C 1
ATOM 3629 O O . GLN A 1 462 ? 40.588 -3.496 -84.124 1.00 25.91 462 GLN A O 1
ATOM 3634 N N . VAL A 1 463 ? 41.614 -3.611 -82.108 1.00 26.38 463 VAL A N 1
ATOM 3635 C CA . VAL A 1 463 ? 41.309 -2.421 -81.287 1.00 26.38 463 VAL A CA 1
ATOM 3636 C C . VAL A 1 463 ? 40.516 -1.272 -81.935 1.00 26.38 463 VAL A C 1
ATOM 3638 O O . VAL A 1 463 ? 41.014 -0.671 -82.879 1.00 26.38 463 VAL A O 1
ATOM 3641 N N . TYR A 1 464 ? 39.381 -0.889 -81.318 1.00 24.41 464 TYR A N 1
ATOM 3642 C CA . TYR A 1 464 ? 39.059 0.459 -80.768 1.00 24.41 464 TYR A CA 1
ATOM 3643 C C . TYR A 1 464 ? 37.660 0.465 -80.070 1.00 24.41 464 TYR A C 1
ATOM 3645 O O . TYR A 1 464 ? 37.056 -0.607 -80.010 1.00 24.41 464 TYR A O 1
ATOM 3653 N N . PRO A 1 465 ? 37.190 1.545 -79.390 1.00 31.70 465 PRO A N 1
ATOM 3654 C CA . PRO A 1 465 ? 36.627 1.469 -78.040 1.00 31.70 465 PRO A CA 1
ATOM 3655 C C . PRO A 1 465 ? 35.104 1.725 -77.934 1.00 31.70 465 PRO A C 1
ATOM 3657 O O . PRO A 1 465 ? 34.436 2.054 -78.907 1.00 31.70 465 PRO A O 1
ATOM 3660 N N . GLN A 1 466 ? 34.627 1.553 -76.692 1.00 27.91 466 GLN A N 1
ATOM 3661 C CA . GLN A 1 466 ? 33.410 2.051 -76.020 1.00 27.91 466 GLN A CA 1
ATOM 3662 C C . GLN A 1 466 ? 32.506 3.050 -76.763 1.00 27.91 466 GLN A C 1
ATOM 3664 O O . GLN A 1 466 ? 32.971 4.125 -77.119 1.00 27.91 466 GLN A O 1
ATOM 3669 N N . ASP A 1 467 ? 31.197 2.748 -76.804 1.00 26.55 467 ASP A N 1
ATOM 3670 C CA . ASP A 1 467 ? 30.168 3.657 -76.274 1.00 26.55 467 ASP A CA 1
ATOM 3671 C C . ASP A 1 467 ? 28.754 3.030 -76.153 1.00 26.55 467 ASP A C 1
ATOM 3673 O O . ASP A 1 467 ? 28.297 2.266 -77.000 1.00 26.55 467 ASP A O 1
ATOM 3677 N N . TYR A 1 468 ? 28.081 3.437 -75.069 1.00 26.80 468 TYR A N 1
ATOM 3678 C CA . TYR A 1 468 ? 26.638 3.643 -74.837 1.00 26.80 468 TYR A CA 1
ATOM 3679 C C . TYR A 1 468 ? 25.569 2.515 -74.873 1.00 26.80 468 TYR A C 1
ATOM 3681 O O . TYR A 1 468 ? 25.057 2.075 -75.895 1.00 26.80 468 TYR A O 1
ATOM 3689 N N . ILE A 1 469 ? 25.131 2.198 -73.644 1.00 26.69 469 ILE A N 1
ATOM 3690 C CA . ILE A 1 469 ? 23.780 1.958 -73.081 1.00 26.69 469 ILE A CA 1
ATOM 3691 C C . ILE A 1 469 ? 22.553 2.070 -74.032 1.00 26.69 469 ILE A C 1
ATOM 3693 O O . ILE A 1 469 ? 22.252 3.160 -74.507 1.00 26.69 469 ILE A O 1
ATOM 3697 N N . GLN A 1 470 ? 21.714 1.018 -74.122 1.00 27.80 470 GLN A N 1
ATOM 3698 C CA . GLN A 1 470 ? 20.336 0.958 -73.556 1.00 27.80 470 GLN A CA 1
ATOM 3699 C C . GLN A 1 470 ? 19.446 -0.197 -74.081 1.00 27.80 470 GLN A C 1
ATOM 3701 O O . GLN A 1 470 ? 19.296 -0.395 -75.277 1.00 27.80 470 GLN A O 1
ATOM 3706 N N . ARG A 1 471 ? 18.723 -0.799 -73.112 1.00 26.02 471 ARG A N 1
ATOM 3707 C CA . ARG A 1 471 ? 17.372 -1.421 -73.154 1.00 26.02 471 ARG A CA 1
ATOM 3708 C C . ARG A 1 471 ? 17.139 -2.748 -73.901 1.00 26.02 471 ARG A C 1
ATOM 3710 O O . ARG A 1 471 ? 17.177 -2.799 -75.118 1.00 26.02 471 ARG A O 1
ATOM 3717 N N . ALA A 1 472 ? 16.659 -3.744 -73.143 1.00 26.89 472 ALA A N 1
ATOM 3718 C CA . ALA A 1 472 ? 15.337 -4.407 -73.269 1.00 26.89 472 ALA A CA 1
ATOM 3719 C C . ALA A 1 472 ? 15.321 -5.637 -72.329 1.00 26.89 472 ALA A C 1
ATOM 3721 O O . ALA A 1 472 ? 16.177 -6.504 -72.426 1.00 26.89 472 ALA A O 1
ATOM 3722 N N . HIS A 1 473 ? 14.549 -5.660 -71.240 1.00 25.20 473 HIS A N 1
ATOM 3723 C CA . HIS A 1 473 ? 13.165 -6.151 -71.156 1.00 25.20 473 HIS A CA 1
ATOM 3724 C C . HIS A 1 473 ? 12.846 -7.466 -71.905 1.00 25.20 473 HIS A C 1
ATOM 3726 O O . HIS A 1 473 ? 12.525 -7.460 -73.085 1.00 25.20 473 HIS A O 1
ATOM 3732 N N . ALA A 1 474 ? 12.730 -8.524 -71.091 1.00 28.38 474 ALA A N 1
ATOM 3733 C CA . ALA A 1 474 ? 11.504 -9.302 -70.860 1.00 28.38 474 ALA A CA 1
ATOM 3734 C C . ALA A 1 474 ? 11.273 -10.646 -71.590 1.00 28.38 474 ALA A C 1
ATOM 3736 O O . ALA A 1 474 ? 11.317 -10.744 -72.810 1.00 28.38 474 ALA A O 1
ATOM 3737 N N . LYS A 1 475 ? 10.787 -11.583 -70.749 1.00 27.17 475 LYS A N 1
ATOM 3738 C CA . LYS A 1 475 ? 10.059 -12.850 -70.989 1.00 27.17 475 LYS A CA 1
ATOM 3739 C C . LYS A 1 475 ? 10.939 -14.051 -71.368 1.00 27.17 475 LYS A C 1
ATOM 3741 O O . LYS A 1 475 ? 11.723 -13.971 -72.292 1.00 27.17 475 LYS A O 1
ATOM 3746 N N . GLY A 1 476 ? 10.842 -15.212 -70.722 1.00 24.89 476 GLY A N 1
ATOM 3747 C CA . GLY A 1 476 ? 9.869 -15.726 -69.755 1.00 24.89 476 GLY A CA 1
ATOM 3748 C C . GLY A 1 476 ? 9.613 -17.218 -70.019 1.00 24.89 476 GLY A C 1
ATOM 3749 O O . GLY A 1 476 ? 9.816 -17.669 -71.140 1.00 24.89 476 GLY A O 1
ATOM 3750 N N . ASN A 1 477 ? 9.086 -17.906 -68.999 1.00 25.75 477 ASN A N 1
ATOM 3751 C CA . ASN A 1 477 ? 8.521 -19.270 -68.962 1.00 25.75 477 ASN A CA 1
ATOM 3752 C C . ASN A 1 477 ? 9.488 -20.449 -68.747 1.00 25.75 477 ASN A C 1
ATOM 3754 O O . ASN A 1 477 ? 10.418 -20.657 -69.511 1.00 25.75 477 ASN A O 1
ATOM 3758 N N . MET A 1 478 ? 9.396 -21.098 -67.570 1.00 26.45 478 MET A N 1
ATOM 3759 C CA . MET A 1 478 ? 8.472 -22.200 -67.168 1.00 26.45 478 MET A CA 1
ATOM 3760 C C . MET A 1 478 ? 8.977 -23.537 -67.723 1.00 26.45 478 MET A C 1
ATOM 3762 O O . MET A 1 478 ? 9.237 -23.632 -68.910 1.00 26.45 478 MET A O 1
ATOM 3766 N N . GLY A 1 479 ? 9.097 -24.631 -66.978 1.00 24.77 479 GLY A N 1
ATOM 3767 C CA . GLY A 1 479 ? 8.679 -25.004 -65.628 1.00 24.77 479 GLY A CA 1
ATOM 3768 C C . GLY A 1 479 ? 8.603 -26.543 -65.575 1.00 24.77 479 GLY A C 1
ATOM 3769 O O . GLY A 1 479 ? 8.819 -27.186 -66.599 1.00 24.77 479 GLY A O 1
ATOM 3770 N N . ILE A 1 480 ? 8.165 -27.083 -64.425 1.00 27.58 480 ILE A N 1
ATOM 3771 C CA . ILE A 1 480 ? 7.697 -28.474 -64.188 1.00 27.58 480 ILE A CA 1
ATOM 3772 C C . ILE A 1 480 ? 8.842 -29.473 -63.908 1.00 27.58 480 ILE A C 1
ATOM 3774 O O . ILE A 1 480 ? 9.807 -29.516 -64.652 1.00 27.58 480 ILE A O 1
ATOM 3778 N N . SER A 1 481 ? 8.821 -30.395 -62.940 1.00 24.61 481 SER A N 1
ATOM 3779 C CA . SER A 1 481 ? 8.061 -30.740 -61.715 1.00 24.61 481 SER A CA 1
ATOM 3780 C C . SER A 1 481 ? 8.522 -32.174 -61.377 1.00 24.61 481 SER A C 1
ATOM 3782 O O . SER A 1 481 ? 8.721 -32.936 -62.318 1.00 24.61 481 SER A O 1
ATOM 3784 N N . TYR A 1 482 ? 8.649 -32.561 -60.099 1.00 24.62 482 TYR A N 1
ATOM 3785 C CA . TYR A 1 482 ? 7.912 -33.687 -59.475 1.00 24.62 482 TYR A CA 1
ATOM 3786 C C . TYR A 1 482 ? 8.531 -34.145 -58.134 1.00 24.62 482 TYR A C 1
ATOM 3788 O O . TYR A 1 482 ? 9.657 -34.619 -58.108 1.00 24.62 482 TYR A O 1
ATOM 3796 N N . GLN A 1 483 ? 7.699 -34.031 -57.078 1.00 25.73 483 GLN A N 1
ATOM 3797 C CA . GLN A 1 483 ? 7.357 -35.002 -56.006 1.00 25.73 483 GLN A CA 1
ATOM 3798 C C . GLN A 1 483 ? 8.473 -35.661 -55.154 1.00 25.73 483 GLN A C 1
ATOM 3800 O O . GLN A 1 483 ? 9.516 -36.028 -55.657 1.00 25.73 483 GLN A O 1
ATOM 3805 N N . ARG A 1 484 ? 8.307 -35.945 -53.849 1.00 24.17 484 ARG A N 1
ATOM 3806 C CA . ARG A 1 484 ? 7.105 -36.183 -53.024 1.00 24.17 484 ARG A CA 1
ATOM 3807 C C . ARG A 1 484 ? 7.451 -36.086 -51.518 1.00 24.17 484 ARG A C 1
ATOM 3809 O O . ARG A 1 484 ? 8.571 -36.358 -51.110 1.00 24.17 484 ARG A O 1
ATOM 3816 N N . SER A 1 485 ? 6.424 -35.724 -50.756 1.00 24.14 485 SER A N 1
ATOM 3817 C CA . SER A 1 485 ? 6.174 -35.643 -49.295 1.00 24.14 485 SER A CA 1
ATOM 3818 C C . SER A 1 485 ? 6.259 -37.034 -48.573 1.00 24.14 485 SER A C 1
ATOM 3820 O O . SER A 1 485 ? 6.555 -37.981 -49.304 1.00 24.14 485 SER A O 1
ATOM 3822 N N . PRO A 1 486 ? 5.915 -37.266 -47.260 1.00 38.97 486 PRO A N 1
ATOM 3823 C CA . PRO A 1 486 ? 5.031 -36.449 -46.391 1.00 38.97 486 PRO A CA 1
ATOM 3824 C C . PRO A 1 486 ? 5.162 -36.502 -44.823 1.00 38.97 486 PRO A C 1
ATOM 3826 O O . PRO A 1 486 ? 5.898 -37.302 -44.259 1.00 38.97 486 PRO A O 1
ATOM 3829 N N . SER A 1 487 ? 4.294 -35.690 -44.176 1.00 27.70 487 SER A N 1
ATOM 3830 C CA . SER A 1 487 ? 3.596 -35.859 -42.864 1.00 27.70 487 SER A CA 1
ATOM 3831 C C . SER A 1 487 ? 4.390 -35.598 -41.561 1.00 27.70 487 SER A C 1
ATOM 3833 O O . SER A 1 487 ? 5.524 -36.030 -41.450 1.00 27.70 487 SER A O 1
ATOM 3835 N N . ILE A 1 488 ? 3.902 -34.913 -40.506 1.00 27.39 488 ILE A N 1
ATOM 3836 C CA . ILE A 1 488 ? 2.574 -34.814 -39.831 1.00 27.39 488 ILE A CA 1
ATOM 3837 C C . ILE A 1 488 ? 2.521 -33.427 -39.101 1.00 27.39 488 ILE A C 1
ATOM 3839 O O . ILE A 1 488 ? 3.475 -33.108 -38.403 1.00 27.39 488 ILE A O 1
ATOM 3843 N N . MET A 1 489 ? 1.656 -32.437 -39.415 1.00 23.88 489 MET A N 1
ATOM 3844 C CA . MET A 1 489 ? 0.269 -32.135 -38.943 1.00 23.88 489 MET A CA 1
ATOM 3845 C C . MET A 1 489 ? 0.075 -32.166 -37.407 1.00 23.88 489 MET A C 1
ATOM 3847 O O . MET A 1 489 ? 0.363 -33.171 -36.789 1.00 23.88 489 MET A O 1
ATOM 3851 N N . THR A 1 490 ? -0.352 -31.112 -36.700 1.00 25.73 490 THR A N 1
ATOM 3852 C CA . THR A 1 490 ? -1.690 -30.459 -36.666 1.00 25.73 490 THR A CA 1
ATOM 3853 C C . THR A 1 490 ? -1.645 -29.300 -35.632 1.00 25.73 490 THR A C 1
ATOM 3855 O O . THR A 1 490 ? -0.834 -29.395 -34.721 1.00 25.73 490 THR A O 1
ATOM 3858 N N . PHE A 1 491 ? -2.479 -28.254 -35.530 1.00 23.64 491 PHE A N 1
ATOM 3859 C CA . PHE A 1 491 ? -3.507 -27.543 -36.313 1.00 23.64 491 PHE A CA 1
ATOM 3860 C C . PHE A 1 491 ? -3.894 -26.306 -35.460 1.00 23.64 491 PHE A C 1
ATOM 3862 O O . PHE A 1 491 ? -4.082 -26.472 -34.259 1.00 23.64 491 PHE A O 1
ATOM 3869 N N . SER A 1 492 ? -4.127 -25.139 -36.077 1.00 21.34 492 SER A N 1
ATOM 3870 C CA . SER A 1 492 ? -4.987 -24.062 -35.537 1.00 21.34 492 SER A CA 1
ATOM 3871 C C . SER A 1 492 ? -5.632 -23.289 -36.700 1.00 21.34 492 SER A C 1
ATOM 3873 O O . SER A 1 492 ? -4.927 -22.750 -37.549 1.00 21.34 492 SER A O 1
ATOM 3875 N N . ILE A 1 493 ? -6.967 -23.247 -36.749 1.00 28.48 493 ILE A N 1
ATOM 3876 C CA . ILE A 1 493 ? -7.869 -22.533 -37.688 1.00 28.48 493 ILE A CA 1
ATOM 3877 C C . ILE A 1 493 ? -9.174 -22.257 -36.885 1.00 28.48 493 ILE A C 1
ATOM 3879 O O . ILE A 1 493 ? -9.472 -23.103 -36.039 1.00 28.48 493 ILE A O 1
ATOM 3883 N N . PRO A 1 494 ? -10.041 -21.239 -37.146 1.00 37.22 494 PRO A N 1
ATOM 3884 C CA . PRO A 1 494 ? -9.897 -19.951 -37.858 1.00 37.22 494 PRO A CA 1
ATOM 3885 C C . PRO A 1 494 ? -10.535 -18.699 -37.174 1.00 37.22 494 PRO A C 1
ATOM 3887 O O . PRO A 1 494 ? -11.406 -18.791 -36.320 1.00 37.22 494 PRO A O 1
ATOM 3890 N N . MET A 1 495 ? -10.144 -17.528 -37.708 1.00 26.25 495 MET A N 1
ATOM 3891 C CA . MET A 1 495 ? -10.906 -16.314 -38.114 1.00 26.25 495 MET A CA 1
ATOM 3892 C C . MET A 1 495 ? -12.232 -15.879 -37.447 1.00 26.25 495 MET A C 1
ATOM 3894 O O . MET A 1 495 ? -13.198 -16.633 -37.470 1.00 26.25 495 MET A O 1
ATOM 3898 N N . ARG A 1 496 ? -12.387 -14.547 -37.239 1.00 25.89 496 ARG A N 1
ATOM 3899 C CA . ARG A 1 496 ? -13.079 -13.621 -38.190 1.00 25.89 496 ARG A CA 1
ATOM 3900 C C . ARG A 1 496 ? -13.050 -12.121 -37.809 1.00 25.89 496 ARG A C 1
ATOM 3902 O O . ARG A 1 496 ? -13.343 -11.789 -36.674 1.00 25.89 496 ARG A O 1
ATOM 3909 N N . SER A 1 497 ? -12.818 -11.288 -38.849 1.00 26.80 497 SER A N 1
ATOM 3910 C CA . SER A 1 497 ? -13.463 -10.003 -39.267 1.00 26.80 497 SER A CA 1
ATOM 3911 C C . SER A 1 497 ? -13.571 -8.830 -38.279 1.00 26.80 497 SER A C 1
ATOM 3913 O O . SER A 1 497 ? -13.847 -9.052 -37.117 1.00 26.80 497 SER A O 1
ATOM 3915 N N . SER A 1 498 ? -13.593 -7.542 -38.637 1.00 26.48 498 SER A N 1
ATOM 3916 C CA . SER A 1 498 ? -13.469 -6.686 -39.842 1.00 26.48 498 SER A CA 1
ATOM 3917 C C . SER A 1 498 ? -13.821 -5.255 -39.347 1.00 26.48 498 SER A C 1
ATOM 3919 O O . SER A 1 498 ? -14.375 -5.158 -38.260 1.00 26.48 498 SER A O 1
ATOM 3921 N N . ILE A 1 499 ? -13.556 -4.192 -40.130 1.00 29.59 499 ILE A N 1
ATOM 3922 C CA . ILE A 1 499 ? -14.083 -2.786 -40.112 1.00 29.59 499 ILE A CA 1
ATOM 3923 C C . ILE A 1 499 ? -12.887 -1.867 -40.457 1.00 29.59 499 ILE A C 1
ATOM 3925 O O . ILE A 1 499 ? -11.809 -2.058 -39.918 1.00 29.59 499 ILE A O 1
ATOM 3929 N N . GLY A 1 500 ? -12.919 -0.862 -41.334 1.00 27.42 500 GLY A N 1
ATOM 3930 C CA . GLY A 1 500 ? -13.966 -0.198 -42.109 1.00 27.42 500 GLY A CA 1
ATOM 3931 C C . GLY A 1 500 ? -13.432 1.184 -42.550 1.00 27.42 500 GLY A C 1
ATOM 3932 O O . GLY A 1 500 ? -12.686 1.828 -41.827 1.00 27.42 500 GLY A O 1
ATOM 3933 N N . LYS A 1 501 ? -13.761 1.580 -43.781 1.00 29.11 501 LYS A N 1
ATOM 3934 C CA . LYS A 1 501 ? -13.213 2.659 -44.634 1.00 29.11 501 LYS A CA 1
ATOM 3935 C C . LYS A 1 501 ? -13.294 4.127 -44.128 1.00 29.11 501 LYS A C 1
ATOM 3937 O O . LYS A 1 501 ? -14.335 4.557 -43.660 1.00 29.11 501 LYS A O 1
ATOM 3942 N N . ALA A 1 502 ? -12.236 4.888 -44.455 1.00 28.16 502 ALA A N 1
ATOM 3943 C CA . ALA A 1 502 ? -12.146 6.204 -45.140 1.00 28.16 502 ALA A CA 1
ATOM 3944 C C . ALA A 1 502 ? -13.007 7.436 -44.740 1.00 28.16 502 ALA A C 1
ATOM 3946 O O . ALA A 1 502 ? -14.220 7.419 -44.924 1.00 28.16 502 ALA A O 1
ATOM 3947 N N . LYS A 1 503 ? -12.346 8.594 -44.509 1.00 27.38 503 LYS A N 1
ATOM 3948 C CA . LYS A 1 503 ? -12.472 9.822 -45.347 1.00 27.38 503 LYS A CA 1
ATOM 3949 C C . LYS A 1 503 ? -11.453 10.930 -45.002 1.00 27.38 503 LYS A C 1
ATOM 3951 O O . LYS A 1 503 ? -11.032 11.082 -43.865 1.00 27.38 503 LYS A O 1
ATOM 3956 N N . ASN A 1 504 ? -11.094 11.675 -46.049 1.00 29.33 504 ASN A N 1
ATOM 3957 C CA . ASN A 1 504 ? -10.098 12.744 -46.166 1.00 29.33 504 ASN A CA 1
ATOM 3958 C C . ASN A 1 504 ? -10.618 14.151 -45.792 1.00 29.33 504 ASN A C 1
ATOM 3960 O O . ASN A 1 504 ? -11.789 14.440 -46.014 1.00 29.33 504 ASN A O 1
ATOM 3964 N N . GLN A 1 505 ? -9.655 15.006 -45.407 1.00 28.06 505 GLN A N 1
ATOM 3965 C CA . GLN A 1 505 ? -9.449 16.438 -45.732 1.00 28.06 505 GLN A CA 1
ATOM 3966 C C . GLN A 1 505 ? -10.541 17.497 -45.467 1.00 28.06 505 GLN A C 1
ATOM 3968 O O . GLN A 1 505 ? -11.606 17.473 -46.073 1.00 28.06 505 GLN A O 1
ATOM 3973 N N . LEU A 1 506 ? -10.129 18.590 -44.800 1.00 25.08 506 LEU A N 1
ATOM 3974 C CA . LEU A 1 506 ? -10.211 19.927 -45.407 1.00 25.08 506 LEU A CA 1
ATOM 3975 C C . LEU A 1 506 ? -9.073 20.852 -44.930 1.00 25.08 506 LEU A C 1
ATOM 3977 O O . LEU A 1 506 ? -8.606 20.786 -43.798 1.00 25.08 506 LEU A O 1
ATOM 3981 N N . MET A 1 507 ? -8.620 21.667 -45.877 1.00 27.38 507 MET A N 1
ATOM 3982 C CA . MET A 1 507 ? -7.450 22.540 -45.923 1.00 27.38 507 MET A CA 1
ATOM 3983 C C . MET A 1 507 ? -7.792 23.994 -45.528 1.00 27.38 507 MET A C 1
ATOM 3985 O O . MET A 1 507 ? -8.844 24.482 -45.918 1.00 27.38 507 MET A O 1
ATOM 3989 N N . MET A 1 508 ? -6.808 24.678 -44.921 1.00 26.47 508 MET A N 1
ATOM 3990 C CA . MET A 1 508 ? -6.293 26.030 -45.251 1.00 26.47 508 MET A CA 1
ATOM 3991 C C . MET A 1 508 ? -7.150 27.319 -45.131 1.00 26.47 508 MET A C 1
ATOM 3993 O O . MET A 1 508 ? -8.324 27.363 -45.467 1.00 26.47 508 MET A O 1
ATOM 3997 N N . LEU A 1 509 ? -6.392 28.406 -44.853 1.00 27.08 509 LEU A N 1
ATOM 3998 C CA . LEU A 1 509 ? -6.653 29.864 -44.980 1.00 27.08 509 LEU A CA 1
ATOM 3999 C C . LEU A 1 509 ? -7.309 30.516 -43.732 1.00 27.08 509 LEU A C 1
ATOM 4001 O O . LEU A 1 509 ? -8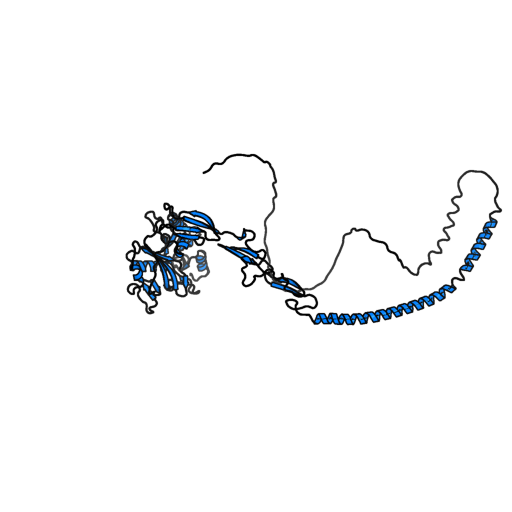.287 30.014 -43.214 1.00 27.08 509 LEU A O 1
ATOM 4005 N N . THR A 1 510 ? -6.855 31.646 -43.161 1.00 27.45 510 THR A N 1
ATOM 4006 C CA . THR A 1 510 ? -6.101 32.781 -43.726 1.00 27.45 510 THR A CA 1
ATOM 4007 C C . THR A 1 510 ? -5.554 33.723 -42.622 1.00 27.45 510 THR A C 1
ATOM 4009 O O . THR A 1 510 ? -6.273 34.050 -41.691 1.00 27.45 510 THR A O 1
ATOM 4012 N N . LYS A 1 511 ? -4.320 34.216 -42.827 1.00 27.03 511 LYS A N 1
ATOM 4013 C CA . LYS A 1 511 ? -3.792 35.607 -42.706 1.00 27.03 511 LYS A CA 1
ATOM 4014 C C . LYS A 1 511 ? -3.908 36.501 -41.438 1.00 27.03 511 LYS A C 1
ATOM 4016 O O . LYS A 1 511 ? -4.982 36.844 -40.976 1.00 27.03 511 LYS A O 1
ATOM 4021 N N . MET A 1 512 ? -2.734 37.124 -41.196 1.00 26.52 512 MET A N 1
ATOM 4022 C CA . MET A 1 512 ? -2.413 38.508 -40.751 1.00 26.52 512 MET A CA 1
ATOM 4023 C C . MET A 1 512 ? -2.347 38.782 -39.238 1.00 26.52 512 MET A C 1
ATOM 4025 O O . MET A 1 512 ? -3.329 38.664 -38.530 1.00 26.52 512 MET A O 1
ATOM 4029 N N . LYS A 1 513 ? -1.155 38.986 -38.647 1.00 28.38 513 LYS A N 1
ATOM 4030 C CA . LYS A 1 513 ? -0.235 40.161 -38.644 1.00 28.38 513 LYS A CA 1
ATOM 4031 C C . LYS A 1 513 ? -0.807 41.454 -38.014 1.00 28.38 513 LYS A C 1
ATOM 4033 O O . LYS A 1 513 ? -1.658 42.111 -38.594 1.00 28.38 513 LYS A O 1
ATOM 4038 N N . THR A 1 514 ? -0.121 41.849 -36.928 1.00 28.20 514 THR A N 1
ATOM 4039 C CA . THR A 1 514 ? 0.263 43.207 -36.458 1.00 28.20 514 THR A CA 1
ATOM 4040 C C . THR A 1 514 ? -0.753 44.142 -35.784 1.00 28.20 514 THR A C 1
ATOM 4042 O O . THR A 1 514 ? -1.574 44.734 -36.465 1.00 28.20 514 THR A O 1
ATOM 4045 N N . MET A 1 515 ? -0.542 44.424 -34.484 1.00 26.02 515 MET A N 1
ATOM 4046 C CA . MET A 1 515 ? -0.221 45.739 -33.853 1.00 26.02 515 MET A CA 1
ATOM 4047 C C . MET A 1 515 ? -0.356 45.615 -32.312 1.00 26.02 515 MET A C 1
ATOM 4049 O O . MET A 1 515 ? -1.352 45.106 -31.829 1.00 26.02 515 MET A O 1
ATOM 4053 N N . LYS A 1 516 ? 0.708 45.807 -31.513 1.00 28.39 516 LYS A N 1
ATOM 4054 C CA . LYS A 1 516 ? 1.218 47.051 -30.873 1.00 28.39 516 LYS A CA 1
ATOM 4055 C C . LYS A 1 516 ? 0.372 47.606 -29.698 1.00 28.39 516 LYS A C 1
ATOM 4057 O O . LYS A 1 516 ? -0.708 48.123 -29.932 1.00 28.39 516 LYS A O 1
ATOM 4062 N N . ARG A 1 517 ? 1.038 47.704 -28.522 1.00 27.84 517 ARG A N 1
ATOM 4063 C CA . ARG A 1 517 ? 0.766 48.547 -27.317 1.00 27.84 517 ARG A CA 1
ATOM 4064 C C . ARG A 1 517 ? -0.471 48.121 -26.493 1.00 27.84 517 ARG A C 1
ATOM 4066 O O . ARG A 1 517 ? -1.497 47.825 -27.063 1.00 27.84 517 ARG A O 1
ATOM 4073 N N . SER A 1 518 ? -0.485 48.079 -25.157 1.00 28.39 518 SER A N 1
ATOM 4074 C CA . SER A 1 518 ? 0.083 48.998 -24.165 1.00 28.39 518 SER A CA 1
ATOM 4075 C C . SER A 1 518 ? -0.091 48.445 -22.731 1.00 28.39 518 SER A C 1
ATOM 4077 O O . SER A 1 518 ? -1.136 47.887 -22.435 1.00 28.39 518 SER A O 1
ATOM 4079 N N . LYS A 1 519 ? 0.859 48.794 -21.845 1.00 31.03 519 LYS A N 1
ATOM 4080 C CA . LYS A 1 519 ? 0.736 49.046 -20.387 1.00 31.03 519 LYS A CA 1
ATOM 4081 C C . LYS A 1 519 ? 0.485 47.893 -19.392 1.00 31.03 519 LYS A C 1
ATOM 4083 O O . LYS A 1 519 ? -0.594 47.332 -19.295 1.00 31.03 519 LYS A O 1
ATOM 4088 N N . LYS A 1 520 ? 1.507 47.735 -18.534 1.00 39.53 520 LYS A N 1
ATOM 4089 C CA . LYS A 1 520 ? 1.455 47.508 -17.076 1.00 39.53 520 LYS A CA 1
ATOM 4090 C C . LYS A 1 520 ? 0.120 47.901 -16.421 1.00 39.53 520 LYS A C 1
ATOM 4092 O O . LYS A 1 520 ? -0.293 49.048 -16.573 1.00 39.53 520 LYS A O 1
ATOM 4097 N N . ASN A 1 521 ? -0.408 47.013 -15.580 1.00 33.12 521 ASN A N 1
ATOM 4098 C CA . ASN A 1 521 ? -0.728 47.304 -14.179 1.00 33.12 521 ASN A CA 1
ATOM 4099 C C . ASN A 1 521 ? -0.833 45.993 -13.373 1.00 33.12 521 ASN A C 1
ATOM 4101 O O . ASN A 1 521 ? -1.469 45.041 -13.806 1.00 33.12 521 ASN A O 1
ATOM 4105 N N . ILE A 1 522 ? -0.136 46.004 -12.238 1.00 35.81 522 ILE A N 1
ATOM 4106 C CA . ILE A 1 522 ? -0.212 45.149 -11.031 1.00 35.81 522 ILE A CA 1
ATOM 4107 C C . ILE A 1 522 ? -1.512 45.549 -10.279 1.00 35.81 522 ILE A C 1
ATOM 4109 O O . ILE A 1 522 ? -1.963 46.679 -10.518 1.00 35.81 522 ILE A O 1
ATOM 4113 N N . PRO A 1 523 ? -2.139 44.729 -9.407 1.00 52.69 523 PRO A N 1
ATOM 4114 C CA . PRO A 1 523 ? -1.551 43.741 -8.491 1.00 52.69 523 PRO A CA 1
ATOM 4115 C C . PRO A 1 523 ? -1.831 42.272 -8.749 1.00 52.69 523 PRO A C 1
ATOM 4117 O O . PRO A 1 523 ? -2.957 41.943 -9.179 1.00 52.69 523 PRO A O 1
#

Radius of gyration: 56.57 Å; chains: 1; bounding box: 97×86×182 Å

pLDDT: mean 71.78, std 22.61, range [21.34, 96.5]

Secondary structure (DSSP, 8-state):
-TTSHHHHHHHHTTT-EEEE-TTSTTSEEEEPPTTEEEEGGGTTEEEEGGGSHHHHHHHGGGT-EEEE-TTS-EEEEPPTTEE--TTS---EE-SEEEEEEEEEESGGGEEEEETTTTEEEE-HHHHHHHHHHHHHHH-TTEEEEEEEEEEEETTEEEEEEEEEESS--GGGGGGGGSTTTSEEPTTSSEEEETTTEEEE--S----EEPPTTSHHHHHHHT-TTEEEEE-SSTT-EEEEEPTTEEEEEEE-SSTT--S-EEEEEEE--GGGSTTSS-TTEEEEEETTEEEEEEPTTEEEPTTS-HHHH-EEESSSS---SSEEEEEETTTEEEEEEPTTEESTTS-EE-HHHHHHHHHHHHHHHHHHHHHHHHHHHHHHHHHHHHHHHHHHHTTTHHHHHHHHHHHHHHHHHHHTTSSSS------------SSSSSSSSSSSSSSSSSS------------------------------------------------------------------------